Protein AF-A0A1V5FK90-F1 (afdb_monomer)

Radius of gyration: 37.45 Å; Cα contacts (8 Å, |Δi|>4): 888; chains: 1; bounding box: 113×71×142 Å

pLDDT: mean 83.3, std 16.34, range [23.47, 97.12]

Nearest PDB structures (foldseek):
  3rgc-assembly1_B  TM=2.812E-01  e=7.875E-03  Campylobacter jejuni
  5ez1-assembly1_A  TM=2.070E-01  e=4.160E-04  Helicobacter pylori 26695
  6bhf-assembly1_A-2  TM=2.474E-01  e=1.630E-03  Helicobacter pylori 26695
  5tvl-assembly1_D  TM=2.716E-01  e=4.420E-03  Streptococcus pneumoniae str. Canada MDR_19A
  5tvl-assembly1_C  TM=2.453E-01  e=1.643E-02  Streptococcus pneumoniae str. Canada MDR_19A

Secondary structure (DSSP, 8-state):
---TTSTT--TTTHHHHHHHHHHHHHHHHHHH-----TT--SS---EEEEEE---S-GGG-EEEEEHHHHHHTHHHHHHHHHHTS-HHHHHHHHH-GGGHHHHS-HHHHHHHHHHHHHHHHHHHHHT----HHHHHHHHHTSTT--HHHHHHHHHHTT--HHHHHHHHHHHHHHHHHHHHHHTT----HHHHHHHHHHHH-EEEEEEEEEETHHHHTT----HHHHHHHHHHSHHHHPBPPEEEEEEEEEEHHHHHHH----HHHHHHHHHH-TTTTPBPPEEEEEEEEEE--STTHHHHHHHHHHHHHHHHHH-S-HHHHHHHHHHH-TTS--EE-SS-EEEETT-SSS-HHHHHHHHTPPTTPBPPPEEETTEEEEEEEEEEEPPBPPPHHHHHHHHHHHHHHHHHHHHHHHHHHHHHHHHTT-SSHHHHHHHHT---EE---EETT-SEETTTEEB-HHHHHIIIIISPTTPBPPPEEETTEEEEEEEEEEE--B---HHHHHHHHHHHHHHHHHHHHHHHHHHHHHHHHHTT--HHHHTTT-SEEEEEPPPEETTS--GGGSSPBTTHHHHTTT--TT-EEEEEESS-SSS-SEEEEEEEEEEEPPPHHHHHHHHHHHHHHHHHHHHHHHHHHHHHHHHHHTT-EEB-TTSPBP------S-SSS-------------

Structure (mmCIF, N/CA/C/O backbone):
data_AF-A0A1V5FK90-F1
#
_entry.id   AF-A0A1V5FK90-F1
#
loop_
_atom_site.group_PDB
_atom_site.id
_atom_site.type_symbol
_atom_site.label_atom_id
_atom_site.label_alt_id
_atom_site.label_comp_id
_atom_site.label_asym_id
_atom_site.label_entity_id
_atom_site.label_seq_id
_atom_site.pdbx_PDB_ins_code
_atom_site.Cartn_x
_atom_site.Cartn_y
_atom_site.Cartn_z
_atom_site.occupancy
_atom_site.B_iso_or_equiv
_atom_site.auth_seq_id
_atom_site.auth_comp_id
_atom_site.auth_asym_id
_atom_site.auth_atom_id
_atom_site.pdbx_PDB_model_num
ATOM 1 N N . MET A 1 1 ? -5.148 16.096 85.887 1.00 40.34 1 MET A N 1
ATOM 2 C CA . MET A 1 1 ? -3.915 16.842 86.238 1.00 40.34 1 MET A CA 1
ATOM 3 C C . MET A 1 1 ? -2.866 16.416 85.221 1.00 40.34 1 MET A C 1
ATOM 5 O O . MET A 1 1 ? -2.610 15.232 85.179 1.00 40.34 1 MET A O 1
ATOM 9 N N . PHE A 1 2 ? -2.323 17.211 84.306 1.00 37.75 2 PHE A N 1
ATOM 10 C CA . PHE A 1 2 ? -2.100 18.653 84.242 1.00 37.75 2 PHE A CA 1
ATOM 11 C C . PHE A 1 2 ? -2.443 19.192 82.840 1.00 37.75 2 PHE A C 1
ATOM 13 O O . PHE A 1 2 ? -2.432 18.465 81.854 1.00 37.75 2 PHE A O 1
ATOM 20 N N . LYS A 1 3 ? -2.817 20.469 82.800 1.00 38.16 3 LYS A N 1
ATOM 21 C CA . LYS A 1 3 ? -3.430 21.188 81.681 1.00 38.16 3 LYS A CA 1
ATOM 22 C C . LYS A 1 3 ? -2.448 21.473 80.533 1.00 38.16 3 LYS A C 1
ATOM 24 O O . LYS A 1 3 ? -1.445 22.141 80.742 1.00 38.16 3 LYS A O 1
ATOM 29 N N . LEU A 1 4 ? -2.850 21.138 79.305 1.00 42.41 4 LEU A N 1
ATOM 30 C CA . LEU A 1 4 ? -2.308 21.639 78.025 1.00 42.41 4 LEU A CA 1
ATOM 31 C C . LEU A 1 4 ? -2.693 23.114 77.731 1.00 42.41 4 LEU A C 1
ATOM 33 O O . LEU A 1 4 ? -2.721 23.539 76.580 1.00 42.41 4 LEU A O 1
ATOM 37 N N . GLN A 1 5 ? -3.024 23.911 78.755 1.00 43.94 5 GLN A N 1
ATOM 38 C CA . GLN A 1 5 ? -3.490 25.299 78.588 1.00 43.94 5 GLN A CA 1
ATOM 39 C C . GLN A 1 5 ? -2.393 26.368 78.710 1.00 43.94 5 GLN A C 1
ATOM 41 O O . GLN A 1 5 ? -2.675 27.520 78.396 1.00 43.94 5 GLN A O 1
ATOM 46 N N . ASP A 1 6 ? -1.151 26.016 79.057 1.00 46.62 6 ASP A N 1
ATOM 47 C CA . ASP A 1 6 ? -0.092 27.015 79.306 1.00 46.62 6 ASP A CA 1
ATOM 48 C C . ASP A 1 6 ? 0.875 27.269 78.136 1.00 46.62 6 ASP A C 1
ATOM 50 O O . ASP A 1 6 ? 1.818 28.044 78.266 1.00 46.62 6 ASP A O 1
ATOM 54 N N . MET A 1 7 ? 0.625 26.724 76.941 1.00 47.06 7 MET A N 1
ATOM 55 C CA . MET A 1 7 ? 1.427 27.057 75.747 1.00 47.06 7 MET A CA 1
ATOM 56 C C . MET A 1 7 ? 0.829 28.174 74.881 1.00 47.06 7 MET A C 1
ATOM 58 O O . MET A 1 7 ? 1.172 28.303 73.707 1.00 47.06 7 MET A O 1
ATOM 62 N N . ARG A 1 8 ? -0.055 29.012 75.438 1.00 47.38 8 ARG A N 1
ATOM 63 C CA . ARG A 1 8 ? -0.682 30.111 74.685 1.00 47.38 8 ARG A CA 1
ATOM 64 C C . ARG A 1 8 ? -0.090 31.497 74.939 1.00 47.38 8 ARG A C 1
ATOM 66 O O . ARG A 1 8 ? -0.564 32.450 74.327 1.00 47.38 8 ARG A O 1
ATOM 73 N N . ASP A 1 9 ? 0.969 31.615 75.745 1.00 54.16 9 ASP A N 1
ATOM 74 C CA . ASP A 1 9 ? 1.528 32.927 76.087 1.00 54.16 9 ASP A CA 1
ATOM 75 C C . ASP A 1 9 ? 3.061 32.981 76.127 1.00 54.16 9 ASP A C 1
ATOM 77 O O . ASP A 1 9 ? 3.706 33.262 77.132 1.00 54.16 9 ASP A O 1
ATOM 81 N N . THR A 1 10 ? 3.683 32.773 74.968 1.00 51.44 10 THR A N 1
ATOM 82 C CA . THR A 1 10 ? 5.025 33.309 74.725 1.00 51.44 10 THR A CA 1
ATOM 83 C C . THR A 1 10 ? 5.062 34.021 73.379 1.00 51.44 10 THR A C 1
ATOM 85 O O . THR A 1 10 ? 5.331 33.450 72.324 1.00 51.44 10 THR A O 1
ATOM 88 N N . LYS A 1 11 ? 4.887 35.349 73.418 1.00 51.69 11 LYS A N 1
ATOM 89 C CA . LYS A 1 11 ? 5.257 36.260 72.314 1.00 51.69 11 LYS A CA 1
ATOM 90 C C . LYS A 1 11 ? 6.709 36.067 71.826 1.00 51.69 11 LYS A C 1
ATOM 92 O O . LYS A 1 11 ? 7.051 36.575 70.767 1.00 51.69 11 LYS A O 1
ATOM 97 N N . LYS A 1 12 ? 7.542 35.318 72.558 1.00 54.19 12 LYS A N 1
ATOM 98 C CA . LYS A 1 12 ? 8.945 35.026 72.235 1.00 54.19 12 LYS A CA 1
ATOM 99 C C . LYS A 1 12 ? 9.173 33.790 71.350 1.00 54.19 12 LYS A C 1
ATOM 101 O O . LYS A 1 12 ? 10.271 33.656 70.831 1.00 54.19 12 LYS A O 1
ATOM 106 N N . LEU A 1 13 ? 8.166 32.939 71.119 1.00 52.38 13 LEU A N 1
ATOM 107 C CA . LEU A 1 13 ? 8.278 31.795 70.192 1.00 52.38 13 LEU A CA 1
ATOM 108 C C . LEU A 1 13 ? 7.684 32.059 68.802 1.00 52.38 13 LEU A C 1
ATOM 110 O O . LEU A 1 13 ? 7.996 31.347 67.856 1.00 52.38 13 LEU A O 1
ATOM 114 N N . LYS A 1 14 ? 6.875 33.112 68.642 1.00 53.53 14 LYS A N 1
ATOM 115 C CA . LYS A 1 14 ? 6.236 33.429 67.356 1.00 53.53 14 LYS A CA 1
ATOM 116 C C . LYS A 1 14 ? 7.245 33.847 66.285 1.00 53.53 14 LYS A C 1
ATOM 118 O O . LYS A 1 14 ? 7.137 33.418 65.148 1.00 53.53 14 LYS A O 1
ATOM 123 N N . TRP A 1 15 ? 8.237 34.657 66.649 1.00 54.84 15 TRP A N 1
ATOM 124 C CA . TRP A 1 15 ? 9.208 35.199 65.696 1.00 54.84 15 TRP A CA 1
ATOM 125 C C . TRP A 1 15 ? 10.133 34.136 65.066 1.00 54.84 15 TRP A C 1
ATOM 127 O O . TRP A 1 15 ? 10.206 34.099 63.841 1.00 54.84 15 TRP A O 1
ATOM 137 N N . PRO A 1 16 ? 10.750 33.206 65.825 1.00 59.28 16 PRO A N 1
ATOM 138 C CA . PRO A 1 16 ? 11.520 32.115 65.220 1.00 59.28 16 PRO A CA 1
ATOM 139 C C . PRO A 1 16 ? 10.652 31.115 64.437 1.00 59.28 16 PRO A C 1
ATOM 141 O O . PRO A 1 16 ? 11.116 30.584 63.435 1.00 59.28 16 PRO A O 1
ATOM 144 N N . ILE A 1 17 ? 9.383 30.905 64.818 1.00 65.31 17 ILE A N 1
ATOM 145 C CA . ILE A 1 17 ? 8.449 30.069 64.040 1.00 65.31 17 ILE A CA 1
ATOM 146 C C . ILE A 1 17 ? 8.079 30.741 62.711 1.00 65.31 17 ILE A C 1
ATOM 148 O O . ILE A 1 17 ? 8.050 30.063 61.692 1.00 65.31 17 ILE A O 1
ATOM 152 N N . TYR A 1 18 ? 7.855 32.060 62.686 1.00 62.88 18 TYR A N 1
ATOM 153 C CA . TYR A 1 18 ? 7.607 32.791 61.438 1.00 62.88 18 TYR A CA 1
ATOM 154 C C . TYR A 1 18 ? 8.834 32.838 60.531 1.00 62.88 18 TYR A C 1
ATOM 156 O O . TYR A 1 18 ? 8.675 32.750 59.322 1.00 62.88 18 TYR A O 1
ATOM 164 N N . ILE A 1 19 ? 10.044 32.931 61.088 1.00 70.44 19 ILE A N 1
ATOM 165 C CA . ILE A 1 19 ? 11.283 32.849 60.304 1.00 70.44 19 ILE A CA 1
ATOM 166 C C . ILE A 1 19 ? 11.466 31.431 59.750 1.00 70.44 19 ILE A C 1
ATOM 168 O O . ILE A 1 19 ? 11.777 31.281 58.575 1.00 70.44 19 ILE A O 1
ATOM 172 N N . GLY A 1 20 ? 11.191 30.393 60.547 1.00 71.69 20 GLY A N 1
ATOM 173 C CA . GLY A 1 20 ? 11.187 29.006 60.078 1.00 71.69 20 GLY A CA 1
ATOM 174 C C . GLY A 1 20 ? 10.164 28.769 58.964 1.00 71.69 20 GLY A C 1
ATOM 175 O O . GLY A 1 20 ? 10.511 28.220 57.926 1.00 71.69 20 GLY A O 1
ATOM 176 N N . PHE A 1 21 ? 8.932 29.261 59.123 1.00 67.19 21 PHE A N 1
ATOM 177 C CA . PHE A 1 21 ? 7.902 29.185 58.084 1.00 67.19 21 PHE A CA 1
ATOM 178 C C . PHE A 1 21 ? 8.249 30.021 56.852 1.00 67.19 21 PHE A C 1
ATOM 180 O O . PHE A 1 21 ? 8.009 29.563 55.748 1.00 67.19 21 PHE A O 1
ATOM 187 N N . ALA A 1 22 ? 8.844 31.205 57.002 1.00 67.31 22 ALA A N 1
ATOM 188 C CA . ALA A 1 22 ? 9.277 32.024 55.872 1.00 67.31 22 ALA A CA 1
ATOM 189 C C . ALA A 1 22 ? 10.425 31.361 55.103 1.00 67.31 22 ALA A C 1
ATOM 191 O O . ALA A 1 22 ? 10.422 31.402 53.883 1.00 67.31 22 ALA A O 1
ATOM 192 N N . ILE A 1 23 ? 11.363 30.696 55.783 1.00 70.94 23 ILE A N 1
ATOM 193 C CA . ILE A 1 23 ? 12.436 29.929 55.136 1.00 70.94 23 ILE A CA 1
ATOM 194 C C . ILE A 1 23 ? 11.875 28.675 54.456 1.00 70.94 23 ILE A C 1
ATOM 196 O O . ILE A 1 23 ? 12.297 28.361 53.351 1.00 70.94 23 ILE A O 1
ATOM 200 N N . ILE A 1 24 ? 10.894 27.993 55.058 1.00 68.38 24 ILE A N 1
ATOM 201 C CA . ILE A 1 24 ? 10.209 26.852 54.430 1.00 68.38 24 ILE A CA 1
ATOM 202 C C . ILE A 1 24 ? 9.380 27.309 53.229 1.00 68.38 24 ILE A C 1
ATOM 204 O O . ILE A 1 24 ? 9.417 26.644 52.209 1.00 68.38 24 ILE A O 1
ATOM 208 N N . ILE A 1 25 ? 8.687 28.447 53.308 1.00 64.50 25 ILE A N 1
ATOM 209 C CA . ILE A 1 25 ? 7.905 29.021 52.205 1.00 64.50 25 ILE A CA 1
ATOM 210 C C . ILE A 1 25 ? 8.831 29.534 51.099 1.00 64.50 25 ILE A C 1
ATOM 212 O O . ILE A 1 25 ? 8.556 29.279 49.940 1.00 64.50 25 ILE A O 1
ATOM 216 N N . ILE A 1 26 ? 9.949 30.191 51.418 1.00 61.28 26 ILE A N 1
ATOM 217 C CA . ILE A 1 26 ? 10.949 30.616 50.423 1.00 61.28 26 ILE A CA 1
ATOM 218 C C . ILE A 1 26 ? 11.638 29.396 49.805 1.00 61.28 26 ILE A C 1
ATOM 220 O O . ILE A 1 26 ? 11.847 29.389 48.601 1.00 61.28 26 ILE A O 1
ATOM 224 N N . SER A 1 27 ? 11.916 28.345 50.582 1.00 51.28 27 SER A N 1
ATOM 225 C CA . SER A 1 27 ? 12.391 27.047 50.083 1.00 51.28 27 SER A CA 1
ATOM 226 C C . SER A 1 27 ? 11.349 26.385 49.178 1.00 51.28 27 SER A C 1
ATOM 228 O O . SER A 1 27 ? 11.683 25.968 48.081 1.00 51.28 27 SER A O 1
ATOM 230 N N . PHE A 1 28 ? 10.067 26.390 49.545 1.00 52.28 28 PHE A N 1
ATOM 231 C CA . PHE A 1 28 ? 8.983 25.909 48.687 1.00 52.28 28 PHE A CA 1
ATOM 232 C C . PHE A 1 28 ? 8.752 26.811 47.469 1.00 52.28 28 PHE A C 1
ATOM 234 O O . PHE A 1 28 ? 8.321 26.328 46.443 1.00 52.28 28 PHE A O 1
ATOM 241 N N . ILE A 1 29 ? 9.064 28.103 47.509 1.00 51.12 29 ILE A N 1
ATOM 242 C CA . ILE A 1 29 ? 8.960 28.984 46.335 1.00 51.12 29 ILE A CA 1
ATOM 243 C C . ILE A 1 29 ? 10.202 28.848 45.434 1.00 51.12 29 ILE A C 1
ATOM 245 O O . ILE A 1 29 ? 10.085 28.960 44.223 1.00 51.12 29 ILE A O 1
ATOM 249 N N . PHE A 1 30 ? 11.384 28.548 45.975 1.00 49.16 30 PHE A N 1
ATOM 250 C CA . PHE A 1 30 ? 12.593 28.309 45.172 1.00 49.16 30 PHE A CA 1
ATOM 251 C C . PHE A 1 30 ? 12.703 26.872 44.646 1.00 49.16 30 PHE A C 1
ATOM 253 O O . PHE A 1 30 ? 13.317 26.657 43.607 1.00 49.16 30 PHE A O 1
ATOM 260 N N . PHE A 1 31 ? 12.126 25.899 45.354 1.00 45.72 31 PHE A N 1
ATOM 261 C CA . PHE A 1 31 ? 12.165 24.476 45.003 1.00 45.72 31 PHE A CA 1
ATOM 262 C C . PHE A 1 31 ? 10.839 23.980 44.393 1.00 45.72 31 PHE A C 1
ATOM 264 O O . PHE A 1 31 ? 10.845 23.005 43.653 1.00 45.72 31 PHE A O 1
ATOM 271 N N . TYR A 1 32 ? 9.715 24.662 44.665 1.00 45.75 32 TYR A N 1
ATOM 272 C CA . TYR A 1 32 ? 8.362 24.337 44.173 1.00 45.75 32 TYR A CA 1
ATOM 273 C C . TYR A 1 32 ? 7.569 25.559 43.639 1.00 45.75 32 TYR A C 1
ATOM 275 O O . TYR A 1 32 ? 6.375 25.443 43.359 1.00 45.75 32 TYR A O 1
ATOM 283 N N . GLY A 1 33 ? 8.172 26.747 43.496 1.00 29.62 33 GLY A N 1
ATOM 284 C CA . GLY A 1 33 ? 7.449 27.945 43.061 1.00 29.62 33 GLY A CA 1
ATOM 285 C C . GLY A 1 33 ? 7.279 28.030 41.548 1.00 29.62 33 GLY A C 1
ATOM 286 O O . GLY A 1 33 ? 8.251 28.034 40.802 1.00 29.62 33 GLY A O 1
ATOM 287 N N . PHE A 1 34 ? 6.015 28.187 41.150 1.00 33.31 34 PHE A N 1
ATOM 288 C CA . PHE A 1 34 ? 5.532 28.573 39.821 1.00 33.31 34 PHE A CA 1
ATOM 289 C C . PHE A 1 34 ? 5.830 27.590 38.675 1.00 33.31 34 PHE A C 1
ATOM 291 O O . PHE A 1 34 ? 6.502 27.908 37.700 1.00 33.31 34 PHE A O 1
ATOM 298 N N . ARG A 1 35 ? 5.194 26.414 38.738 1.00 30.19 35 ARG A N 1
ATOM 299 C CA . ARG A 1 35 ? 4.673 25.751 37.532 1.00 30.19 35 ARG A CA 1
ATOM 300 C C . ARG A 1 35 ? 3.153 25.957 37.499 1.00 30.19 35 ARG A C 1
ATOM 302 O O . ARG A 1 35 ? 2.504 25.573 38.473 1.00 30.19 35 ARG A O 1
ATOM 309 N N . PRO A 1 36 ? 2.577 26.591 36.464 1.00 31.62 36 PRO A N 1
ATOM 310 C CA . PRO A 1 36 ? 1.133 26.614 36.305 1.00 31.62 36 PRO A CA 1
ATOM 311 C C . PRO A 1 36 ? 0.637 25.201 35.949 1.00 31.62 36 PRO A C 1
ATOM 313 O O . PRO A 1 36 ? 1.144 24.580 35.024 1.00 31.62 36 PRO A O 1
ATOM 316 N N . ASP A 1 37 ? -0.326 24.713 36.733 1.00 31.11 37 ASP A N 1
ATOM 317 C CA . ASP A 1 37 ? -1.318 23.674 36.418 1.00 31.11 37 ASP A CA 1
ATOM 318 C C . ASP A 1 37 ? -0.849 22.316 35.849 1.00 31.11 37 ASP A C 1
ATOM 320 O O . ASP A 1 37 ? -1.040 22.000 34.680 1.00 31.11 37 ASP A O 1
ATOM 324 N N . ALA A 1 38 ? -0.405 21.417 36.734 1.00 34.03 38 ALA A N 1
ATOM 325 C CA . ALA A 1 38 ? -0.202 19.984 36.457 1.00 34.03 38 ALA A CA 1
ATOM 326 C C . ALA A 1 38 ? -1.468 19.121 36.701 1.00 34.03 38 ALA A C 1
ATOM 328 O O . ALA A 1 38 ? -1.387 18.015 37.229 1.00 34.03 38 ALA A O 1
ATOM 329 N N . GLY A 1 39 ? -2.659 19.639 36.378 1.00 33.97 39 GLY A N 1
ATOM 330 C CA . GLY A 1 39 ? -3.939 18.953 36.642 1.00 33.97 39 GLY A CA 1
ATOM 331 C C . GLY A 1 39 ? -5.023 19.144 35.577 1.00 33.97 39 GLY A C 1
ATOM 332 O O . GLY A 1 39 ? -6.174 18.780 35.801 1.00 33.97 39 GLY A O 1
ATOM 333 N N . ARG A 1 40 ? -4.670 19.727 34.427 1.00 32.72 40 ARG A N 1
ATOM 334 C CA . ARG A 1 40 ? -5.520 19.865 33.234 1.00 32.72 40 ARG A CA 1
ATOM 335 C C . ARG A 1 40 ? -4.649 19.719 31.984 1.00 32.72 40 ARG A C 1
ATOM 337 O O . ARG A 1 40 ? -4.379 20.696 31.300 1.00 32.72 40 ARG A O 1
ATOM 344 N N . MET A 1 41 ? -4.155 18.518 31.703 1.00 34.88 41 MET A N 1
ATOM 345 C CA . MET A 1 41 ? -3.359 18.254 30.497 1.00 34.88 41 MET A CA 1
ATOM 346 C C . MET A 1 41 ? -3.836 16.967 29.820 1.00 34.88 41 MET A C 1
ATOM 348 O O . MET A 1 41 ? -3.152 15.959 29.826 1.00 34.88 41 MET A O 1
ATOM 352 N N . GLN A 1 42 ? -5.039 17.007 29.248 1.00 39.06 42 GLN A N 1
ATOM 353 C CA . GLN A 1 42 ? -5.480 16.048 28.219 1.00 39.06 42 GLN A CA 1
ATOM 354 C C . GLN A 1 42 ? -5.608 16.723 26.838 1.00 39.06 42 GLN A C 1
ATOM 356 O O . GLN A 1 42 ? -6.104 16.131 25.896 1.00 39.06 42 GLN A O 1
ATOM 361 N N . ASN A 1 43 ? -5.128 17.969 26.706 1.00 39.69 43 ASN A N 1
ATOM 362 C CA . ASN A 1 43 ? -5.112 18.746 25.456 1.00 39.69 43 ASN A CA 1
ATOM 363 C C . ASN A 1 43 ? -3.853 19.633 25.312 1.00 39.69 43 ASN A C 1
ATOM 365 O O . ASN A 1 43 ? -3.854 20.615 24.562 1.00 39.69 43 ASN A O 1
ATOM 369 N N . ALA A 1 44 ? -2.788 19.341 26.066 1.00 42.84 44 ALA A N 1
ATOM 370 C CA . ALA A 1 44 ? -1.586 20.168 26.056 1.00 42.84 44 ALA A CA 1
ATOM 371 C C . ALA A 1 44 ? -0.785 19.928 24.767 1.00 42.84 44 ALA A C 1
ATOM 373 O O . ALA A 1 44 ? -0.258 18.845 24.540 1.00 42.84 44 ALA A O 1
ATOM 374 N N . ASP A 1 45 ? -0.727 20.963 23.931 1.00 67.06 45 ASP A N 1
ATOM 375 C CA . ASP A 1 45 ? 0.284 21.139 22.888 1.00 67.06 45 ASP A CA 1
ATOM 376 C C . ASP A 1 45 ? 1.657 21.041 23.577 1.00 67.06 45 ASP A C 1
ATOM 378 O O . ASP A 1 45 ? 2.010 21.933 24.350 1.00 67.06 45 ASP A O 1
ATOM 382 N N . TYR A 1 46 ? 2.372 19.929 23.404 1.00 80.25 46 TYR A N 1
ATOM 383 C CA . TYR A 1 46 ? 3.745 19.778 23.889 1.00 80.25 46 TYR A CA 1
ATOM 384 C C . TYR A 1 46 ? 4.724 19.935 22.725 1.00 80.25 46 TYR A C 1
ATOM 386 O O . TYR A 1 46 ? 4.381 19.684 21.565 1.00 80.25 46 TYR A O 1
ATOM 394 N N . ASP A 1 47 ? 5.940 20.374 23.038 1.00 88.50 47 ASP A N 1
ATOM 395 C CA . ASP A 1 47 ? 6.996 20.565 22.051 1.00 88.50 47 ASP A CA 1
ATOM 396 C C . ASP A 1 47 ? 7.692 19.229 21.768 1.00 88.50 47 ASP A C 1
ATOM 398 O O . ASP A 1 47 ? 8.156 18.559 22.687 1.00 88.50 47 ASP A O 1
ATOM 402 N N . VAL A 1 48 ? 7.777 18.842 20.496 1.00 88.75 48 VAL A N 1
ATOM 403 C CA . VAL A 1 48 ? 8.440 17.603 20.043 1.00 88.75 48 VAL A CA 1
ATOM 404 C C . VAL A 1 48 ? 9.895 17.832 19.645 1.00 88.75 48 VAL A C 1
ATOM 406 O O . VAL A 1 48 ? 10.696 16.898 19.595 1.00 88.75 48 VAL A O 1
ATOM 409 N N . ALA A 1 49 ? 10.253 19.080 19.352 1.00 91.06 49 ALA A N 1
ATOM 410 C CA . ALA A 1 49 ? 11.610 19.470 19.015 1.00 91.06 49 ALA A CA 1
ATOM 411 C C . ALA A 1 49 ? 11.847 20.961 19.264 1.00 91.06 49 ALA A C 1
ATOM 413 O O . ALA A 1 49 ? 10.909 21.754 19.377 1.00 91.06 49 ALA A O 1
ATOM 414 N N . ARG A 1 50 ? 13.122 21.354 19.305 1.00 90.81 50 ARG A N 1
ATOM 415 C CA . ARG A 1 50 ? 13.539 22.758 19.320 1.00 90.81 50 ARG A CA 1
ATOM 416 C C . ARG A 1 50 ? 14.776 23.020 18.468 1.00 90.81 50 ARG A C 1
ATOM 418 O O . ARG A 1 50 ? 15.631 22.155 18.298 1.00 90.81 50 ARG A O 1
ATOM 425 N N . LEU A 1 51 ? 14.874 24.244 17.965 1.00 90.69 51 LEU A N 1
ATOM 426 C CA . LEU A 1 51 ? 15.943 24.756 17.109 1.00 90.69 51 LEU A CA 1
ATOM 427 C C . LEU A 1 51 ? 16.528 26.017 17.736 1.00 90.69 51 LEU A C 1
ATOM 429 O O . LEU A 1 51 ? 15.780 26.825 18.280 1.00 90.69 51 LEU A O 1
ATOM 433 N N . ARG A 1 52 ? 17.837 26.256 17.636 1.00 85.31 52 ARG A N 1
ATOM 434 C CA . ARG A 1 52 ? 18.388 27.538 18.081 1.00 85.31 52 ARG A CA 1
ATOM 435 C C . ARG A 1 52 ? 17.926 28.659 17.161 1.00 85.31 52 ARG A C 1
ATOM 437 O O . ARG A 1 52 ? 18.049 28.579 15.932 1.00 85.31 52 ARG A O 1
ATOM 444 N N . THR A 1 53 ? 17.428 29.733 17.761 1.00 69.69 53 THR A N 1
ATOM 445 C CA . THR A 1 53 ? 17.257 30.994 17.044 1.00 69.69 53 THR A CA 1
ATOM 446 C C . THR A 1 53 ? 18.627 31.664 17.010 1.00 69.69 53 THR A C 1
ATOM 448 O O . THR A 1 53 ? 19.329 31.724 18.020 1.00 69.69 53 THR A O 1
ATOM 451 N N . GLY A 1 54 ? 19.042 32.202 15.865 1.00 62.69 54 GLY A N 1
ATOM 452 C CA . GLY A 1 54 ? 20.243 33.045 15.780 1.00 62.69 54 GLY A CA 1
ATOM 453 C C . GLY A 1 54 ? 20.098 34.386 16.520 1.00 62.69 54 GLY A C 1
ATOM 454 O O . GLY A 1 54 ? 20.766 35.354 16.162 1.00 62.69 54 GLY A O 1
ATOM 455 N N . SER A 1 55 ? 19.183 34.488 17.494 1.00 57.88 55 SER A N 1
ATOM 456 C CA . SER A 1 55 ? 18.852 35.726 18.185 1.00 57.88 55 SER A CA 1
ATOM 457 C C . SER A 1 55 ? 19.934 36.103 19.197 1.00 57.88 55 SER A C 1
ATOM 459 O O . SER A 1 55 ? 20.570 35.269 19.840 1.00 57.88 55 SER A O 1
ATOM 461 N N . ILE A 1 56 ? 20.131 37.410 19.361 1.00 52.41 56 ILE A N 1
ATOM 462 C CA . ILE A 1 56 ? 21.073 37.984 20.333 1.00 52.41 56 ILE A CA 1
ATOM 463 C C . ILE A 1 56 ? 20.510 37.864 21.771 1.00 52.41 56 ILE A C 1
ATOM 465 O O . ILE A 1 56 ? 21.220 38.113 22.745 1.00 52.41 56 ILE A O 1
ATOM 469 N N . ASN A 1 57 ? 19.237 37.479 21.923 1.00 50.91 57 ASN A N 1
ATOM 470 C CA . ASN A 1 57 ? 18.533 37.400 23.197 1.00 50.91 57 ASN A CA 1
ATOM 471 C C . ASN A 1 57 ? 18.698 36.000 23.836 1.00 50.91 57 ASN A C 1
ATOM 473 O O . ASN A 1 57 ? 18.137 35.029 23.331 1.00 50.91 57 ASN A O 1
ATOM 477 N N . PRO A 1 58 ? 19.398 35.861 24.981 1.00 52.91 58 PRO A N 1
ATOM 478 C CA . PRO A 1 58 ? 19.656 34.554 25.595 1.00 52.91 58 PRO A CA 1
ATOM 479 C C . PRO A 1 58 ? 18.383 33.805 26.028 1.00 52.91 58 PRO A C 1
ATOM 481 O O . PRO A 1 58 ? 18.401 32.578 26.127 1.00 52.91 58 PRO A O 1
ATOM 484 N N . LEU A 1 59 ? 17.292 34.537 26.290 1.00 47.47 59 LEU A N 1
ATOM 485 C CA . LEU A 1 59 ? 16.003 33.999 26.745 1.00 47.47 59 LEU A CA 1
ATOM 486 C C . LEU A 1 59 ? 15.084 33.546 25.596 1.00 47.47 59 LEU A C 1
ATOM 488 O O . LEU A 1 59 ? 14.152 32.794 25.849 1.00 47.47 59 LEU A O 1
ATOM 492 N N . GLU A 1 60 ? 15.364 33.954 24.356 1.00 54.22 60 GLU A N 1
ATOM 493 C CA . GLU A 1 60 ? 14.652 33.529 23.135 1.00 54.22 60 GLU A CA 1
ATOM 494 C C . GLU A 1 60 ? 15.547 32.647 22.259 1.00 54.22 60 GLU A C 1
ATOM 496 O O . GLU A 1 60 ? 15.342 32.545 21.057 1.00 54.22 60 GLU A O 1
ATOM 501 N N . SER A 1 61 ? 16.566 32.012 22.846 1.00 68.31 61 SER A N 1
ATOM 502 C CA . SER A 1 61 ? 17.592 31.253 22.120 1.00 68.31 61 SER A CA 1
ATOM 503 C C . SER A 1 61 ? 17.077 29.991 21.423 1.00 68.31 61 SER A C 1
ATOM 505 O O . SER A 1 61 ? 17.828 29.388 20.660 1.00 68.31 61 SER A O 1
ATOM 507 N N . TRP A 1 62 ? 15.817 29.610 21.649 1.00 80.19 62 TRP A N 1
ATOM 508 C CA . TRP A 1 62 ? 15.202 28.400 21.119 1.00 80.19 62 TRP A CA 1
ATOM 509 C C . TRP A 1 62 ? 13.820 28.676 20.532 1.00 80.19 62 TRP A C 1
ATOM 511 O O . TRP A 1 62 ? 12.983 29.326 21.151 1.00 80.19 62 TRP A O 1
ATOM 521 N N . GLU A 1 63 ? 13.597 28.144 19.341 1.00 86.56 63 GLU A N 1
ATOM 522 C CA . GLU A 1 63 ? 12.322 28.052 18.649 1.00 86.56 63 GLU A CA 1
ATOM 523 C C . GLU A 1 63 ? 11.801 26.629 18.840 1.00 86.56 63 GLU A C 1
ATOM 525 O O . GLU A 1 63 ? 12.550 25.682 18.598 1.00 86.56 63 GLU A O 1
ATOM 530 N N . THR A 1 64 ? 10.558 26.453 19.279 1.00 89.06 64 THR A N 1
ATOM 531 C CA . THR A 1 64 ? 9.990 25.118 19.503 1.00 89.06 64 THR A CA 1
ATOM 532 C C . THR A 1 64 ? 9.045 24.711 18.378 1.00 89.06 64 THR A C 1
ATOM 534 O O . THR A 1 64 ? 8.465 25.555 17.685 1.00 89.06 64 THR A O 1
ATOM 537 N N . ILE A 1 65 ? 8.943 23.402 18.172 1.00 89.81 65 ILE A N 1
ATOM 538 C CA . ILE A 1 65 ? 8.056 22.749 17.213 1.00 89.81 65 ILE A CA 1
ATOM 539 C C . ILE A 1 65 ? 7.061 21.944 18.029 1.00 89.81 65 ILE A C 1
ATOM 541 O O . ILE A 1 65 ? 7.459 21.054 18.786 1.00 89.81 65 ILE A O 1
ATOM 545 N N . SER A 1 66 ? 5.779 22.247 17.865 1.00 89.00 66 SER A N 1
ATOM 546 C CA . SER A 1 66 ? 4.727 21.583 18.626 1.00 89.00 66 SER A CA 1
ATOM 547 C C . SER A 1 66 ? 4.298 20.273 17.968 1.00 89.00 66 SER A C 1
ATOM 549 O O . SER A 1 66 ? 4.417 20.087 16.753 1.00 89.00 66 SER A O 1
ATOM 551 N N . VAL A 1 67 ? 3.750 19.354 18.763 1.00 84.19 67 VAL A N 1
ATOM 552 C CA . VAL A 1 67 ? 3.203 18.086 18.260 1.00 84.19 67 VAL A CA 1
ATOM 553 C C . VAL A 1 67 ? 2.134 18.303 17.184 1.00 84.19 67 VAL A C 1
ATOM 555 O O . VAL A 1 67 ? 2.067 17.542 16.222 1.00 84.19 67 VAL A O 1
ATOM 558 N N . ARG A 1 68 ? 1.317 19.362 17.293 1.00 83.06 68 ARG A N 1
ATOM 559 C CA . ARG A 1 68 ? 0.280 19.664 16.293 1.00 83.06 68 ARG A CA 1
ATOM 560 C C . ARG A 1 68 ? 0.866 20.114 14.967 1.00 83.06 68 ARG A C 1
ATOM 562 O O . ARG A 1 68 ? 0.319 19.773 13.924 1.00 83.06 68 ARG A O 1
ATOM 569 N N . GLU A 1 69 ? 1.938 20.896 15.001 1.00 85.12 69 GLU A N 1
ATOM 570 C CA . GLU A 1 69 ? 2.641 21.312 13.790 1.00 85.12 69 GLU A CA 1
ATOM 571 C C . GLU A 1 69 ? 3.268 20.110 13.087 1.00 85.12 69 GLU A C 1
ATOM 573 O O . GLU A 1 69 ? 3.022 19.904 11.901 1.00 85.12 69 GLU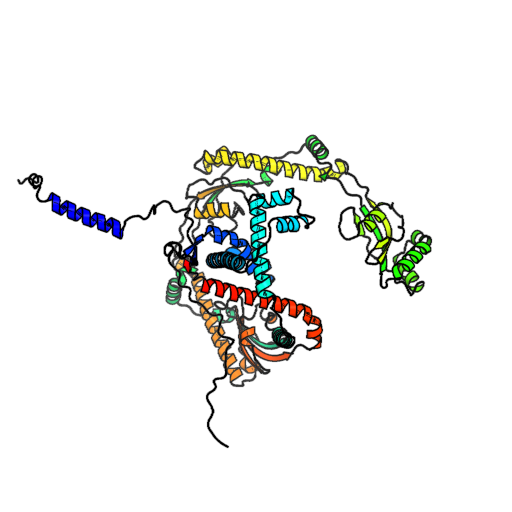 A O 1
ATOM 578 N N . ALA A 1 70 ? 3.980 19.265 13.835 1.00 86.69 70 ALA A N 1
ATOM 579 C CA . ALA A 1 70 ? 4.565 18.036 13.312 1.00 86.69 70 ALA A CA 1
ATOM 580 C C . ALA A 1 70 ? 3.496 17.086 12.738 1.00 86.69 70 ALA A C 1
ATOM 582 O O . ALA A 1 70 ? 3.667 16.533 11.653 1.00 86.69 70 ALA A O 1
ATOM 583 N N . ALA A 1 71 ? 2.349 16.948 13.412 1.00 83.25 71 ALA A N 1
ATOM 584 C CA . ALA A 1 71 ? 1.256 16.082 12.972 1.00 83.25 71 ALA A CA 1
ATOM 585 C C . ALA A 1 71 ? 0.651 16.478 11.614 1.00 83.25 71 ALA A C 1
ATOM 587 O O . ALA A 1 71 ? 0.155 15.600 10.907 1.00 83.25 71 ALA A O 1
ATOM 588 N N . ARG A 1 72 ? 0.713 17.759 11.217 1.00 83.75 72 ARG A N 1
ATOM 589 C CA . ARG A 1 72 ? 0.219 18.215 9.901 1.00 83.75 72 ARG A CA 1
ATOM 590 C C . ARG A 1 72 ? 1.023 17.639 8.739 1.00 83.75 72 ARG A C 1
ATOM 592 O O . ARG A 1 72 ? 0.462 17.438 7.673 1.00 83.75 72 ARG A O 1
ATOM 599 N N . LEU A 1 73 ? 2.299 17.324 8.960 1.00 86.38 73 LEU A N 1
ATOM 600 C CA . LEU A 1 73 ? 3.190 16.768 7.938 1.00 86.38 73 LEU A CA 1
ATOM 601 C C . LEU A 1 73 ? 3.074 15.247 7.801 1.00 86.38 73 LEU A C 1
ATOM 603 O O . LEU A 1 73 ? 3.816 14.637 7.036 1.00 86.38 73 LEU A O 1
ATOM 607 N N . ARG A 1 74 ? 2.157 14.598 8.533 1.00 85.75 74 ARG A N 1
ATOM 608 C CA . ARG A 1 74 ? 2.038 13.135 8.516 1.00 85.75 74 ARG A CA 1
ATOM 609 C C . ARG A 1 74 ? 1.762 12.582 7.129 1.00 85.75 74 ARG A C 1
ATOM 611 O O . ARG A 1 74 ? 2.363 11.576 6.767 1.00 85.75 74 ARG A O 1
ATOM 618 N N . GLN A 1 75 ? 0.899 13.238 6.362 1.00 81.06 75 GLN A N 1
ATOM 619 C CA . GLN A 1 75 ? 0.575 12.792 5.012 1.00 81.06 75 GLN A CA 1
ATOM 620 C C . GLN A 1 75 ? 1.770 12.941 4.060 1.00 81.06 75 GLN A C 1
ATOM 622 O O . GLN A 1 75 ? 2.054 12.014 3.306 1.00 81.06 75 GLN A O 1
ATOM 627 N N . ASP A 1 76 ? 2.517 14.040 4.162 1.00 81.69 76 ASP A N 1
ATOM 628 C CA . ASP A 1 76 ? 3.707 14.285 3.340 1.00 81.69 76 ASP A CA 1
ATOM 629 C C . ASP A 1 76 ? 4.814 13.268 3.645 1.00 81.69 76 ASP A C 1
ATOM 631 O O . ASP A 1 76 ? 5.340 12.624 2.738 1.00 81.69 76 ASP A O 1
ATOM 635 N N . VAL A 1 77 ? 5.108 13.044 4.932 1.00 85.38 77 VAL A N 1
ATOM 636 C CA . VAL A 1 77 ? 6.102 12.050 5.373 1.00 85.38 77 VAL A CA 1
ATOM 637 C C . VAL A 1 77 ? 5.674 10.636 4.982 1.00 85.38 77 VAL A C 1
ATOM 639 O O . VAL A 1 77 ? 6.513 9.822 4.591 1.00 85.38 77 VAL A O 1
ATOM 642 N N . LEU A 1 78 ? 4.375 10.330 5.055 1.00 82.69 78 LEU A N 1
ATOM 643 C CA . LEU A 1 78 ? 3.840 9.050 4.603 1.00 82.69 78 LEU A CA 1
ATOM 644 C C . LEU A 1 78 ? 4.067 8.857 3.103 1.00 82.69 78 LEU A C 1
ATOM 646 O O . LEU A 1 78 ? 4.571 7.808 2.709 1.00 82.69 78 LEU A O 1
ATOM 650 N N . MET A 1 79 ? 3.731 9.851 2.277 1.00 80.38 79 MET A N 1
ATOM 651 C CA . MET A 1 79 ? 3.934 9.788 0.827 1.00 80.38 79 MET A CA 1
ATOM 652 C C . MET A 1 79 ? 5.414 9.662 0.465 1.00 80.38 79 MET A C 1
ATOM 654 O O . MET A 1 79 ? 5.771 8.825 -0.367 1.00 80.38 79 MET A O 1
ATOM 658 N N . GLU A 1 80 ? 6.285 10.432 1.121 1.00 79.88 80 GLU A N 1
ATOM 659 C CA . GLU A 1 80 ? 7.730 10.354 0.914 1.00 79.88 80 GLU A CA 1
ATOM 660 C C . GLU A 1 80 ? 8.250 8.947 1.229 1.00 79.88 80 GLU A C 1
ATOM 662 O O . GLU A 1 80 ? 8.903 8.324 0.389 1.00 79.88 80 GLU A O 1
ATOM 667 N N . LYS A 1 81 ? 7.917 8.403 2.405 1.00 80.12 81 LYS A N 1
ATOM 668 C CA . LYS A 1 81 ? 8.345 7.055 2.793 1.00 80.12 81 LYS A CA 1
ATOM 669 C C . LYS A 1 81 ? 7.736 5.978 1.904 1.00 80.12 81 LYS A C 1
ATOM 671 O O . LYS A 1 81 ? 8.441 5.047 1.530 1.00 80.12 81 LYS A O 1
ATOM 676 N N . ALA A 1 82 ? 6.465 6.109 1.526 1.00 75.06 82 ALA A N 1
ATOM 677 C CA . ALA A 1 82 ? 5.787 5.173 0.635 1.00 75.06 82 ALA A CA 1
ATOM 678 C C . ALA A 1 82 ? 6.452 5.117 -0.748 1.00 75.06 82 ALA A C 1
ATOM 680 O O . ALA A 1 82 ? 6.628 4.028 -1.288 1.00 75.06 82 ALA A O 1
ATOM 681 N N . SER A 1 83 ? 6.889 6.260 -1.289 1.00 70.25 83 SER A N 1
ATOM 682 C CA . SER A 1 83 ? 7.578 6.321 -2.588 1.00 70.25 83 SER A CA 1
ATOM 683 C C . SER A 1 83 ? 8.906 5.553 -2.614 1.00 70.25 83 SER A C 1
ATOM 685 O O . SER A 1 83 ? 9.342 5.112 -3.674 1.00 70.25 83 SER A O 1
ATOM 687 N N . GLN A 1 84 ? 9.526 5.352 -1.448 1.00 68.00 84 GLN A N 1
ATOM 688 C CA . GLN A 1 84 ? 10.784 4.617 -1.292 1.00 68.00 84 GLN A CA 1
ATOM 689 C C . GLN A 1 84 ? 10.572 3.109 -1.096 1.00 68.00 84 GLN A C 1
ATOM 691 O O . GLN A 1 84 ? 11.537 2.346 -1.088 1.00 68.00 84 GLN A O 1
ATOM 696 N N . LEU A 1 85 ? 9.328 2.656 -0.917 1.00 69.81 85 LEU A N 1
ATOM 697 C CA . LEU A 1 85 ? 9.029 1.240 -0.744 1.00 69.81 85 LEU A CA 1
ATOM 698 C C . LEU A 1 85 ? 8.930 0.522 -2.098 1.00 69.81 85 LEU A C 1
ATOM 700 O O . LEU A 1 85 ? 8.493 1.123 -3.078 1.00 69.81 85 LEU A O 1
ATOM 704 N N . PRO A 1 86 ? 9.243 -0.784 -2.168 1.00 65.81 86 PRO A N 1
ATOM 705 C CA . PRO A 1 86 ? 8.990 -1.584 -3.363 1.00 65.81 86 PRO A CA 1
ATOM 706 C C . PRO A 1 86 ? 7.501 -1.568 -3.766 1.00 65.81 86 PRO A C 1
ATOM 708 O O . PRO A 1 86 ? 6.643 -1.525 -2.878 1.00 65.81 86 PRO A O 1
ATOM 711 N N . PRO A 1 87 ? 7.153 -1.713 -5.063 1.00 60.84 87 PRO A N 1
ATOM 712 C CA . PRO A 1 87 ? 5.764 -1.636 -5.544 1.00 60.84 87 PRO A CA 1
ATOM 713 C C . PRO A 1 87 ? 4.780 -2.565 -4.815 1.00 60.84 87 PRO A C 1
ATOM 715 O O . PRO A 1 87 ? 3.631 -2.214 -4.565 1.00 60.84 87 PRO A O 1
ATOM 718 N N . GLN A 1 88 ? 5.248 -3.747 -4.410 1.00 57.75 88 GLN A N 1
ATOM 719 C CA . GLN A 1 88 ? 4.459 -4.732 -3.661 1.00 57.75 88 GLN A CA 1
ATOM 720 C C . GLN A 1 88 ? 4.070 -4.215 -2.265 1.00 57.75 88 GLN A C 1
ATOM 722 O O . GLN A 1 88 ? 2.955 -4.434 -1.800 1.00 57.75 88 GLN A O 1
ATOM 727 N N . MET A 1 89 ? 4.973 -3.481 -1.613 1.00 59.69 89 MET A N 1
ATOM 728 C CA . MET A 1 89 ? 4.752 -2.894 -0.294 1.00 59.69 89 MET A CA 1
ATOM 729 C C . MET A 1 89 ? 3.940 -1.590 -0.382 1.00 59.69 89 MET A C 1
ATOM 731 O O . MET A 1 89 ? 3.134 -1.308 0.502 1.00 59.69 89 MET A O 1
ATOM 735 N N . GLN A 1 90 ? 4.066 -0.840 -1.483 1.00 66.62 90 GLN A N 1
ATOM 736 C CA . GLN A 1 90 ? 3.184 0.296 -1.782 1.00 66.62 90 GLN A CA 1
ATOM 737 C C . GLN A 1 90 ? 1.722 -0.143 -1.930 1.00 66.62 90 GLN A C 1
ATOM 739 O O . GLN A 1 90 ? 0.818 0.513 -1.417 1.00 66.62 90 GLN A O 1
ATOM 744 N N . MET A 1 91 ? 1.482 -1.282 -2.585 1.00 63.09 91 MET A N 1
ATOM 745 C CA . MET A 1 91 ? 0.139 -1.850 -2.703 1.00 63.09 91 MET A CA 1
ATOM 746 C C . MET A 1 91 ? -0.413 -2.280 -1.334 1.00 63.09 91 MET A C 1
ATOM 748 O O . MET A 1 91 ? -1.583 -2.040 -1.038 1.00 63.09 91 MET A O 1
ATOM 752 N N . LEU A 1 92 ? 0.437 -2.836 -0.461 1.00 60.53 92 LEU A N 1
ATOM 753 C CA . LEU A 1 92 ? 0.046 -3.185 0.907 1.00 60.53 92 LEU A CA 1
ATOM 754 C C . LEU A 1 92 ? -0.376 -1.962 1.732 1.00 60.53 92 LEU A C 1
ATOM 756 O O . LEU A 1 92 ? -1.368 -2.064 2.452 1.00 60.53 92 LEU A O 1
ATOM 760 N N . LEU A 1 93 ? 0.296 -0.813 1.581 1.00 63.75 93 LEU A N 1
ATOM 761 C CA . LEU A 1 93 ? -0.110 0.445 2.226 1.00 63.75 93 LEU A CA 1
ATOM 762 C C . LEU A 1 93 ? -1.530 0.873 1.833 1.00 63.75 93 LEU A C 1
ATOM 764 O O . LEU A 1 93 ? -2.288 1.305 2.693 1.00 63.75 93 LEU A O 1
ATOM 768 N N . GLN A 1 94 ? -1.924 0.685 0.568 1.00 60.47 94 GLN A N 1
ATOM 769 C CA . GLN A 1 94 ? -3.283 1.010 0.107 1.00 60.47 94 GLN A CA 1
ATOM 770 C C . GLN A 1 94 ? -4.346 0.073 0.698 1.00 60.47 94 GLN A C 1
ATOM 772 O O . GLN A 1 94 ? -5.493 0.467 0.887 1.00 60.47 94 GLN A O 1
ATOM 777 N N . THR A 1 95 ? -3.973 -1.176 0.984 1.00 55.06 95 THR A N 1
ATOM 778 C CA . THR A 1 95 ? -4.896 -2.204 1.496 1.00 55.06 95 THR A CA 1
ATOM 779 C C . THR A 1 95 ? -4.918 -2.321 3.020 1.00 55.06 95 THR A C 1
ATOM 781 O O . THR A 1 95 ? -5.817 -2.958 3.567 1.00 55.06 95 THR A O 1
ATOM 784 N N . ASN A 1 96 ? -3.944 -1.732 3.721 1.00 62.06 96 ASN A N 1
ATOM 785 C CA . ASN A 1 96 ? -3.807 -1.851 5.169 1.00 62.06 96 ASN A CA 1
ATOM 786 C C . ASN A 1 96 ? -3.346 -0.526 5.815 1.00 62.06 96 ASN A C 1
ATOM 788 O O . ASN A 1 96 ? -2.155 -0.346 6.089 1.00 62.06 96 ASN A O 1
ATOM 792 N N . PRO A 1 97 ? -4.295 0.372 6.146 1.00 57.28 97 PRO A N 1
ATOM 793 C CA . PRO A 1 97 ? -4.007 1.682 6.739 1.00 57.28 97 PRO A CA 1
ATOM 794 C C . PRO A 1 97 ? -3.285 1.613 8.098 1.00 57.28 97 PRO A C 1
ATOM 796 O O . PRO A 1 97 ? -2.689 2.585 8.550 1.00 57.28 97 PRO A O 1
ATOM 799 N N . GLY A 1 98 ? -3.299 0.459 8.782 1.00 58.66 98 GLY A N 1
ATOM 800 C CA . GLY A 1 98 ? -2.592 0.271 10.056 1.00 58.66 98 GLY A CA 1
ATOM 801 C C . GLY A 1 98 ? -1.062 0.265 9.930 1.00 58.66 98 GLY A C 1
ATOM 802 O O . GLY A 1 98 ? -0.364 0.461 10.926 1.00 58.66 98 GLY A O 1
ATOM 803 N N . ILE A 1 99 ? -0.533 0.062 8.718 1.00 63.75 99 ILE A N 1
ATOM 804 C CA . ILE A 1 99 ? 0.910 0.094 8.440 1.00 63.75 99 ILE A CA 1
ATOM 805 C C . ILE A 1 99 ? 1.443 1.534 8.489 1.00 63.75 99 ILE A C 1
ATOM 807 O O . ILE A 1 99 ? 2.589 1.744 8.885 1.00 63.75 99 ILE A O 1
ATOM 811 N N . GLU A 1 100 ? 0.610 2.531 8.182 1.00 65.69 100 GLU A N 1
ATOM 812 C CA . GLU A 1 100 ? 0.996 3.948 8.142 1.00 65.69 100 GLU A CA 1
ATOM 813 C C . GLU A 1 100 ? 1.586 4.423 9.477 1.00 65.69 100 GLU A C 1
ATOM 815 O O . GLU A 1 100 ? 2.640 5.055 9.503 1.00 65.69 100 GLU A O 1
ATOM 820 N N . ASN A 1 101 ? 0.971 4.024 10.597 1.00 64.31 101 ASN A N 1
ATOM 821 C CA . ASN A 1 101 ? 1.431 4.370 11.948 1.00 64.31 101 ASN A CA 1
ATOM 822 C C . ASN A 1 101 ? 2.755 3.695 12.338 1.00 64.31 101 ASN A C 1
ATOM 824 O O . ASN A 1 101 ? 3.443 4.173 13.235 1.00 64.31 101 ASN A O 1
ATOM 828 N N . ARG A 1 102 ? 3.116 2.580 11.689 1.00 67.56 102 ARG A N 1
ATOM 829 C CA . ARG A 1 102 ? 4.426 1.930 11.872 1.00 67.56 102 ARG A CA 1
ATOM 830 C C . ARG A 1 102 ? 5.482 2.525 10.942 1.00 67.56 102 ARG A C 1
ATOM 832 O O . ARG A 1 102 ? 6.662 2.491 11.274 1.00 67.56 102 ARG A O 1
ATOM 839 N N . LEU A 1 103 ? 5.066 3.068 9.797 1.00 76.19 103 LEU A N 1
ATOM 840 C CA . LEU A 1 103 ? 5.956 3.682 8.815 1.00 76.19 103 LEU A CA 1
ATOM 841 C C . LEU A 1 103 ? 6.342 5.120 9.202 1.00 76.19 103 LEU A C 1
ATOM 843 O O . LEU A 1 103 ? 7.492 5.527 9.012 1.00 76.19 103 LEU A O 1
ATOM 847 N N . VAL A 1 104 ? 5.392 5.874 9.763 1.00 83.56 104 VAL A N 1
ATOM 848 C CA . VAL A 1 104 ? 5.558 7.274 10.170 1.00 83.56 104 VAL A CA 1
ATOM 849 C C . VAL A 1 104 ? 5.547 7.387 11.690 1.00 83.56 104 VAL A C 1
ATOM 851 O O . VAL A 1 104 ? 4.502 7.305 12.334 1.00 83.56 104 VAL A O 1
ATOM 854 N N . THR A 1 105 ? 6.726 7.609 12.261 1.00 84.56 105 THR A N 1
ATOM 855 C CA . THR A 1 105 ? 6.917 7.796 13.701 1.00 84.56 105 THR A CA 1
ATOM 856 C C . THR A 1 105 ? 6.812 9.272 14.086 1.00 84.56 105 THR A C 1
ATOM 858 O O . THR A 1 105 ? 7.098 10.153 13.277 1.00 84.56 105 THR A O 1
ATOM 861 N N . ASP A 1 106 ? 6.481 9.565 15.347 1.00 82.62 106 ASP A N 1
ATOM 862 C CA . ASP A 1 106 ? 6.458 10.950 15.856 1.00 82.62 106 ASP A CA 1
ATOM 863 C C . ASP A 1 106 ? 7.823 11.638 15.718 1.00 82.62 106 ASP A C 1
ATOM 865 O O . ASP A 1 106 ? 7.911 12.844 15.483 1.00 82.62 106 ASP A O 1
ATOM 869 N N . ARG A 1 107 ? 8.900 10.846 15.781 1.00 86.38 107 ARG A N 1
ATOM 870 C CA . ARG A 1 107 ? 10.252 11.306 15.478 1.00 86.38 107 ARG A CA 1
ATOM 871 C C . ARG A 1 107 ? 10.335 11.816 14.040 1.00 86.38 107 ARG A C 1
ATOM 873 O O . ARG A 1 107 ? 10.780 12.938 13.841 1.00 86.38 107 ARG A O 1
ATOM 880 N N . ASP A 1 108 ? 9.892 11.036 13.055 1.00 88.81 108 ASP A N 1
ATOM 881 C CA . ASP A 1 108 ? 9.939 11.443 11.641 1.00 88.81 108 ASP A CA 1
ATOM 882 C C . ASP A 1 108 ? 9.200 12.768 11.406 1.00 88.81 108 ASP A C 1
ATOM 884 O O . ASP A 1 108 ? 9.695 13.635 10.691 1.00 88.81 108 ASP A O 1
ATOM 888 N N . LEU A 1 109 ? 8.059 12.958 12.073 1.00 89.75 109 LEU A N 1
ATOM 889 C CA . LEU A 1 109 ? 7.269 14.188 11.998 1.00 89.75 109 LEU A CA 1
ATOM 890 C C . LEU A 1 109 ? 8.004 15.395 12.594 1.00 89.75 109 LEU A C 1
ATOM 892 O O . LEU A 1 109 ? 7.981 16.481 12.015 1.00 89.75 109 LEU A O 1
ATOM 896 N N . ALA A 1 110 ? 8.689 15.211 13.725 1.00 89.94 110 ALA A N 1
ATOM 897 C CA . ALA A 1 110 ? 9.504 16.257 14.338 1.00 89.94 110 ALA A CA 1
ATOM 898 C C . ALA A 1 110 ? 10.694 16.659 13.446 1.00 89.94 110 ALA A C 1
ATOM 900 O O . ALA A 1 110 ? 10.982 17.849 13.306 1.00 89.94 110 ALA A O 1
ATOM 901 N N . TYR A 1 111 ? 11.356 15.685 12.808 1.00 91.69 111 TYR A N 1
ATOM 902 C CA . TYR A 1 111 ? 12.418 15.949 11.831 1.00 91.69 111 TYR A CA 1
ATOM 903 C C . TYR A 1 111 ? 11.882 16.686 10.598 1.00 91.69 111 TYR A C 1
ATOM 905 O O . TYR A 1 111 ? 12.467 17.691 10.202 1.00 91.69 111 TYR A O 1
ATOM 913 N N . ALA A 1 112 ? 10.754 16.248 10.033 1.00 91.19 112 ALA A N 1
ATOM 914 C CA . ALA A 1 112 ? 10.146 16.886 8.866 1.00 91.19 112 ALA A CA 1
ATOM 915 C C . ALA A 1 112 ? 9.736 18.342 9.145 1.00 91.19 112 ALA A C 1
ATOM 917 O O . ALA A 1 112 ? 10.012 19.232 8.341 1.00 91.19 112 ALA A O 1
ATOM 918 N N . ALA A 1 113 ? 9.141 18.610 10.311 1.00 91.75 113 ALA A N 1
ATOM 919 C CA . ALA A 1 113 ? 8.776 19.967 10.717 1.00 91.75 113 ALA A CA 1
ATOM 920 C C . ALA A 1 113 ? 10.005 20.865 10.905 1.00 91.75 113 ALA A C 1
ATOM 922 O O . ALA A 1 113 ? 10.011 22.016 10.463 1.00 91.75 113 ALA A O 1
ATOM 923 N N . ALA A 1 114 ? 11.073 20.330 11.506 1.00 92.12 114 ALA A N 1
ATOM 924 C CA . ALA A 1 114 ? 12.331 21.052 11.637 1.00 92.12 114 ALA A CA 1
ATOM 925 C C . ALA A 1 114 ? 12.943 21.371 10.272 1.00 92.12 114 ALA A C 1
ATOM 927 O O . ALA A 1 114 ? 13.363 22.504 10.041 1.00 92.12 114 ALA A O 1
ATOM 928 N N . ASP A 1 115 ? 12.943 20.406 9.356 1.00 92.25 115 ASP A N 1
ATOM 929 C CA . ASP A 1 115 ? 13.468 20.592 8.008 1.00 92.25 115 ASP A CA 1
ATOM 930 C C . ASP A 1 115 ? 12.698 21.657 7.242 1.00 92.25 115 ASP A C 1
ATOM 932 O O . ASP A 1 115 ? 13.328 22.533 6.653 1.00 92.25 115 ASP A O 1
ATOM 936 N N . LYS A 1 116 ? 11.362 21.641 7.301 1.00 90.56 116 LYS A N 1
ATOM 937 C CA . LYS A 1 116 ? 10.529 22.654 6.641 1.00 90.56 116 LYS A CA 1
ATOM 938 C C . LYS A 1 116 ? 10.893 24.065 7.115 1.00 90.56 116 LYS A C 1
ATOM 940 O O . LYS A 1 116 ? 11.161 24.943 6.296 1.00 90.56 116 LYS A O 1
ATOM 945 N N . ARG A 1 117 ? 11.027 24.272 8.433 1.00 89.94 117 ARG A N 1
ATOM 946 C CA . ARG A 1 117 ? 11.450 25.568 8.998 1.00 89.94 117 ARG A CA 1
ATOM 947 C C . ARG A 1 117 ? 12.866 25.968 8.595 1.00 89.94 117 ARG A C 1
ATOM 949 O O . ARG A 1 117 ? 13.119 27.133 8.296 1.00 89.94 117 ARG A O 1
ATOM 956 N N . LEU A 1 118 ? 13.805 25.026 8.605 1.00 91.88 118 LEU A N 1
ATOM 957 C CA . LEU A 1 118 ? 15.201 25.307 8.269 1.00 91.88 118 LEU A CA 1
ATOM 958 C C . LEU A 1 118 ? 15.387 25.608 6.782 1.00 91.88 118 LEU A C 1
ATOM 960 O O . LEU A 1 118 ? 16.167 26.495 6.441 1.00 91.88 118 LEU A O 1
ATOM 964 N N . ILE A 1 119 ? 14.645 24.925 5.910 1.00 92.12 119 ILE A N 1
ATOM 965 C CA . ILE A 1 119 ? 14.625 25.224 4.478 1.00 92.12 119 ILE A CA 1
ATOM 966 C C . ILE A 1 119 ? 14.031 26.611 4.244 1.00 92.12 119 ILE A C 1
ATOM 968 O O . ILE A 1 119 ? 14.614 27.378 3.482 1.00 92.12 119 ILE A O 1
ATOM 972 N N . GLN A 1 120 ? 12.944 26.967 4.933 1.00 90.31 120 GLN A N 1
ATOM 973 C CA . GLN A 1 120 ? 12.358 28.304 4.831 1.00 90.31 120 GLN A CA 1
ATOM 974 C C . GLN A 1 120 ? 13.333 29.392 5.303 1.00 90.31 120 GLN A C 1
ATOM 976 O O . GLN A 1 120 ? 13.563 30.363 4.590 1.00 90.31 120 GLN A O 1
ATOM 981 N N . ARG A 1 121 ? 13.995 29.195 6.451 1.00 90.12 121 ARG A N 1
ATOM 982 C CA . ARG A 1 121 ? 15.037 30.110 6.945 1.00 90.12 121 ARG A CA 1
ATOM 983 C C . ARG A 1 121 ? 16.166 30.275 5.927 1.00 90.12 121 ARG A C 1
ATOM 985 O O . ARG A 1 121 ? 16.625 31.386 5.684 1.00 90.12 121 ARG A O 1
ATOM 992 N N . HIS A 1 122 ? 16.595 29.176 5.312 1.00 91.12 122 HIS A N 1
ATOM 993 C CA . HIS A 1 122 ? 17.614 29.218 4.273 1.00 91.12 122 HIS A CA 1
ATOM 994 C C . HIS A 1 122 ? 17.126 29.929 3.001 1.00 91.12 122 HIS A C 1
ATOM 996 O O . HIS A 1 122 ? 17.892 30.656 2.370 1.00 91.12 122 HIS A O 1
ATOM 1002 N N . ALA A 1 123 ? 15.853 29.758 2.632 1.00 93.25 123 ALA A N 1
ATOM 1003 C CA . ALA A 1 123 ? 15.227 30.495 1.539 1.00 93.25 123 ALA A CA 1
ATOM 1004 C C . ALA A 1 123 ? 15.298 32.007 1.792 1.00 93.25 123 ALA A C 1
ATOM 1006 O O . ALA A 1 123 ? 15.760 32.747 0.922 1.00 93.25 123 ALA A O 1
ATOM 1007 N N . ASP A 1 124 ? 14.938 32.439 3.005 1.00 91.06 124 ASP A N 1
ATOM 1008 C CA . ASP A 1 124 ? 14.976 33.840 3.426 1.00 91.06 124 ASP A CA 1
ATOM 1009 C C . ASP A 1 124 ? 16.410 34.402 3.396 1.00 91.06 124 ASP A C 1
ATOM 1011 O O . ASP A 1 124 ? 16.641 35.504 2.893 1.00 91.06 124 ASP A O 1
ATOM 1015 N N . GLU A 1 125 ? 17.397 33.634 3.872 1.00 89.75 125 GLU A N 1
ATOM 1016 C CA . GLU A 1 125 ? 18.823 34.001 3.834 1.00 89.75 125 GLU A CA 1
ATOM 1017 C C . GLU A 1 125 ? 19.352 34.179 2.403 1.00 89.75 125 GLU A C 1
ATOM 1019 O O . GLU A 1 125 ? 20.155 35.078 2.139 1.00 89.75 125 GLU A O 1
ATOM 1024 N N . MET A 1 126 ? 18.899 33.338 1.469 1.00 90.75 126 MET A N 1
ATOM 1025 C CA . MET A 1 126 ? 19.262 33.417 0.052 1.00 90.75 126 MET A CA 1
ATOM 1026 C C . MET A 1 126 ? 18.422 34.430 -0.741 1.00 90.75 126 MET A C 1
ATOM 1028 O O . MET A 1 126 ? 18.740 34.709 -1.899 1.00 90.75 126 MET A O 1
ATOM 1032 N N . GLY A 1 127 ? 17.352 34.971 -0.152 1.00 91.69 127 GLY A N 1
ATOM 1033 C CA . GLY A 1 127 ? 16.387 35.825 -0.844 1.00 91.69 127 GLY A CA 1
ATOM 1034 C C . GLY A 1 127 ? 15.568 35.088 -1.911 1.00 91.69 127 GLY A C 1
ATOM 1035 O O . GLY A 1 127 ? 15.202 35.689 -2.923 1.00 91.69 127 GLY A O 1
ATOM 1036 N N . VAL A 1 128 ? 15.318 33.788 -1.726 1.00 93.06 128 VAL A N 1
ATOM 1037 C CA . VAL A 1 128 ? 14.441 32.990 -2.594 1.00 93.06 128 VAL A CA 1
ATOM 1038 C C . VAL A 1 128 ? 13.001 33.161 -2.132 1.00 93.06 128 VAL A C 1
ATOM 1040 O O . VAL A 1 128 ? 12.654 32.769 -1.027 1.00 93.06 128 VAL A O 1
ATOM 1043 N N . ASP A 1 129 ? 12.159 33.709 -3.005 1.00 89.62 129 ASP A N 1
ATOM 1044 C CA . ASP A 1 129 ? 10.744 33.949 -2.720 1.00 89.62 129 ASP A CA 1
ATOM 1045 C C . ASP A 1 129 ? 9.874 33.649 -3.956 1.00 89.62 129 ASP A C 1
ATOM 1047 O O . ASP A 1 129 ? 10.360 33.527 -5.093 1.00 89.62 129 ASP A O 1
ATOM 1051 N N . VAL A 1 130 ? 8.570 33.508 -3.739 1.00 91.25 130 VAL A N 1
ATOM 1052 C CA . VAL A 1 130 ? 7.541 33.296 -4.760 1.00 91.25 130 VAL A CA 1
ATOM 1053 C C . VAL A 1 130 ? 6.439 34.314 -4.505 1.00 91.25 130 VAL A C 1
ATOM 1055 O O . VAL A 1 130 ? 5.851 34.321 -3.436 1.00 91.25 130 VAL A O 1
ATOM 1058 N N . ALA A 1 131 ? 6.089 35.164 -5.472 1.00 90.25 131 ALA A N 1
ATOM 1059 C CA . ALA A 1 131 ? 4.998 36.106 -5.238 1.00 90.25 131 ALA A CA 1
ATOM 1060 C C . ALA A 1 131 ? 3.646 35.370 -5.191 1.00 90.25 131 ALA A C 1
ATOM 1062 O O . ALA A 1 131 ? 3.350 34.552 -6.061 1.00 90.25 131 ALA A O 1
ATOM 1063 N N . THR A 1 132 ? 2.766 35.732 -4.252 1.00 87.75 132 THR A N 1
ATOM 1064 C CA . THR A 1 132 ? 1.404 35.166 -4.134 1.00 87.75 132 THR A CA 1
ATOM 1065 C C . THR A 1 132 ? 0.619 35.251 -5.455 1.00 87.75 132 THR A C 1
ATOM 1067 O O . THR A 1 132 ? -0.139 34.343 -5.791 1.00 87.75 132 THR A O 1
ATOM 1070 N N . ARG A 1 133 ? 0.830 36.303 -6.267 1.00 87.44 133 ARG A N 1
ATOM 1071 C CA . ARG A 1 133 ? 0.192 36.411 -7.595 1.00 87.44 133 ARG A CA 1
ATOM 1072 C C . ARG A 1 133 ? 0.624 35.294 -8.550 1.00 87.44 133 ARG A C 1
ATOM 1074 O O . ARG A 1 133 ? -0.207 34.822 -9.314 1.00 87.44 133 ARG A O 1
ATOM 1081 N N . ASP A 1 134 ? 1.889 34.877 -8.491 1.00 89.25 134 ASP A N 1
ATOM 1082 C CA . ASP A 1 134 ? 2.457 33.885 -9.405 1.00 89.25 134 ASP A CA 1
ATOM 1083 C C . ASP A 1 134 ? 1.866 32.505 -9.082 1.00 89.25 134 ASP A C 1
ATOM 1085 O O . ASP A 1 134 ? 1.554 31.734 -9.983 1.00 89.25 134 ASP A O 1
ATOM 1089 N N . VAL A 1 135 ? 1.614 32.231 -7.795 1.00 90.31 135 VAL A N 1
ATOM 1090 C CA . VAL A 1 135 ? 0.895 31.032 -7.336 1.00 90.31 135 VAL A CA 1
ATOM 1091 C C . VAL A 1 135 ? -0.545 31.026 -7.845 1.00 90.31 135 VAL A C 1
ATOM 1093 O O . VAL A 1 135 ? -1.013 30.024 -8.379 1.00 90.31 135 VAL A O 1
ATOM 1096 N N . VAL A 1 136 ? -1.254 32.152 -7.731 1.00 85.69 136 VAL A N 1
ATOM 1097 C CA . VAL A 1 136 ? -2.633 32.268 -8.235 1.00 85.69 136 VAL A CA 1
ATOM 1098 C C . VAL A 1 136 ? -2.685 32.102 -9.757 1.00 85.69 136 VAL A C 1
ATOM 1100 O O . VAL A 1 136 ? -3.591 31.449 -10.273 1.00 85.69 136 VAL A O 1
ATOM 1103 N N . GLU A 1 137 ? -1.725 32.666 -10.491 1.00 86.00 137 GLU A N 1
ATOM 1104 C CA . GLU A 1 137 ? -1.616 32.477 -11.940 1.00 86.00 137 GLU A CA 1
ATOM 1105 C C . GLU A 1 137 ? -1.299 31.024 -12.308 1.00 86.00 137 GLU A C 1
ATOM 1107 O O . GLU A 1 137 ? -1.952 30.477 -13.194 1.00 86.00 137 GLU A O 1
ATOM 1112 N N . MET A 1 138 ? -0.373 30.375 -11.595 1.00 88.00 138 MET A N 1
ATOM 1113 C CA . MET A 1 138 ? -0.049 28.956 -11.766 1.00 88.00 138 MET A CA 1
ATOM 1114 C C . MET A 1 138 ? -1.283 28.068 -11.564 1.00 88.00 138 MET A C 1
ATOM 1116 O O . MET A 1 138 ? -1.548 27.186 -12.380 1.00 88.00 138 MET A O 1
ATOM 1120 N N . LEU A 1 139 ? -2.069 28.322 -10.515 1.00 84.31 139 LEU A N 1
ATOM 1121 C CA . LEU A 1 139 ? -3.300 27.578 -10.246 1.00 84.31 139 LEU A CA 1
ATOM 1122 C C . LEU A 1 139 ? -4.332 27.773 -11.361 1.00 84.31 139 LEU A C 1
ATOM 1124 O O . LEU A 1 139 ? -4.932 26.803 -11.805 1.00 84.31 139 LEU A O 1
ATOM 1128 N N . ARG A 1 140 ? -4.487 28.994 -11.884 1.00 80.50 140 ARG A N 1
ATOM 1129 C CA . ARG A 1 140 ? -5.424 29.294 -12.985 1.00 80.50 140 ARG A CA 1
ATOM 1130 C C . ARG A 1 140 ? -5.046 28.671 -14.325 1.00 80.50 140 ARG A C 1
ATOM 1132 O O . ARG A 1 140 ? -5.916 28.510 -15.176 1.00 80.50 140 ARG A O 1
ATOM 1139 N N . GLN A 1 141 ? -3.770 28.358 -14.544 1.00 83.38 141 GLN A N 1
ATOM 1140 C CA . GLN A 1 141 ? -3.325 27.681 -15.766 1.00 83.38 141 GLN A CA 1
ATOM 1141 C C . GLN A 1 141 ? -3.750 26.208 -15.810 1.00 83.38 141 GLN A C 1
ATOM 1143 O O . GLN A 1 141 ? -3.746 25.614 -16.886 1.00 83.38 141 GLN A O 1
ATOM 1148 N N . GLN A 1 142 ? -4.151 25.625 -14.675 1.00 81.50 142 GLN A N 1
ATOM 1149 C CA . GLN A 1 142 ? -4.691 24.271 -14.621 1.00 81.50 142 GLN A CA 1
ATOM 1150 C C . GLN A 1 142 ? -6.156 24.278 -15.097 1.00 81.50 142 GLN A C 1
ATOM 1152 O O . GLN A 1 142 ? -7.003 24.861 -14.416 1.00 81.50 142 GLN A O 1
ATOM 1157 N N . PRO A 1 143 ? -6.510 23.614 -16.219 1.00 76.00 143 PRO A N 1
ATOM 1158 C CA . PRO A 1 143 ? -7.851 23.699 -16.821 1.00 76.00 143 PRO A CA 1
ATOM 1159 C C . PRO A 1 143 ? -9.002 23.285 -15.893 1.00 76.00 143 PRO A C 1
ATOM 1161 O O . PRO A 1 143 ? -10.152 23.654 -16.111 1.00 76.00 143 PRO A O 1
ATOM 1164 N N . TYR A 1 144 ? -8.694 22.492 -14.868 1.00 77.94 144 TYR A N 1
ATOM 1165 C CA . TYR A 1 144 ? -9.640 21.944 -13.904 1.00 77.94 144 TYR A CA 1
ATOM 1166 C C . TYR A 1 144 ? -9.747 22.759 -12.607 1.00 77.94 144 TYR A C 1
ATOM 1168 O O . TYR A 1 144 ? -10.597 22.430 -11.779 1.00 77.94 144 TYR A O 1
ATOM 1176 N N . MET A 1 145 ? -8.918 23.785 -12.406 1.00 79.62 145 MET A N 1
ATOM 1177 C CA . MET A 1 145 ? -8.872 24.577 -11.176 1.00 79.62 145 MET A CA 1
ATOM 1178 C C . MET A 1 145 ? -9.672 25.876 -11.347 1.00 79.62 145 MET A C 1
ATOM 1180 O O . MET A 1 145 ? -9.122 26.954 -11.575 1.00 79.62 145 MET A O 1
ATOM 1184 N N . THR A 1 146 ? -11.002 25.766 -11.281 1.00 84.25 146 THR A N 1
ATOM 1185 C CA . THR A 1 146 ? -11.894 26.936 -11.252 1.00 84.25 146 THR A CA 1
ATOM 1186 C C . THR A 1 146 ? -11.826 27.639 -9.895 1.00 84.25 146 THR A C 1
ATOM 1188 O O . THR A 1 146 ? -11.396 27.058 -8.901 1.00 84.25 146 THR A O 1
ATOM 1191 N N . GLU A 1 147 ? -12.286 28.889 -9.837 1.00 81.44 147 GLU A N 1
ATOM 1192 C CA . GLU A 1 147 ? -12.355 29.659 -8.587 1.00 81.44 147 GLU A CA 1
ATOM 1193 C C . GLU A 1 147 ? -13.176 28.925 -7.506 1.00 81.44 147 GLU A C 1
ATOM 1195 O O . GLU A 1 147 ? -12.737 28.809 -6.367 1.00 81.44 147 GLU A O 1
ATOM 1200 N N . GLU A 1 148 ? -14.309 28.332 -7.890 1.00 84.12 148 GLU A N 1
ATOM 1201 C CA . GLU A 1 148 ? -15.176 27.541 -7.002 1.00 84.12 148 GLU A CA 1
ATOM 1202 C C . GLU A 1 148 ? -14.481 26.276 -6.482 1.00 84.12 148 GLU A C 1
ATOM 1204 O O . GLU A 1 148 ? -14.654 25.897 -5.327 1.00 84.12 148 GLU A O 1
ATOM 1209 N N . ARG A 1 149 ? -13.653 25.625 -7.309 1.00 83.88 149 ARG A N 1
ATOM 1210 C CA . ARG A 1 149 ? -12.877 24.449 -6.892 1.00 83.88 149 ARG A CA 1
ATOM 1211 C C . ARG A 1 149 ? -11.712 24.813 -5.986 1.00 83.88 149 ARG A C 1
ATOM 1213 O O . ARG A 1 149 ? -11.403 24.045 -5.083 1.00 83.88 149 ARG A O 1
ATOM 1220 N N . LEU A 1 150 ? -11.092 25.972 -6.200 1.00 81.69 150 LEU A N 1
ATOM 1221 C CA . LEU A 1 150 ? -10.059 26.494 -5.312 1.00 81.69 150 LEU A CA 1
ATOM 1222 C C . LEU A 1 150 ? -10.634 26.784 -3.918 1.00 81.69 150 LEU A C 1
ATOM 1224 O O . LEU A 1 150 ? -10.034 26.404 -2.916 1.00 81.69 150 LEU A O 1
ATOM 1228 N N . GLU A 1 151 ? -11.810 27.414 -3.853 1.00 85.94 151 GLU A N 1
ATOM 1229 C CA . GLU A 1 151 ? -12.516 27.649 -2.589 1.00 85.94 151 GLU A CA 1
ATOM 1230 C C . GLU A 1 151 ? -12.957 26.337 -1.933 1.00 85.94 151 GLU A C 1
ATOM 1232 O O . GLU A 1 151 ? -12.741 26.157 -0.736 1.00 85.94 151 GLU A O 1
ATOM 1237 N N . ALA A 1 152 ? -13.491 25.388 -2.707 1.00 85.12 152 ALA A N 1
ATOM 1238 C CA . ALA A 1 152 ? -13.864 24.071 -2.197 1.00 85.12 152 ALA A CA 1
ATOM 1239 C C . ALA A 1 152 ? -12.658 23.291 -1.643 1.00 85.12 152 ALA A C 1
ATOM 1241 O O . ALA A 1 152 ? -12.765 22.692 -0.576 1.00 85.12 152 ALA A O 1
ATOM 1242 N N . ALA A 1 153 ? -11.504 23.328 -2.319 1.00 81.19 153 ALA A N 1
ATOM 1243 C CA . ALA A 1 153 ? -10.275 22.680 -1.858 1.00 81.19 153 ALA A CA 1
ATOM 1244 C C . ALA A 1 153 ? -9.747 23.305 -0.555 1.00 81.19 153 ALA A C 1
ATOM 1246 O O . ALA A 1 153 ? -9.387 22.583 0.375 1.00 81.19 153 ALA A O 1
ATOM 1247 N N . ALA A 1 154 ? -9.768 24.638 -0.451 1.00 84.88 154 ALA A N 1
ATOM 1248 C CA . ALA A 1 154 ? -9.414 25.335 0.785 1.00 84.88 154 ALA A CA 1
ATOM 1249 C C . ALA A 1 154 ? -10.360 24.943 1.937 1.00 84.88 154 ALA A C 1
ATOM 1251 O O . ALA A 1 154 ? -9.900 24.569 3.017 1.00 84.88 154 ALA A O 1
ATOM 1252 N N . MET A 1 155 ? -11.676 24.930 1.681 1.00 87.00 155 MET A N 1
ATOM 1253 C CA . MET A 1 155 ? -12.688 24.532 2.666 1.00 87.00 155 MET A CA 1
ATOM 1254 C C . MET A 1 155 ? -12.539 23.076 3.114 1.00 87.00 155 MET A C 1
ATOM 1256 O O . MET A 1 155 ? -12.688 22.798 4.303 1.00 87.00 155 MET A O 1
ATOM 1260 N N . GLN A 1 156 ? -12.209 22.154 2.204 1.00 80.62 156 GLN A N 1
ATOM 1261 C CA . GLN A 1 156 ? -11.938 20.751 2.541 1.00 80.62 156 GLN A CA 1
ATOM 1262 C C . GLN A 1 156 ? -10.771 20.605 3.523 1.00 80.62 156 GLN A C 1
ATOM 1264 O O . GLN A 1 156 ? -10.805 19.733 4.387 1.00 80.62 156 GLN A O 1
ATOM 1269 N N . MET A 1 157 ? -9.767 21.480 3.433 1.00 76.12 157 MET A N 1
ATOM 1270 C CA . MET A 1 157 ? -8.632 21.516 4.359 1.00 76.12 157 MET A CA 1
ATOM 1271 C C . MET A 1 157 ? -8.886 22.383 5.605 1.00 76.12 157 MET A C 1
ATOM 1273 O O . MET A 1 157 ? -7.981 22.577 6.416 1.00 76.12 157 MET A O 1
ATOM 1277 N N . GLY A 1 158 ? -10.103 22.916 5.778 1.00 83.44 158 GLY A N 1
ATOM 1278 C CA . GLY A 1 158 ? -10.454 23.804 6.890 1.00 83.44 158 GLY A CA 1
ATOM 1279 C C . GLY A 1 158 ? -9.734 25.157 6.854 1.00 83.44 158 GLY A C 1
ATOM 1280 O O . GLY A 1 158 ? -9.613 25.810 7.890 1.00 83.44 158 GLY A O 1
ATOM 1281 N N . MET A 1 159 ? -9.237 25.561 5.684 1.00 87.12 159 MET A N 1
ATOM 1282 C CA . MET A 1 159 ? -8.506 26.805 5.454 1.00 87.12 159 MET A CA 1
ATOM 1283 C C . MET A 1 159 ? -9.371 27.806 4.688 1.00 87.12 159 MET A C 1
ATOM 1285 O O . MET A 1 159 ? -10.251 27.434 3.910 1.00 87.12 159 MET A O 1
ATOM 1289 N N . ASP A 1 160 ? -9.094 29.096 4.860 1.00 90.75 160 ASP A N 1
ATOM 1290 C CA . ASP A 1 160 ? -9.565 30.087 3.898 1.00 90.75 160 ASP A CA 1
ATOM 1291 C C . ASP A 1 160 ? -8.678 30.107 2.640 1.00 90.75 160 ASP A C 1
ATOM 1293 O O . ASP A 1 160 ? -7.566 29.571 2.602 1.00 90.75 160 ASP A O 1
ATOM 1297 N N . LYS A 1 161 ? -9.170 30.748 1.578 1.00 85.38 161 LYS A N 1
ATOM 1298 C CA . LYS A 1 161 ? -8.456 30.834 0.301 1.00 85.38 161 LYS A CA 1
ATOM 1299 C C . LYS A 1 161 ? -7.067 31.469 0.435 1.00 85.38 161 LYS A C 1
ATOM 1301 O O . LYS A 1 161 ? -6.142 31.046 -0.252 1.00 85.38 161 LYS A O 1
ATOM 1306 N N . HIS A 1 162 ? -6.914 32.504 1.259 1.00 88.94 162 HIS A N 1
ATOM 1307 C CA . HIS A 1 162 ? -5.622 33.160 1.440 1.00 88.94 162 HIS A CA 1
ATOM 1308 C C . HIS A 1 162 ? -4.642 32.199 2.112 1.00 88.94 162 HIS A C 1
ATOM 1310 O O . HIS A 1 162 ? -3.546 32.008 1.604 1.00 88.94 162 HIS A O 1
ATOM 1316 N N . GLN A 1 163 ? -5.054 31.542 3.196 1.00 87.12 163 GLN A N 1
ATOM 1317 C CA . GLN A 1 163 ? -4.252 30.525 3.877 1.00 87.12 163 GLN A CA 1
ATOM 1318 C C . GLN A 1 163 ? -3.832 29.394 2.932 1.00 87.12 163 GLN A C 1
ATOM 1320 O O . GLN A 1 163 ? -2.666 29.012 2.919 1.00 87.12 163 GLN A O 1
ATOM 1325 N N . PHE A 1 164 ? -4.750 28.917 2.091 1.00 88.38 164 PHE A N 1
ATOM 1326 C CA . PHE A 1 164 ? -4.458 27.874 1.110 1.00 88.38 164 PHE A CA 1
ATOM 1327 C C . PHE A 1 164 ? -3.432 28.323 0.055 1.00 88.38 164 PHE A C 1
ATOM 1329 O O . PHE A 1 164 ? -2.492 27.596 -0.256 1.00 88.38 164 PHE A O 1
ATOM 1336 N N . VAL A 1 165 ? -3.568 29.541 -0.479 1.00 90.12 165 VAL A N 1
ATOM 1337 C CA . VAL A 1 165 ? -2.602 30.090 -1.448 1.00 90.12 165 VAL A CA 1
ATOM 1338 C C . VAL A 1 165 ? -1.234 30.326 -0.799 1.00 90.12 165 VAL A C 1
ATOM 1340 O O . VAL A 1 165 ? -0.214 30.072 -1.435 1.00 90.12 165 VAL A O 1
ATOM 1343 N N . GLU A 1 166 ? -1.196 30.793 0.448 1.00 89.25 166 GLU A N 1
ATOM 1344 C CA . GLU A 1 166 ? 0.051 31.001 1.190 1.00 89.25 166 GLU A CA 1
ATOM 1345 C C . GLU A 1 166 ? 0.767 29.681 1.488 1.00 89.25 166 GLU A C 1
ATOM 1347 O O . GLU A 1 166 ? 1.976 29.602 1.294 1.00 89.25 166 GLU A O 1
ATOM 1352 N N . MET A 1 167 ? 0.029 28.628 1.848 1.00 87.75 167 MET A N 1
ATOM 1353 C CA . MET A 1 167 ? 0.575 27.276 1.998 1.00 87.75 167 MET A CA 1
ATOM 1354 C C . MET A 1 167 ? 1.234 26.797 0.697 1.00 87.75 167 MET A C 1
ATOM 1356 O O . MET A 1 167 ? 2.390 26.387 0.700 1.00 87.75 167 MET A O 1
ATOM 1360 N N . ILE A 1 168 ? 0.545 26.937 -0.444 1.00 90.56 168 ILE A N 1
ATOM 1361 C CA . ILE A 1 168 ? 1.121 26.568 -1.747 1.00 90.56 168 ILE A CA 1
ATOM 1362 C C . ILE A 1 168 ? 2.355 27.419 -2.056 1.00 90.56 168 ILE A C 1
ATOM 1364 O O . ILE A 1 168 ? 3.323 26.920 -2.625 1.00 90.56 168 ILE A O 1
ATOM 1368 N N . ARG A 1 169 ? 2.347 28.709 -1.701 1.00 92.69 169 ARG A N 1
ATOM 1369 C CA . ARG A 1 169 ? 3.509 29.584 -1.883 1.00 92.69 169 ARG A CA 1
ATOM 1370 C C . ARG A 1 169 ? 4.717 29.075 -1.101 1.00 92.69 169 ARG A C 1
ATOM 1372 O O . ARG A 1 169 ? 5.796 29.009 -1.681 1.00 92.69 169 ARG A O 1
ATOM 1379 N N . GLU A 1 170 ? 4.540 28.717 0.169 1.00 89.19 170 GLU A N 1
ATOM 1380 C CA . GLU A 1 170 ? 5.598 28.138 1.009 1.00 89.19 170 GLU A CA 1
ATOM 1381 C C . GLU A 1 170 ? 6.153 26.850 0.390 1.00 89.19 170 GLU A C 1
ATOM 1383 O O . GLU A 1 170 ? 7.366 26.724 0.221 1.00 89.19 170 GLU A O 1
ATOM 1388 N N . ASP A 1 171 ? 5.285 25.955 -0.083 1.00 89.25 171 ASP A N 1
ATOM 1389 C CA . ASP A 1 171 ? 5.713 24.721 -0.753 1.00 89.25 171 ASP A CA 1
ATOM 1390 C C . ASP A 1 171 ? 6.477 25.004 -2.064 1.00 89.25 171 ASP A C 1
ATOM 1392 O O . ASP A 1 171 ? 7.439 24.311 -2.406 1.00 89.25 171 ASP A O 1
ATOM 1396 N N . GLN A 1 172 ? 6.104 26.052 -2.809 1.00 92.75 172 GLN A N 1
ATOM 1397 C CA . GLN A 1 172 ? 6.839 26.481 -4.006 1.00 92.75 172 GLN A CA 1
ATOM 1398 C C . GLN A 1 172 ? 8.213 27.074 -3.671 1.00 92.75 172 GLN A C 1
ATOM 1400 O O . GLN A 1 172 ? 9.172 26.845 -4.414 1.00 92.75 172 GLN A O 1
ATOM 1405 N N . VAL A 1 173 ? 8.333 27.829 -2.576 1.00 93.38 173 VAL A N 1
ATOM 1406 C CA . VAL A 1 173 ? 9.628 28.330 -2.088 1.00 93.38 173 VAL A CA 1
ATOM 1407 C C . VAL A 1 173 ? 10.521 27.151 -1.716 1.00 93.38 173 VAL A C 1
ATOM 1409 O O . VAL A 1 173 ? 11.649 27.060 -2.205 1.00 93.38 173 VAL A O 1
ATOM 1412 N N . GLU A 1 174 ? 9.993 26.204 -0.941 1.00 91.06 174 GLU A N 1
ATOM 1413 C CA . GLU A 1 174 ? 10.702 24.987 -0.551 1.00 91.06 174 GLU A CA 1
ATOM 1414 C C . GLU A 1 174 ? 11.177 24.199 -1.782 1.00 91.06 174 GLU A C 1
ATOM 1416 O O . GLU A 1 174 ? 12.358 23.859 -1.901 1.00 91.06 174 GLU A O 1
ATOM 1421 N N . SER A 1 175 ? 10.280 23.983 -2.750 1.00 90.94 175 SER A N 1
ATOM 1422 C CA . SER A 1 175 ? 10.580 23.305 -4.012 1.00 90.94 175 SER A CA 1
ATOM 1423 C C . SER A 1 175 ? 11.701 24.002 -4.789 1.00 90.94 175 SER A C 1
ATOM 1425 O O . SER A 1 175 ? 12.637 23.345 -5.252 1.00 90.94 175 SER A O 1
ATOM 1427 N N . ARG A 1 176 ? 11.679 25.341 -4.877 1.00 92.69 176 ARG A N 1
ATOM 1428 C CA . ARG A 1 176 ? 12.744 26.121 -5.530 1.00 92.69 176 ARG A CA 1
ATOM 1429 C C . ARG A 1 176 ? 14.080 25.975 -4.818 1.00 92.69 176 ARG A C 1
ATOM 1431 O O . ARG A 1 176 ? 15.090 25.794 -5.491 1.00 92.69 176 ARG A O 1
ATOM 1438 N N . VAL A 1 177 ? 14.110 26.022 -3.487 1.00 93.38 177 VAL A N 1
ATOM 1439 C CA . VAL A 1 177 ? 15.355 25.841 -2.726 1.00 93.38 177 VAL A CA 1
ATOM 1440 C C . VAL A 1 177 ? 15.917 24.435 -2.930 1.00 93.38 177 VAL A C 1
ATOM 1442 O O . VAL A 1 177 ? 17.104 24.289 -3.231 1.00 93.38 177 VAL A O 1
ATOM 1445 N N . ARG A 1 178 ? 15.071 23.400 -2.853 1.00 90.62 178 ARG A N 1
ATOM 1446 C CA . ARG A 1 178 ? 15.476 22.013 -3.130 1.00 90.62 178 ARG A CA 1
ATOM 1447 C C . ARG A 1 178 ? 15.999 21.855 -4.560 1.00 90.62 178 ARG A C 1
ATOM 1449 O O . ARG A 1 178 ? 17.033 21.216 -4.767 1.00 90.62 178 ARG A O 1
ATOM 1456 N N . ALA A 1 179 ? 15.340 22.476 -5.539 1.00 89.38 179 ALA A N 1
ATOM 1457 C CA . ALA A 1 179 ? 15.776 22.476 -6.932 1.00 89.38 179 ALA A CA 1
ATOM 1458 C C . ALA A 1 179 ? 17.128 23.181 -7.108 1.00 89.38 179 ALA A C 1
ATOM 1460 O O . ALA A 1 179 ? 18.014 22.628 -7.749 1.00 89.38 179 ALA A O 1
ATOM 1461 N N . LEU A 1 180 ? 17.334 24.351 -6.495 1.00 90.50 180 LEU A N 1
ATOM 1462 C CA . LEU A 1 180 ? 18.618 25.063 -6.529 1.00 90.50 180 LEU A CA 1
ATOM 1463 C C . LEU A 1 180 ? 19.743 24.231 -5.908 1.00 90.50 180 LEU A C 1
ATOM 1465 O O . LEU A 1 180 ? 20.838 24.164 -6.466 1.00 90.50 180 LEU A O 1
ATOM 1469 N N . ARG A 1 181 ? 19.467 23.553 -4.78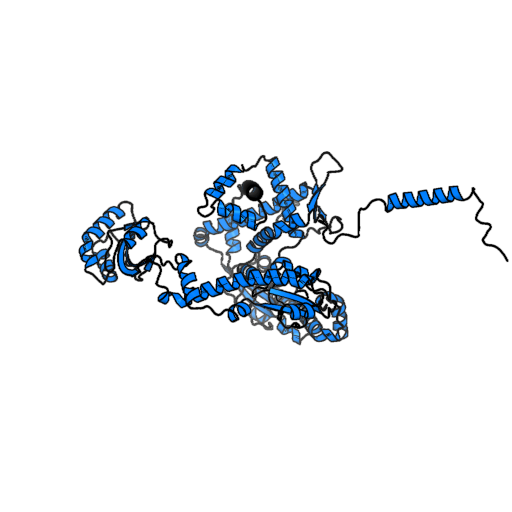7 1.00 89.50 181 ARG A N 1
ATOM 1470 C CA . ARG A 1 181 ? 20.444 22.693 -4.109 1.00 89.50 181 ARG A CA 1
ATOM 1471 C C . ARG A 1 181 ? 20.868 21.502 -4.966 1.00 89.50 181 ARG A C 1
ATOM 1473 O O . ARG A 1 181 ? 22.022 21.089 -4.915 1.00 89.50 181 ARG A O 1
ATOM 1480 N N . THR A 1 182 ? 19.940 20.963 -5.747 1.00 90.69 182 THR A N 1
ATOM 1481 C CA . THR A 1 182 ? 20.137 19.759 -6.564 1.00 90.69 182 THR A CA 1
ATOM 1482 C C . THR A 1 182 ? 20.434 20.053 -8.035 1.00 90.69 182 THR A C 1
ATOM 1484 O O . THR A 1 182 ? 20.725 19.132 -8.793 1.00 90.69 182 THR A O 1
ATOM 1487 N N . MET A 1 183 ? 20.420 21.326 -8.447 1.00 84.69 183 MET A N 1
ATOM 1488 C CA . MET A 1 183 ? 20.576 21.756 -9.843 1.00 84.69 183 MET A CA 1
ATOM 1489 C C . MET A 1 183 ? 21.901 21.306 -10.465 1.00 84.69 183 MET A C 1
ATOM 1491 O O . MET A 1 183 ? 21.968 21.052 -11.663 1.00 84.69 183 MET A O 1
ATOM 1495 N N . LEU A 1 184 ? 22.952 21.219 -9.648 1.00 79.62 184 LEU A N 1
ATOM 1496 C CA . LEU A 1 184 ? 24.288 20.805 -10.075 1.00 79.62 184 LEU A CA 1
ATOM 1497 C C . LEU A 1 184 ? 24.514 19.293 -9.961 1.00 79.62 184 LEU A C 1
ATOM 1499 O O . LEU A 1 184 ? 25.624 18.844 -10.239 1.00 79.62 184 LEU A O 1
ATOM 1503 N N . ALA A 1 185 ? 23.504 18.512 -9.564 1.00 85.94 185 ALA A N 1
ATOM 1504 C CA . ALA A 1 185 ? 23.593 17.059 -9.583 1.00 85.94 185 ALA A CA 1
ATOM 1505 C C . ALA A 1 185 ? 23.712 16.591 -11.037 1.00 85.94 185 ALA A C 1
ATOM 1507 O O . ALA A 1 185 ? 22.774 16.718 -11.828 1.00 85.94 185 ALA A O 1
ATOM 1508 N N . HIS A 1 186 ? 24.887 16.078 -11.372 1.00 86.56 186 HIS A N 1
ATOM 1509 C CA . HIS A 1 186 ? 25.221 15.494 -12.658 1.00 86.56 186 HIS A CA 1
ATOM 1510 C C . HIS A 1 186 ? 25.990 14.208 -12.393 1.00 86.56 186 HIS A C 1
ATOM 1512 O O . HIS A 1 186 ? 26.717 14.128 -11.406 1.00 86.56 186 HIS A O 1
ATOM 1518 N N . ALA A 1 187 ? 25.832 13.235 -13.281 1.00 88.56 187 ALA A N 1
ATOM 1519 C CA . ALA A 1 187 ? 26.602 12.008 -13.256 1.00 88.56 187 ALA A CA 1
ATOM 1520 C C . ALA A 1 187 ? 27.502 11.993 -14.488 1.00 88.56 187 ALA A C 1
ATOM 1522 O O . ALA A 1 187 ? 27.084 12.365 -15.590 1.00 88.56 187 ALA A O 1
ATOM 1523 N N . SER A 1 188 ? 28.762 11.613 -14.311 1.00 92.44 188 SER A N 1
ATOM 1524 C CA . SER A 1 188 ? 29.635 11.420 -15.470 1.00 92.44 188 SER A CA 1
ATOM 1525 C C . SER A 1 188 ? 29.235 10.151 -16.229 1.00 92.44 188 SER A C 1
ATOM 1527 O O . SER A 1 188 ? 28.708 9.212 -15.641 1.00 92.44 188 SER A O 1
ATOM 1529 N N . LEU A 1 189 ? 29.535 10.065 -17.530 1.00 91.56 189 LEU A N 1
ATOM 1530 C CA . LEU A 1 189 ? 29.282 8.828 -18.285 1.00 91.56 189 LEU A CA 1
ATOM 1531 C C . LEU A 1 189 ? 30.021 7.623 -17.675 1.00 91.56 189 LEU A C 1
ATOM 1533 O O . LEU A 1 189 ? 29.519 6.507 -17.716 1.00 91.56 189 LEU A O 1
ATOM 1537 N N . PHE A 1 190 ? 31.203 7.859 -17.097 1.00 92.69 190 PHE A N 1
ATOM 1538 C CA . PHE A 1 190 ? 31.971 6.832 -16.399 1.00 92.69 190 PHE A CA 1
ATOM 1539 C C . PHE A 1 190 ? 31.249 6.339 -15.142 1.00 92.69 190 PHE A C 1
ATOM 1541 O O . PHE A 1 190 ? 31.118 5.139 -14.951 1.00 92.69 190 PHE A O 1
ATOM 1548 N N . GLU A 1 191 ? 30.749 7.257 -14.320 1.00 92.00 191 GLU A N 1
ATOM 1549 C CA . GLU A 1 191 ? 29.963 6.948 -13.122 1.00 92.00 191 GLU A CA 1
ATOM 1550 C C . GLU A 1 191 ? 28.680 6.193 -13.473 1.00 92.00 191 GLU A C 1
ATOM 1552 O O . GLU A 1 191 ? 28.451 5.117 -12.935 1.00 92.00 191 GLU A O 1
ATOM 1557 N N . LEU A 1 192 ? 27.913 6.681 -14.456 1.00 93.69 192 LEU A N 1
ATOM 1558 C CA . LEU A 1 192 ? 26.718 5.988 -14.943 1.00 93.69 192 LEU A CA 1
ATOM 1559 C C . LEU A 1 192 ? 27.041 4.574 -15.422 1.00 93.69 192 LEU A C 1
ATOM 1561 O O . LEU A 1 192 ? 26.294 3.654 -15.124 1.00 93.69 192 LEU A O 1
ATOM 1565 N N . TRP A 1 193 ? 28.155 4.388 -16.130 1.00 93.12 193 TRP A N 1
ATOM 1566 C CA . TRP A 1 193 ? 28.587 3.066 -16.567 1.00 93.12 193 TRP A CA 1
ATOM 1567 C C . TRP A 1 193 ? 28.965 2.152 -15.391 1.00 93.12 193 TRP A C 1
ATOM 1569 O O . TRP A 1 193 ? 28.554 0.997 -15.372 1.00 93.12 193 TRP A O 1
ATOM 1579 N N . GLN A 1 194 ? 29.711 2.644 -14.394 1.00 91.25 194 GLN A N 1
ATOM 1580 C CA . GLN A 1 194 ? 30.072 1.851 -13.208 1.00 91.25 194 GLN A CA 1
ATOM 1581 C C . GLN A 1 194 ? 28.845 1.435 -12.392 1.00 91.25 194 GLN A C 1
ATOM 1583 O O . GLN A 1 194 ? 28.741 0.287 -11.968 1.00 91.25 194 GLN A O 1
ATOM 1588 N N . GLU A 1 195 ? 27.900 2.350 -12.212 1.00 90.56 195 GLU A N 1
ATOM 1589 C CA . GLU A 1 195 ? 26.654 2.076 -11.502 1.00 90.56 195 GLU A CA 1
ATOM 1590 C C . GLU A 1 195 ? 25.778 1.118 -12.311 1.00 90.56 195 GLU A C 1
ATOM 1592 O O . GLU A 1 195 ? 25.245 0.152 -11.771 1.00 90.56 195 GLU A O 1
ATOM 1597 N N . TYR A 1 196 ? 25.687 1.314 -13.628 1.00 91.81 196 TYR A N 1
ATOM 1598 C CA . TYR A 1 196 ? 24.930 0.424 -14.502 1.00 91.81 196 TYR A CA 1
ATOM 1599 C C . TYR A 1 196 ? 25.476 -1.005 -14.470 1.00 91.81 196 TYR A C 1
ATOM 1601 O O . TYR A 1 196 ? 24.689 -1.943 -14.350 1.00 91.81 196 TYR A O 1
ATOM 1609 N N . LEU A 1 197 ? 26.805 -1.171 -14.501 1.00 90.62 197 LEU A N 1
ATOM 1610 C CA . LEU A 1 197 ? 27.458 -2.464 -14.287 1.00 90.62 197 LEU A CA 1
ATOM 1611 C C . LEU A 1 197 ? 27.037 -3.078 -12.948 1.00 90.62 197 LEU A C 1
ATOM 1613 O O . LEU A 1 197 ? 26.637 -4.234 -12.912 1.00 90.62 197 LEU A O 1
ATOM 1617 N N . LEU A 1 198 ? 27.071 -2.313 -11.855 1.00 86.44 198 LEU A N 1
ATOM 1618 C CA . LEU A 1 198 ? 26.745 -2.829 -10.524 1.00 86.44 198 LEU A CA 1
ATOM 1619 C C . LEU A 1 198 ? 25.281 -3.290 -10.402 1.00 86.44 198 LEU A C 1
ATOM 1621 O O . LEU A 1 198 ? 25.010 -4.345 -9.817 1.00 86.44 198 LEU A O 1
ATOM 1625 N N . PHE A 1 199 ? 24.343 -2.502 -10.936 1.00 87.75 199 PHE A N 1
ATOM 1626 C CA . PHE A 1 199 ? 22.905 -2.770 -10.838 1.00 87.75 199 PHE A CA 1
ATOM 1627 C C . PHE A 1 199 ? 22.412 -3.834 -11.824 1.00 87.75 199 PHE A C 1
ATOM 1629 O O . PHE A 1 199 ? 21.455 -4.543 -11.501 1.00 87.75 199 PHE A O 1
ATOM 1636 N N . ASN A 1 200 ? 23.052 -3.957 -12.993 1.00 90.88 200 ASN A N 1
ATOM 1637 C CA . ASN A 1 200 ? 22.623 -4.861 -14.064 1.00 90.88 200 ASN A CA 1
ATOM 1638 C C . ASN A 1 200 ? 23.543 -6.066 -14.283 1.00 90.88 200 ASN A C 1
ATOM 1640 O O . ASN A 1 200 ? 23.215 -6.917 -15.109 1.00 90.88 200 ASN A O 1
ATOM 1644 N N . GLU A 1 201 ? 24.644 -6.196 -13.536 1.00 91.88 201 GLU A N 1
ATOM 1645 C CA . GLU A 1 201 ? 25.380 -7.459 -13.461 1.00 91.88 201 GLU A CA 1
ATOM 1646 C C . GLU A 1 201 ? 24.448 -8.555 -12.941 1.00 91.88 201 GLU A C 1
ATOM 1648 O O . GLU A 1 201 ? 23.839 -8.444 -11.867 1.00 91.88 201 GLU A O 1
ATOM 1653 N N . LYS A 1 202 ? 24.328 -9.617 -13.736 1.00 93.56 202 LYS A N 1
ATOM 1654 C CA . LYS A 1 202 ? 23.527 -10.781 -13.391 1.00 93.56 202 LYS A CA 1
ATOM 1655 C C . LYS A 1 202 ? 24.435 -11.833 -12.792 1.00 93.56 202 LYS A C 1
ATOM 1657 O O . LYS A 1 202 ? 25.443 -12.224 -13.376 1.00 93.56 202 LYS A O 1
ATOM 1662 N N . ILE A 1 203 ? 24.035 -12.318 -11.630 1.00 94.31 203 ILE A N 1
ATOM 1663 C CA . ILE A 1 203 ? 24.729 -13.373 -10.914 1.00 94.31 203 ILE A CA 1
ATOM 1664 C C . ILE A 1 203 ? 23.905 -14.641 -11.062 1.00 94.31 203 ILE A C 1
ATOM 1666 O O . ILE A 1 203 ? 22.699 -14.645 -10.805 1.00 94.31 203 ILE A O 1
ATOM 1670 N N . THR A 1 204 ? 24.556 -15.728 -11.458 1.00 95.56 204 THR A N 1
ATOM 1671 C CA . THR A 1 204 ? 23.967 -17.058 -11.341 1.00 95.56 204 THR A CA 1
ATOM 1672 C C . THR A 1 204 ? 24.578 -17.760 -10.147 1.00 95.56 204 THR A C 1
ATOM 1674 O O . THR A 1 204 ? 25.795 -17.911 -10.067 1.00 95.56 204 THR A O 1
ATOM 1677 N N . PHE A 1 205 ? 23.743 -18.244 -9.238 1.00 95.25 205 PHE A N 1
ATOM 1678 C CA . PHE A 1 205 ? 24.193 -19.012 -8.088 1.00 95.25 205 PHE A CA 1
ATOM 1679 C C . PHE A 1 205 ? 23.925 -20.497 -8.296 1.00 95.25 205 PHE A C 1
ATOM 1681 O O . PHE A 1 205 ? 22.891 -20.893 -8.835 1.00 95.25 205 PHE A O 1
ATOM 1688 N N . GLN A 1 206 ? 24.827 -21.327 -7.791 1.00 95.19 206 GLN A N 1
ATOM 1689 C CA . GLN A 1 206 ? 24.456 -22.636 -7.276 1.00 95.19 206 GLN A CA 1
ATOM 1690 C C . GLN A 1 206 ? 24.202 -22.471 -5.782 1.00 95.19 206 GLN A C 1
ATOM 1692 O O . GLN A 1 206 ? 25.013 -21.864 -5.089 1.00 95.19 206 GLN A O 1
ATOM 1697 N N . MET A 1 207 ? 23.077 -22.956 -5.268 1.00 95.06 207 MET A N 1
ATOM 1698 C CA . MET A 1 207 ? 22.736 -22.777 -3.859 1.00 95.06 207 MET A CA 1
ATOM 1699 C C . MET A 1 207 ? 21.954 -23.947 -3.284 1.00 95.06 207 MET A C 1
ATOM 1701 O O . MET A 1 207 ? 21.251 -24.648 -4.003 1.00 95.06 207 MET A O 1
ATOM 1705 N N . ALA A 1 208 ? 22.044 -24.108 -1.971 1.00 96.12 208 ALA A N 1
ATOM 1706 C CA . ALA A 1 208 ? 21.158 -24.947 -1.179 1.00 96.12 208 ALA A CA 1
ATOM 1707 C C . ALA A 1 208 ? 20.573 -24.120 -0.030 1.00 96.12 208 ALA A C 1
ATOM 1709 O O . ALA A 1 208 ? 21.130 -23.087 0.357 1.00 96.12 208 ALA A O 1
ATOM 1710 N N . ALA A 1 209 ? 19.441 -24.560 0.516 1.00 96.00 209 ALA A N 1
ATOM 1711 C CA . ALA A 1 209 ? 18.760 -23.829 1.577 1.00 96.00 209 ALA A CA 1
ATOM 1712 C C . ALA A 1 209 ? 18.513 -24.687 2.818 1.00 96.00 209 ALA A C 1
ATOM 1714 O O . ALA A 1 209 ? 18.294 -25.898 2.752 1.00 96.00 209 ALA A O 1
ATOM 1715 N N . TYR A 1 210 ? 18.508 -23.994 3.952 1.00 96.62 210 TYR A N 1
ATOM 1716 C CA . TYR A 1 210 ? 18.299 -24.502 5.298 1.00 96.62 210 TYR A CA 1
ATOM 1717 C C . TYR A 1 210 ? 17.080 -23.777 5.882 1.00 96.62 210 TYR A C 1
ATOM 1719 O O . TYR A 1 210 ? 17.239 -22.780 6.596 1.00 96.62 210 TYR A O 1
ATOM 1727 N N . PRO A 1 211 ? 15.850 -24.207 5.534 1.00 95.88 211 PRO A N 1
ATOM 1728 C CA . PRO A 1 211 ? 14.636 -23.604 6.061 1.00 95.88 211 PRO A CA 1
ATOM 1729 C C . PRO A 1 211 ? 14.555 -23.846 7.563 1.00 95.88 211 PRO A C 1
ATOM 1731 O O . PRO A 1 211 ? 14.699 -24.979 8.016 1.00 95.88 211 PRO A O 1
ATOM 1734 N N . THR A 1 212 ? 14.245 -22.809 8.338 1.00 95.31 212 THR A N 1
ATOM 1735 C CA . THR A 1 212 ? 14.092 -22.908 9.796 1.00 95.31 212 THR A CA 1
ATOM 1736 C C . THR A 1 212 ? 13.074 -23.978 10.196 1.00 95.31 212 THR A C 1
ATOM 1738 O O . THR A 1 212 ? 13.264 -24.658 11.200 1.00 95.31 212 THR A O 1
ATOM 1741 N N . ALA A 1 213 ? 12.022 -24.168 9.392 1.00 94.81 213 ALA A N 1
ATOM 1742 C CA . ALA A 1 213 ? 10.972 -25.155 9.639 1.00 94.81 213 ALA A CA 1
ATOM 1743 C C . ALA A 1 213 ? 11.508 -26.594 9.789 1.00 94.81 213 ALA A C 1
ATOM 1745 O O . ALA A 1 213 ? 11.013 -27.332 10.634 1.00 94.81 213 ALA A O 1
ATOM 1746 N N . GLU A 1 214 ? 12.562 -26.959 9.052 1.00 95.81 214 GLU A N 1
ATOM 1747 C CA . GLU A 1 214 ? 13.161 -28.308 9.052 1.00 95.81 214 GLU A CA 1
ATOM 1748 C C . GLU A 1 214 ? 13.957 -28.615 10.338 1.00 95.81 214 GLU A C 1
ATOM 1750 O O . GLU A 1 214 ? 14.332 -29.758 10.612 1.00 95.81 214 GLU A O 1
ATOM 1755 N N . PHE A 1 215 ? 14.205 -27.595 11.164 1.00 95.50 215 PHE A N 1
ATOM 1756 C CA . PHE A 1 215 ? 14.941 -27.714 12.424 1.00 95.50 215 PHE A CA 1
ATOM 1757 C C . PHE A 1 215 ? 14.039 -27.638 13.659 1.00 95.50 215 PHE A C 1
ATOM 1759 O O . PHE A 1 215 ? 14.491 -27.964 14.754 1.00 95.50 215 PHE A O 1
ATOM 1766 N N . VAL A 1 216 ? 12.763 -27.258 13.510 1.00 94.25 216 VAL A N 1
ATOM 1767 C CA . VAL A 1 216 ? 11.830 -27.075 14.639 1.00 94.25 216 VAL A CA 1
ATOM 1768 C C . VAL A 1 216 ? 11.631 -28.368 15.428 1.00 94.25 216 VAL A C 1
ATOM 1770 O O . VAL A 1 216 ? 11.668 -28.347 16.658 1.00 94.25 216 VAL A O 1
ATOM 1773 N N . ASP A 1 217 ? 11.491 -29.502 14.741 1.00 92.75 217 ASP A N 1
ATOM 1774 C CA . ASP A 1 217 ? 11.256 -30.806 15.377 1.00 92.75 217 ASP A CA 1
ATOM 1775 C C . ASP A 1 217 ? 12.489 -31.359 16.112 1.00 92.75 217 ASP A C 1
ATOM 1777 O O . ASP A 1 217 ? 12.372 -32.270 16.933 1.00 92.75 217 ASP A O 1
ATOM 1781 N N . GLN A 1 218 ? 13.674 -30.798 15.853 1.00 92.56 218 GLN A N 1
ATOM 1782 C CA . GLN A 1 218 ? 14.919 -31.157 16.540 1.00 92.56 218 GLN A CA 1
ATOM 1783 C C . GLN A 1 218 ? 15.056 -30.431 17.886 1.00 92.56 218 GLN A C 1
ATOM 1785 O O . GLN A 1 218 ? 15.871 -30.821 18.727 1.00 92.56 218 GLN A O 1
ATOM 1790 N N . VAL A 1 219 ? 14.261 -29.380 18.108 1.00 94.19 219 VAL A N 1
ATOM 1791 C CA . VAL A 1 219 ? 14.315 -28.581 19.328 1.00 94.19 219 VAL A CA 1
ATOM 1792 C C . VAL A 1 219 ? 13.455 -29.217 20.413 1.00 94.19 219 VAL A C 1
ATOM 1794 O O . VAL A 1 219 ? 12.226 -29.245 20.344 1.00 94.19 219 VAL A O 1
ATOM 1797 N N . VAL A 1 220 ? 14.117 -29.653 21.481 1.00 92.44 220 VAL A N 1
ATOM 1798 C CA . VAL A 1 220 ? 13.461 -30.031 22.734 1.00 92.44 220 VAL A CA 1
ATOM 1799 C C . VAL A 1 220 ? 13.523 -28.842 23.687 1.00 92.44 220 VAL A C 1
ATOM 1801 O O . VAL A 1 220 ? 14.599 -28.297 23.937 1.00 92.44 220 VAL A O 1
ATOM 1804 N N . VAL A 1 221 ? 12.366 -28.445 24.211 1.00 94.12 221 VAL A N 1
ATOM 1805 C CA . VAL A 1 221 ? 12.238 -27.391 25.223 1.00 94.12 221 VAL A CA 1
ATOM 1806 C C . VAL A 1 221 ? 11.755 -27.993 26.536 1.00 94.12 221 VAL A C 1
ATOM 1808 O O . VAL A 1 221 ? 10.923 -28.903 26.561 1.00 94.12 221 VAL A O 1
ATOM 1811 N N . THR A 1 222 ? 12.303 -27.507 27.638 1.00 95.25 222 THR A N 1
ATOM 1812 C CA . THR A 1 222 ? 11.926 -27.896 28.995 1.00 95.25 222 THR A CA 1
ATOM 1813 C C . THR A 1 222 ? 10.986 -26.869 29.614 1.00 95.25 222 THR A C 1
ATOM 1815 O O . THR A 1 222 ? 10.919 -25.721 29.184 1.00 95.25 222 THR A O 1
ATOM 1818 N N . GLU A 1 223 ? 10.278 -27.268 30.672 1.00 93.12 223 GLU A N 1
ATOM 1819 C CA . GLU A 1 223 ? 9.367 -26.372 31.392 1.00 93.12 223 GLU A CA 1
ATOM 1820 C C . GLU A 1 223 ? 10.063 -25.113 31.920 1.00 93.12 223 GLU A C 1
ATOM 1822 O O . GLU A 1 223 ? 9.505 -24.025 31.843 1.00 93.12 223 GLU A O 1
ATOM 1827 N N . GLN A 1 224 ? 11.286 -25.265 32.437 1.00 94.50 224 GLN A N 1
ATOM 1828 C CA . GLN A 1 224 ? 12.052 -24.148 32.982 1.00 94.50 224 GLN A CA 1
ATOM 1829 C C . GLN A 1 224 ? 12.411 -23.143 31.885 1.00 94.50 224 GLN A C 1
ATOM 1831 O O . GLN A 1 224 ? 12.247 -21.947 32.079 1.00 94.50 224 GLN A O 1
ATOM 1836 N N . GLU A 1 225 ? 12.821 -23.627 30.713 1.00 95.12 225 GLU A N 1
ATOM 1837 C CA . GLU A 1 225 ? 13.168 -22.760 29.584 1.00 95.12 225 GLU A CA 1
ATOM 1838 C C . GLU A 1 225 ? 11.953 -21.993 29.056 1.00 95.12 225 GLU A C 1
ATOM 1840 O O . GLU A 1 225 ? 12.094 -20.845 28.659 1.00 95.12 225 GLU A O 1
ATOM 1845 N N . LEU A 1 226 ? 10.755 -22.587 29.088 1.00 95.75 226 LEU A N 1
ATOM 1846 C CA . LEU A 1 226 ? 9.523 -21.877 28.736 1.00 95.75 226 LEU A CA 1
ATOM 1847 C C . LEU A 1 226 ? 9.189 -20.766 29.741 1.00 95.75 226 LEU A C 1
ATOM 1849 O O . LEU A 1 226 ? 8.706 -19.709 29.341 1.00 95.75 226 LEU A O 1
ATOM 1853 N N . GLN A 1 227 ? 9.438 -20.993 31.034 1.00 94.25 227 GLN A N 1
ATOM 1854 C CA . GLN A 1 227 ? 9.243 -19.971 32.069 1.00 94.25 227 GLN A CA 1
ATOM 1855 C C . GLN A 1 227 ? 10.243 -18.826 31.921 1.00 94.25 227 GLN A C 1
ATOM 1857 O O . GLN A 1 227 ? 9.843 -17.666 31.977 1.00 94.25 227 GLN A O 1
ATOM 1862 N N . ASP A 1 228 ? 11.517 -19.156 31.703 1.00 95.88 228 ASP A N 1
ATOM 1863 C CA . ASP A 1 228 ? 12.579 -18.171 31.514 1.00 95.88 228 ASP A CA 1
ATOM 1864 C C . ASP A 1 228 ? 12.318 -17.341 30.244 1.00 95.88 228 ASP A C 1
ATOM 1866 O O . ASP A 1 228 ? 12.375 -16.114 30.289 1.00 95.88 228 ASP A O 1
ATOM 1870 N N . TYR A 1 229 ? 11.913 -17.996 29.148 1.00 95.50 229 TYR A N 1
ATOM 1871 C CA . TYR A 1 229 ? 11.569 -17.327 27.892 1.00 95.50 229 TYR A CA 1
ATOM 1872 C C . TYR A 1 229 ? 10.373 -16.384 28.034 1.00 95.50 229 TYR A C 1
ATOM 1874 O O . TYR A 1 229 ? 10.432 -15.235 27.606 1.00 95.50 229 TYR A O 1
ATOM 1882 N N . LEU A 1 230 ? 9.289 -16.830 28.679 1.00 95.38 230 LEU A N 1
ATOM 1883 C CA . LEU A 1 230 ? 8.138 -15.964 28.934 1.00 95.38 230 LEU A CA 1
ATOM 1884 C C . LEU A 1 230 ? 8.515 -14.758 29.808 1.00 95.38 230 LEU A C 1
ATOM 1886 O O . LEU A 1 230 ? 7.989 -13.673 29.590 1.00 95.38 230 LEU A O 1
ATOM 1890 N N . ALA A 1 231 ? 9.408 -14.931 30.786 1.00 94.19 231 ALA A N 1
ATOM 1891 C CA . ALA A 1 231 ? 9.845 -13.841 31.655 1.00 94.19 231 ALA A CA 1
ATOM 1892 C C . ALA A 1 231 ? 10.704 -12.800 30.917 1.00 94.19 231 ALA A C 1
ATOM 1894 O O . ALA A 1 231 ? 10.586 -11.610 31.205 1.00 94.19 231 ALA A O 1
ATOM 1895 N N . GLU A 1 232 ? 11.550 -13.231 29.978 1.00 95.44 232 GLU A N 1
ATOM 1896 C CA . GLU A 1 232 ? 12.396 -12.346 29.164 1.00 95.44 232 GLU A CA 1
ATOM 1897 C C . GLU A 1 232 ? 11.609 -11.645 28.041 1.00 95.44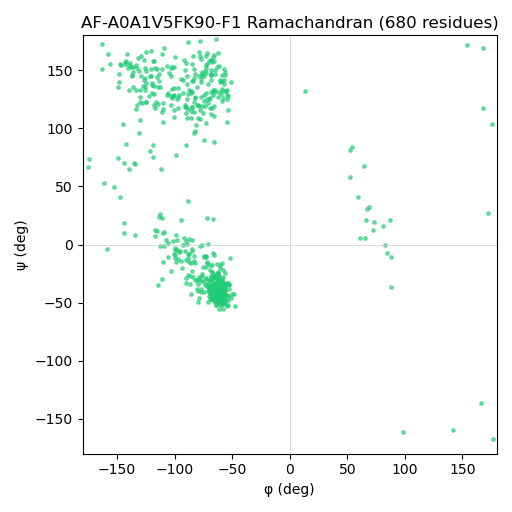 232 GLU A C 1
ATOM 1899 O O . GLU A 1 232 ? 11.883 -10.487 27.736 1.00 95.44 232 GLU A O 1
ATOM 1904 N N . HIS A 1 233 ? 10.574 -12.300 27.501 1.00 93.62 233 HIS A N 1
ATOM 1905 C CA . HIS A 1 233 ? 9.765 -11.821 26.370 1.00 93.62 233 HIS A CA 1
ATOM 1906 C C . HIS A 1 233 ? 8.317 -11.472 26.755 1.00 93.62 233 HIS A C 1
ATOM 1908 O O . HIS A 1 233 ? 7.411 -11.547 25.923 1.00 93.62 233 HIS A O 1
ATOM 1914 N N . ILE A 1 234 ? 8.058 -11.103 28.015 1.00 91.44 234 ILE A N 1
ATOM 1915 C CA . ILE A 1 234 ? 6.684 -10.940 28.526 1.00 91.44 234 ILE A CA 1
ATOM 1916 C C . ILE A 1 234 ? 5.860 -9.920 27.727 1.00 91.44 234 ILE A C 1
ATOM 1918 O O . ILE A 1 234 ? 4.663 -10.118 27.517 1.00 91.44 234 ILE A O 1
ATOM 1922 N N . ASP A 1 235 ? 6.514 -8.877 27.210 1.00 89.69 235 ASP A N 1
ATOM 1923 C CA . ASP A 1 235 ? 5.882 -7.841 26.393 1.00 89.69 235 ASP A CA 1
ATOM 1924 C C . ASP A 1 235 ? 5.297 -8.396 25.080 1.00 89.69 235 ASP A C 1
ATOM 1926 O O . ASP A 1 235 ? 4.265 -7.909 24.617 1.00 89.69 235 ASP A O 1
ATOM 1930 N N . GLU A 1 236 ? 5.898 -9.442 24.499 1.00 87.62 236 GLU A N 1
ATOM 1931 C CA . GLU A 1 236 ? 5.430 -10.084 23.259 1.00 87.62 236 GLU A CA 1
ATOM 1932 C C . GLU A 1 236 ? 4.211 -10.988 23.484 1.00 87.62 236 GLU A C 1
ATOM 1934 O O . GLU A 1 236 ? 3.397 -11.192 22.579 1.00 87.62 236 GLU A O 1
ATOM 1939 N N . PHE A 1 237 ? 4.068 -11.527 24.697 1.00 91.81 237 PHE A N 1
ATOM 1940 C CA . PHE A 1 237 ? 2.976 -12.431 25.066 1.00 91.81 237 PHE A CA 1
ATOM 1941 C C . PHE A 1 237 ? 1.849 -11.744 25.829 1.00 91.81 237 PHE A C 1
ATOM 1943 O O . PHE A 1 237 ? 0.829 -12.382 26.095 1.00 91.81 237 PHE A O 1
ATOM 1950 N N . ARG A 1 238 ? 2.006 -10.462 26.168 1.00 89.12 238 ARG A N 1
ATOM 1951 C CA . ARG A 1 238 ? 1.032 -9.700 26.943 1.00 89.12 238 ARG A CA 1
ATOM 1952 C C . ARG A 1 238 ? -0.351 -9.758 26.301 1.00 89.12 238 ARG A C 1
ATOM 1954 O O . ARG A 1 238 ? -0.520 -9.472 25.115 1.00 89.12 238 ARG A O 1
ATOM 1961 N N . VAL A 1 239 ? -1.361 -10.107 27.096 1.00 87.06 239 VAL A N 1
ATOM 1962 C CA . VAL A 1 239 ? -2.744 -10.118 26.617 1.00 87.06 239 VAL A CA 1
ATOM 1963 C C . VAL A 1 239 ? -3.211 -8.665 26.548 1.00 87.06 239 VAL A C 1
ATOM 1965 O O . VAL A 1 239 ? -3.190 -7.982 27.580 1.00 87.06 239 VAL A O 1
ATOM 1968 N N . PRO A 1 240 ? -3.592 -8.157 25.360 1.00 85.19 240 PRO A N 1
ATOM 1969 C CA . PRO A 1 240 ? -4.008 -6.773 25.220 1.00 85.19 240 PRO A CA 1
ATOM 1970 C C . PRO A 1 240 ? -5.314 -6.524 25.971 1.00 85.19 240 PRO A C 1
ATOM 1972 O O . PRO A 1 240 ? -6.076 -7.440 26.289 1.00 85.19 240 PRO A O 1
ATOM 1975 N N . GLU A 1 241 ? -5.586 -5.250 26.238 1.00 86.19 241 GLU A N 1
ATOM 1976 C CA . GLU A 1 241 ? -6.875 -4.853 26.785 1.00 86.19 241 GLU A CA 1
ATOM 1977 C C . GLU A 1 241 ? -7.995 -5.284 25.827 1.00 86.19 241 GLU A C 1
ATOM 1979 O O . GLU A 1 241 ? -7.924 -5.044 24.617 1.00 86.19 241 GLU A O 1
ATOM 1984 N N . THR A 1 242 ? -9.036 -5.916 26.372 1.00 88.06 242 THR A N 1
ATOM 1985 C CA . THR A 1 242 ? -10.229 -6.282 25.603 1.00 88.06 242 THR A CA 1
ATOM 1986 C C . THR A 1 242 ? -11.467 -5.629 26.185 1.00 88.06 242 THR A C 1
ATOM 1988 O O . THR A 1 242 ? -11.597 -5.458 27.396 1.00 88.06 242 THR A O 1
ATOM 1991 N N . ARG A 1 243 ? -12.400 -5.262 25.311 1.00 89.38 243 ARG A N 1
ATOM 1992 C CA . ARG A 1 243 ? -13.667 -4.623 25.669 1.00 89.38 243 ARG A CA 1
ATOM 1993 C C . ARG A 1 243 ? -14.809 -5.314 24.941 1.00 89.38 243 ARG A C 1
ATOM 1995 O O . ARG A 1 243 ? -14.623 -5.863 23.855 1.00 89.38 243 ARG A O 1
ATOM 2002 N N . ARG A 1 244 ? -16.004 -5.300 25.524 1.00 91.44 244 ARG A N 1
ATOM 2003 C CA . ARG A 1 244 ? -17.241 -5.566 24.783 1.00 91.44 244 ARG A CA 1
ATOM 2004 C C . ARG A 1 244 ? -17.961 -4.249 24.574 1.00 91.44 244 ARG A C 1
ATOM 2006 O O . ARG A 1 244 ? -17.901 -3.367 25.421 1.00 91.44 244 ARG A O 1
ATOM 2013 N N . TYR A 1 245 ? -18.661 -4.124 23.462 1.00 91.75 245 TYR A N 1
ATOM 2014 C CA . TYR A 1 245 ? -19.451 -2.944 23.159 1.00 91.75 245 TYR A CA 1
ATOM 2015 C C . TYR A 1 245 ? -20.907 -3.360 23.083 1.00 91.75 245 TYR A C 1
ATOM 2017 O O . TYR A 1 245 ? -21.262 -4.254 22.313 1.00 91.75 245 TYR A O 1
ATOM 2025 N N . ALA A 1 246 ? -21.743 -2.737 23.903 1.00 94.62 246 ALA A N 1
ATOM 2026 C CA . ALA A 1 246 ? -23.173 -2.756 23.671 1.00 94.62 246 ALA A CA 1
ATOM 2027 C C . ALA A 1 246 ? -23.500 -1.618 22.702 1.00 94.62 246 ALA A C 1
ATOM 2029 O O . ALA A 1 246 ? -22.991 -0.513 22.875 1.00 94.62 246 ALA A O 1
ATOM 2030 N N . TYR A 1 247 ? -24.278 -1.876 21.657 1.00 95.12 247 TYR A N 1
ATOM 2031 C CA . TYR A 1 247 ? -24.456 -0.919 20.572 1.00 95.12 247 TYR A CA 1
ATOM 2032 C C . TYR A 1 247 ? -25.842 -0.965 19.946 1.00 95.12 247 TYR A C 1
ATOM 2034 O O . TYR A 1 247 ? -26.514 -1.994 19.940 1.00 95.12 247 TYR A O 1
ATOM 2042 N N . VAL A 1 248 ? -26.236 0.166 19.371 1.00 96.56 248 VAL A N 1
ATOM 2043 C CA . VAL A 1 248 ? -27.422 0.318 18.528 1.00 96.56 248 VAL A CA 1
ATOM 2044 C C . VAL A 1 248 ? -26.952 0.905 17.208 1.00 96.56 248 VAL A C 1
ATOM 2046 O O . VAL A 1 248 ? -26.331 1.968 17.181 1.00 96.56 248 VAL A O 1
ATOM 2049 N N . LYS A 1 249 ? -27.226 0.202 16.111 1.00 94.81 249 LYS A N 1
ATOM 2050 C CA . LYS A 1 249 ? -26.775 0.563 14.762 1.00 94.81 249 LYS A CA 1
ATOM 2051 C C . LYS A 1 249 ? -27.962 0.897 13.870 1.00 94.81 249 LYS A C 1
ATOM 2053 O O . LYS A 1 249 ? -29.040 0.357 14.096 1.00 94.81 249 LYS A O 1
ATOM 2058 N N . LEU A 1 250 ? -27.767 1.768 12.880 1.00 94.75 250 LEU A N 1
ATOM 2059 C CA . LEU A 1 250 ? -28.672 2.022 11.757 1.00 94.75 250 LEU A CA 1
ATOM 2060 C C . LEU A 1 250 ? -27.908 2.056 10.448 1.00 94.75 250 LEU A C 1
ATOM 2062 O O . LEU A 1 250 ? -27.045 2.908 10.268 1.00 94.75 250 LEU A O 1
ATOM 2066 N N . THR A 1 251 ? -28.217 1.113 9.559 1.00 94.44 251 THR A N 1
ATOM 2067 C CA . THR A 1 251 ? -27.577 1.014 8.248 1.00 94.44 251 THR A CA 1
ATOM 2068 C C . THR A 1 251 ? -28.358 1.797 7.198 1.00 94.44 251 THR A C 1
ATOM 2070 O O . THR A 1 251 ? -29.549 2.068 7.342 1.00 94.44 251 THR A O 1
ATOM 2073 N N . ARG A 1 252 ? -27.685 2.149 6.103 1.00 93.50 252 ARG A N 1
ATOM 2074 C CA . ARG A 1 252 ? -28.346 2.685 4.905 1.00 93.50 252 ARG A CA 1
ATOM 2075 C C . ARG A 1 252 ? -29.267 1.653 4.247 1.00 93.50 252 ARG A C 1
ATOM 2077 O O . ARG A 1 252 ? -30.253 2.030 3.628 1.00 93.50 252 ARG A O 1
ATOM 2084 N N . GLU A 1 253 ? -28.973 0.365 4.419 1.00 93.94 253 GLU A N 1
ATOM 2085 C CA . GLU A 1 253 ? -29.833 -0.735 3.968 1.00 93.94 253 GLU A CA 1
ATOM 2086 C C . GLU A 1 253 ? -31.148 -0.784 4.758 1.00 93.94 253 GLU A C 1
ATOM 2088 O O . GLU A 1 253 ? -32.206 -0.845 4.146 1.00 93.94 253 GLU A O 1
ATOM 2093 N N . ASP A 1 254 ? -31.110 -0.604 6.087 1.00 93.69 254 ASP A N 1
ATOM 2094 C CA . ASP A 1 254 ? -32.323 -0.491 6.912 1.00 93.69 254 ASP A CA 1
ATOM 2095 C C . ASP A 1 254 ? -33.238 0.650 6.423 1.00 93.69 254 ASP A C 1
ATOM 2097 O O . ASP A 1 254 ? -34.463 0.532 6.444 1.00 93.69 254 ASP A O 1
ATOM 2101 N N . LEU A 1 255 ? -32.641 1.780 6.016 1.00 93.50 255 LEU A N 1
ATOM 2102 C CA . LEU A 1 255 ? -33.372 2.929 5.477 1.00 93.50 255 LEU A CA 1
ATOM 2103 C C . LEU A 1 255 ? -33.942 2.622 4.092 1.00 93.50 255 LEU A C 1
ATOM 2105 O O . LEU A 1 255 ? -35.107 2.912 3.842 1.00 93.50 255 LEU A O 1
ATOM 2109 N N . ARG A 1 256 ? -33.148 1.995 3.218 1.00 93.50 256 ARG A N 1
ATOM 2110 C CA . ARG A 1 256 ? -33.580 1.555 1.887 1.00 93.50 256 ARG A CA 1
ATOM 2111 C C . ARG A 1 256 ? -34.777 0.606 1.973 1.00 93.50 256 ARG A C 1
ATOM 2113 O O . ARG A 1 256 ? -35.744 0.813 1.250 1.00 93.50 256 ARG A O 1
ATOM 2120 N N . ASP A 1 257 ? -34.738 -0.375 2.871 1.00 92.69 257 ASP A N 1
ATOM 2121 C CA . ASP A 1 257 ? -35.812 -1.360 3.061 1.00 92.69 257 ASP A CA 1
ATOM 2122 C C . ASP A 1 257 ? -37.107 -0.740 3.608 1.00 92.69 257 ASP A C 1
ATOM 2124 O O . ASP A 1 257 ? -38.195 -1.283 3.411 1.00 92.69 257 ASP A O 1
ATOM 2128 N N . ALA A 1 258 ? -37.004 0.401 4.295 1.00 89.81 258 ALA A N 1
ATOM 2129 C CA . ALA A 1 258 ? -38.150 1.149 4.799 1.00 89.81 258 ALA A CA 1
ATOM 2130 C C . ALA A 1 258 ? -38.791 2.072 3.745 1.00 89.81 258 ALA A C 1
ATOM 2132 O O . ALA A 1 258 ? -39.899 2.568 3.970 1.00 89.81 258 ALA A O 1
ATOM 2133 N N . LEU A 1 259 ? -38.117 2.325 2.618 1.00 91.94 259 LEU A N 1
ATOM 2134 C CA . LEU A 1 259 ? -38.624 3.181 1.550 1.00 91.94 259 LEU A CA 1
ATOM 2135 C C . LEU A 1 259 ? -39.524 2.392 0.595 1.00 91.94 259 LEU A C 1
ATOM 2137 O O . LEU A 1 259 ? -39.145 1.362 0.044 1.00 91.94 259 LEU A O 1
ATOM 2141 N N . GLU A 1 260 ? -40.700 2.948 0.310 1.00 89.94 260 GLU A N 1
ATOM 2142 C CA . GLU A 1 260 ? -41.617 2.440 -0.713 1.00 89.94 260 GLU A CA 1
ATOM 2143 C C . GLU A 1 260 ? -41.839 3.516 -1.793 1.00 89.94 260 GLU A C 1
ATOM 2145 O O . GLU A 1 260 ? -42.799 4.293 -1.713 1.00 89.94 260 GLU A O 1
ATOM 2150 N N . PRO A 1 261 ? -40.961 3.611 -2.815 1.00 91.62 261 PRO A N 1
ATOM 2151 C CA . PRO A 1 261 ? -41.124 4.576 -3.896 1.00 91.62 261 PRO A CA 1
ATOM 2152 C C . PRO A 1 261 ? -42.439 4.357 -4.646 1.00 91.62 261 PRO A C 1
ATOM 2154 O O . PRO A 1 261 ? -42.743 3.259 -5.115 1.00 91.62 261 PRO A O 1
ATOM 2157 N N . THR A 1 262 ? -43.214 5.425 -4.819 1.00 94.19 262 THR A N 1
ATOM 2158 C CA . THR A 1 262 ? -44.437 5.379 -5.628 1.00 94.19 262 THR A CA 1
ATOM 2159 C C . THR A 1 262 ? -44.129 5.750 -7.076 1.00 94.19 262 THR A C 1
ATOM 2161 O O . THR A 1 262 ? -43.264 6.578 -7.344 1.00 94.19 262 THR A O 1
ATOM 2164 N N . SER A 1 263 ? -44.887 5.220 -8.039 1.00 91.00 263 SER A N 1
ATOM 2165 C CA . SER A 1 263 ? -44.719 5.611 -9.451 1.00 91.00 263 SER A CA 1
ATOM 2166 C C . SER A 1 263 ? -44.836 7.133 -9.659 1.00 91.00 263 SER A C 1
ATOM 2168 O O . SER A 1 263 ? -44.125 7.702 -10.484 1.00 91.00 263 SER A O 1
ATOM 2170 N N . ALA A 1 264 ? -45.674 7.812 -8.865 1.00 93.81 264 ALA A N 1
ATOM 2171 C CA . ALA A 1 264 ? -45.825 9.263 -8.913 1.00 93.81 264 ALA A CA 1
ATOM 2172 C C . ALA A 1 264 ? -44.569 10.014 -8.432 1.00 93.81 264 ALA A C 1
ATOM 2174 O O . ALA A 1 264 ? -44.176 10.986 -9.072 1.00 93.81 264 ALA A O 1
ATOM 2175 N N . SER A 1 265 ? -43.925 9.569 -7.344 1.00 94.06 265 SER A N 1
ATOM 2176 C CA . SER A 1 265 ? -42.693 10.203 -6.850 1.00 94.06 265 SER A CA 1
ATOM 2177 C C . SER A 1 265 ? -41.524 9.996 -7.813 1.00 94.06 265 SER A C 1
ATOM 2179 O O . SER A 1 265 ? -40.776 10.938 -8.055 1.00 94.06 265 SER A O 1
ATOM 2181 N N . LEU A 1 266 ? -41.429 8.820 -8.442 1.00 95.75 266 LEU A N 1
ATOM 2182 C CA . LEU A 1 266 ? -40.405 8.537 -9.453 1.00 95.75 266 LEU A CA 1
ATOM 2183 C C . LEU A 1 266 ? -40.558 9.406 -10.712 1.00 95.75 266 LEU A C 1
ATOM 2185 O O . LEU A 1 266 ? -39.562 9.899 -11.233 1.00 95.75 266 LEU A O 1
ATOM 2189 N N . HIS A 1 267 ? -41.791 9.654 -11.173 1.00 95.69 267 HIS A N 1
ATOM 2190 C CA . HIS A 1 267 ? -42.030 10.572 -12.294 1.00 95.69 267 HIS A CA 1
ATOM 2191 C C . HIS A 1 267 ? -41.610 12.006 -11.958 1.00 95.69 267 HIS A C 1
ATOM 2193 O O . HIS A 1 267 ? -40.929 12.643 -12.757 1.00 95.69 267 HIS A O 1
ATOM 2199 N N . VAL A 1 268 ? -41.980 12.503 -10.772 1.00 96.44 268 VAL A N 1
ATOM 2200 C CA . VAL A 1 268 ? -41.586 13.847 -10.317 1.00 96.44 268 VAL A CA 1
ATOM 2201 C C . VAL A 1 268 ? -40.066 13.958 -10.205 1.00 96.44 268 VAL A C 1
ATOM 2203 O O . VAL A 1 268 ? -39.492 14.950 -10.649 1.00 96.44 268 VAL A O 1
ATOM 2206 N N . TYR A 1 269 ? -39.409 12.936 -9.655 1.00 94.75 269 TYR A N 1
ATOM 2207 C CA . TYR A 1 269 ? -37.956 12.905 -9.537 1.00 94.75 269 TYR A CA 1
ATOM 2208 C C . TYR A 1 269 ? -37.280 12.918 -10.915 1.00 94.75 269 TYR A C 1
ATOM 2210 O O . TYR A 1 269 ? -36.399 13.743 -11.146 1.00 94.75 269 TYR A O 1
ATOM 2218 N N . TYR A 1 270 ? -37.750 12.101 -11.865 1.00 94.81 270 TYR A N 1
ATOM 2219 C CA . TYR A 1 270 ? -37.261 12.118 -13.246 1.00 94.81 270 TYR A CA 1
ATOM 2220 C C . TYR A 1 270 ? -37.445 13.486 -13.919 1.00 94.81 270 TYR A C 1
ATOM 2222 O O . TYR A 1 270 ? -36.526 13.965 -14.576 1.00 94.81 270 TYR A O 1
ATOM 2230 N N . GLU A 1 271 ? -38.595 14.147 -13.740 1.00 94.25 271 GLU A N 1
ATOM 2231 C CA . GLU A 1 271 ? -38.840 15.496 -14.276 1.00 94.25 271 GLU A CA 1
ATOM 2232 C C . GLU A 1 271 ? -37.866 16.544 -13.716 1.00 94.25 271 GLU A C 1
ATOM 2234 O O . GLU A 1 271 ? -37.476 17.463 -14.438 1.00 94.25 271 GLU A O 1
ATOM 2239 N N . GLN A 1 272 ? -37.456 16.402 -12.455 1.00 93.94 272 GLN A N 1
ATOM 2240 C CA . GLN A 1 272 ? -36.506 17.304 -11.799 1.00 93.94 272 GLN A CA 1
ATOM 2241 C C . GLN A 1 272 ? -35.043 17.022 -12.183 1.00 93.94 272 GLN A C 1
ATOM 2243 O O . GLN A 1 272 ? -34.249 17.959 -12.224 1.00 93.94 272 GLN A O 1
ATOM 2248 N N . HIS A 1 273 ? -34.711 15.775 -12.538 1.00 93.06 273 HIS A N 1
ATOM 2249 C CA . HIS A 1 273 ? -33.343 15.299 -12.798 1.00 93.06 273 HIS A CA 1
ATOM 2250 C C . HIS A 1 273 ? -33.101 14.899 -14.267 1.00 93.06 273 HIS A C 1
ATOM 2252 O O . HIS A 1 273 ? -32.196 14.132 -14.581 1.00 93.06 273 HIS A O 1
ATOM 2258 N N . GLN A 1 274 ? -33.880 15.426 -15.224 1.00 88.88 274 GLN A N 1
ATOM 2259 C CA . GLN A 1 274 ? -33.757 15.066 -16.654 1.00 88.88 274 GLN A CA 1
ATOM 2260 C C . GLN A 1 274 ? -32.356 15.285 -17.246 1.00 88.88 274 GLN A C 1
ATOM 2262 O O . GLN A 1 274 ? -32.004 14.657 -18.248 1.00 88.88 274 GLN A O 1
ATOM 2267 N N . VAL A 1 275 ? -31.574 16.191 -16.654 1.00 88.75 275 VAL A N 1
ATOM 2268 C CA . VAL A 1 275 ? -30.191 16.471 -17.060 1.00 88.75 275 VAL A CA 1
ATOM 2269 C C . VAL A 1 275 ? -29.270 15.289 -16.742 1.00 88.75 275 VAL A C 1
ATOM 2271 O O . VAL A 1 275 ? -28.408 14.974 -17.557 1.00 88.75 275 VAL A O 1
ATOM 2274 N N . ASP A 1 276 ? -29.494 14.582 -15.634 1.00 85.88 276 ASP A N 1
ATOM 2275 C CA . ASP A 1 276 ? -28.652 13.464 -15.175 1.00 85.88 276 ASP A CA 1
ATOM 2276 C C . ASP A 1 276 ? -28.881 12.179 -15.996 1.00 85.88 276 ASP A C 1
ATOM 2278 O O . ASP A 1 276 ? -28.031 11.282 -16.067 1.00 85.88 276 ASP A O 1
ATOM 2282 N N . TYR A 1 277 ? -30.021 12.126 -16.689 1.00 87.81 277 TYR A N 1
ATOM 2283 C CA . TYR A 1 277 ? -30.397 11.069 -17.630 1.00 87.81 277 TYR A CA 1
ATOM 2284 C C . TYR A 1 277 ? -30.117 11.427 -19.090 1.00 87.81 277 TYR A C 1
ATOM 2286 O O . TYR A 1 277 ? -30.476 10.662 -19.986 1.00 87.81 277 TYR A O 1
ATOM 2294 N N . PHE A 1 278 ? -29.505 12.581 -19.361 1.00 87.06 278 PHE A N 1
ATOM 2295 C CA . PHE A 1 278 ? -29.175 12.968 -20.723 1.00 87.06 278 PHE A CA 1
ATOM 2296 C C . PHE A 1 278 ? -28.120 12.025 -21.305 1.00 87.06 278 PHE A C 1
ATOM 2298 O O . PHE A 1 278 ? -26.986 11.951 -20.828 1.00 87.06 278 PHE A O 1
ATOM 2305 N N . GLU A 1 279 ? -28.474 11.330 -22.383 1.00 84.38 279 GLU A N 1
ATOM 2306 C CA . GLU A 1 279 ? -27.512 10.552 -23.144 1.00 84.38 279 GLU A CA 1
ATOM 2307 C C . GLU A 1 279 ? -26.922 11.417 -24.264 1.00 84.38 279 GLU A C 1
ATOM 2309 O O . GLU A 1 279 ? -27.663 11.883 -25.144 1.00 84.38 279 GLU A O 1
ATOM 2314 N N . PRO A 1 280 ? -25.590 11.627 -24.285 1.00 80.44 280 PRO A N 1
ATOM 2315 C CA . PRO A 1 280 ? -24.962 12.326 -25.389 1.00 80.44 280 PRO A CA 1
ATOM 2316 C C . PRO A 1 280 ? -25.107 11.505 -26.671 1.00 80.44 280 PRO A C 1
ATOM 2318 O O . PRO A 1 280 ? -25.086 10.262 -26.664 1.00 80.44 280 PRO A O 1
ATOM 2321 N N . GLY A 1 281 ? -25.233 12.226 -27.785 1.00 83.94 281 GLY A N 1
ATOM 2322 C CA . GLY A 1 281 ? -25.250 11.631 -29.113 1.00 83.94 281 GLY A CA 1
ATOM 2323 C C . GLY A 1 281 ? -23.962 10.858 -29.372 1.00 83.94 281 GLY A C 1
ATOM 2324 O O . GLY A 1 281 ? -22.873 11.279 -28.973 1.00 83.94 281 GLY A O 1
ATOM 2325 N N . ALA A 1 282 ? -24.095 9.711 -30.032 1.00 88.44 282 ALA A N 1
ATOM 2326 C CA . ALA A 1 282 ? -22.966 8.853 -30.350 1.00 88.44 282 ALA A CA 1
ATOM 2327 C C . ALA A 1 282 ? -23.050 8.336 -31.788 1.00 88.44 282 ALA A C 1
ATOM 2329 O O . ALA A 1 282 ? -24.136 8.205 -32.364 1.00 88.44 282 ALA A O 1
ATOM 2330 N N . ARG A 1 283 ? -21.889 8.048 -32.372 1.00 90.88 283 ARG A N 1
ATOM 2331 C CA . ARG A 1 283 ? -21.752 7.418 -33.688 1.00 90.88 283 ARG A CA 1
ATOM 2332 C C . ARG A 1 283 ? -20.825 6.222 -33.568 1.00 90.88 283 ARG A C 1
ATOM 2334 O O . ARG A 1 283 ? -19.682 6.395 -33.149 1.00 90.88 283 ARG A O 1
ATOM 2341 N N . LEU A 1 284 ? -21.292 5.033 -33.927 1.00 91.94 284 LEU A N 1
ATOM 2342 C CA . LEU A 1 284 ? -20.412 3.886 -34.111 1.00 91.94 284 LEU A CA 1
ATOM 2343 C C . LEU A 1 284 ? -19.753 4.043 -35.475 1.00 91.94 284 LEU A C 1
ATOM 2345 O O . LEU A 1 284 ? -20.458 4.103 -36.479 1.00 91.94 284 LEU A O 1
ATOM 2349 N N . VAL A 1 285 ? -18.428 4.144 -35.522 1.00 92.12 285 VAL A N 1
ATOM 2350 C CA . VAL A 1 285 ? -17.707 4.343 -36.782 1.00 92.12 285 VAL A CA 1
ATOM 2351 C C . VAL A 1 285 ? -16.704 3.242 -37.041 1.00 92.12 285 VAL A C 1
ATOM 2353 O O . VAL A 1 285 ? -16.030 2.774 -36.125 1.00 92.12 285 VAL A O 1
ATOM 2356 N N . GLU A 1 286 ? -16.544 2.891 -38.306 1.00 92.69 286 GLU A N 1
ATOM 2357 C CA . GLU A 1 286 ? -15.308 2.295 -38.799 1.00 92.69 286 GLU A CA 1
ATOM 2358 C C . GLU A 1 286 ? -14.469 3.358 -39.513 1.00 92.69 286 GLU A C 1
ATOM 2360 O O . GLU A 1 286 ? -14.994 4.354 -40.019 1.00 92.69 286 GLU A O 1
ATOM 2365 N N . GLU A 1 287 ? -13.151 3.169 -39.530 1.00 92.44 287 GLU A N 1
ATOM 2366 C CA . GLU A 1 287 ? -12.233 4.182 -40.037 1.00 92.44 287 GLU A CA 1
ATOM 2367 C C . GLU A 1 287 ? -11.127 3.607 -40.917 1.00 92.44 287 GLU A C 1
ATOM 2369 O O . GLU A 1 287 ? -10.591 2.520 -40.677 1.00 92.44 287 GLU A O 1
ATOM 2374 N N . MET A 1 288 ? -10.762 4.400 -41.920 1.00 93.69 288 MET A N 1
ATOM 2375 C CA . MET A 1 288 ? -9.576 4.223 -42.739 1.00 93.69 288 MET A CA 1
ATOM 2376 C C . MET A 1 288 ? -8.696 5.458 -42.587 1.00 93.69 288 MET A C 1
ATOM 2378 O O . MET A 1 288 ? -9.202 6.581 -42.563 1.00 93.69 288 MET A O 1
ATOM 2382 N N . TYR A 1 289 ? -7.385 5.275 -42.483 1.00 93.81 289 TYR A N 1
ATOM 2383 C CA . TYR A 1 289 ? -6.466 6.393 -42.321 1.00 93.81 289 TYR A CA 1
ATOM 2384 C C . TYR A 1 289 ? -5.154 6.199 -43.069 1.00 93.81 289 TYR A C 1
ATOM 2386 O O . TYR A 1 289 ? -4.723 5.077 -43.328 1.00 93.81 289 TYR A O 1
ATOM 2394 N N . VAL A 1 290 ? -4.522 7.323 -43.391 1.00 93.81 290 VAL A N 1
ATOM 2395 C CA . VAL A 1 290 ? -3.163 7.398 -43.932 1.00 93.81 290 VAL A CA 1
ATOM 2396 C C . VAL A 1 290 ? -2.314 8.187 -42.933 1.00 93.81 290 VAL A C 1
ATOM 2398 O O . VAL A 1 290 ? -2.666 9.335 -42.645 1.00 93.81 290 VAL A O 1
ATOM 2401 N N . PRO A 1 291 ? -1.237 7.614 -42.365 1.00 89.00 291 PRO A N 1
ATOM 2402 C CA . PRO A 1 291 ? -0.369 8.327 -41.436 1.00 89.00 291 PRO A CA 1
ATOM 2403 C C . PRO A 1 291 ? 0.406 9.431 -42.159 1.00 89.00 291 PRO A C 1
ATOM 2405 O O . PRO A 1 291 ? 0.795 9.282 -43.318 1.00 89.00 291 PRO A O 1
ATOM 2408 N N . LEU A 1 292 ? 0.655 10.542 -41.467 1.00 84.06 292 LEU A N 1
ATOM 2409 C CA . LEU A 1 292 ? 1.510 11.610 -41.984 1.00 84.06 292 LEU A CA 1
ATOM 2410 C C . LEU A 1 292 ? 2.975 11.247 -41.725 1.00 84.06 292 LEU A C 1
ATOM 2412 O O . LEU A 1 292 ? 3.468 11.415 -40.614 1.00 84.06 292 LEU A O 1
ATOM 2416 N N . LEU A 1 293 ? 3.644 10.698 -42.741 1.00 68.44 293 LEU A N 1
ATOM 2417 C CA . LEU A 1 293 ? 5.056 10.299 -42.663 1.00 68.44 293 LEU A CA 1
ATOM 2418 C C . LEU A 1 293 ? 6.010 11.436 -43.076 1.00 68.44 293 LEU A C 1
ATOM 2420 O O . LEU A 1 293 ? 7.127 11.504 -42.571 1.00 68.44 293 LEU A O 1
ATOM 2424 N N . GLU A 1 294 ? 5.562 12.343 -43.955 1.00 70.75 294 GLU A N 1
ATOM 2425 C CA . GLU A 1 294 ? 6.319 13.499 -44.463 1.00 70.75 294 GLU A CA 1
ATOM 2426 C C . GLU A 1 294 ? 5.401 14.730 -44.641 1.00 70.75 294 GLU A C 1
ATOM 2428 O O . GLU A 1 294 ? 4.190 14.584 -44.839 1.00 70.75 294 GLU A O 1
ATOM 2433 N N . ASP A 1 295 ? 5.964 15.946 -44.642 1.00 64.62 295 ASP A N 1
ATOM 2434 C CA . ASP A 1 295 ? 5.209 17.216 -44.692 1.00 64.62 295 ASP A CA 1
ATOM 2435 C C . ASP A 1 295 ? 4.291 17.367 -45.927 1.00 64.62 295 ASP A C 1
ATOM 2437 O O . ASP A 1 295 ? 3.253 18.032 -45.864 1.00 64.62 295 ASP A O 1
ATOM 2441 N N . ASP A 1 296 ? 4.625 16.739 -47.060 1.00 76.06 296 ASP A N 1
ATOM 2442 C CA . ASP A 1 296 ? 3.826 16.810 -48.292 1.00 76.06 296 ASP A CA 1
ATOM 2443 C C . ASP A 1 296 ? 2.713 15.737 -48.375 1.00 76.06 296 ASP A C 1
ATOM 2445 O O . ASP A 1 296 ? 1.852 15.786 -49.267 1.00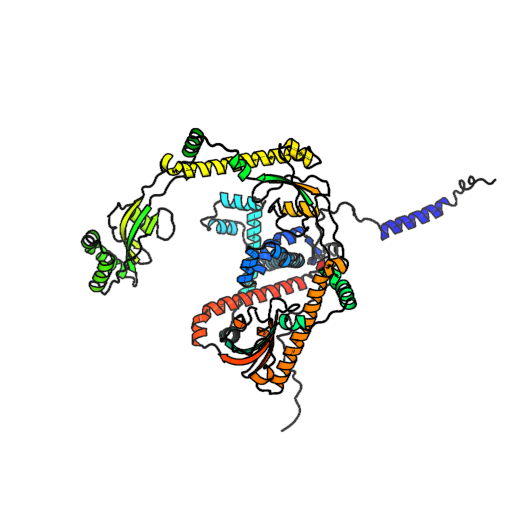 76.06 296 ASP A O 1
ATOM 2449 N N . THR A 1 297 ? 2.699 14.784 -47.433 1.00 80.44 297 THR A N 1
ATOM 2450 C CA . THR A 1 297 ? 1.826 13.599 -47.459 1.00 80.44 297 THR A CA 1
ATOM 2451 C C . THR A 1 297 ? 0.367 13.995 -47.258 1.00 80.44 297 THR A C 1
ATOM 2453 O O . THR A 1 297 ? -0.521 13.446 -47.908 1.00 80.44 297 THR A O 1
ATOM 2456 N N . THR A 1 298 ? 0.103 15.020 -46.441 1.00 85.56 298 THR A N 1
ATOM 2457 C CA . THR A 1 298 ? -1.250 15.511 -46.136 1.00 85.56 298 THR A CA 1
ATOM 2458 C C . THR A 1 298 ? -2.028 15.889 -47.395 1.00 85.56 298 THR A C 1
ATOM 2460 O O . THR A 1 298 ? -3.163 15.457 -47.584 1.00 85.56 298 THR A O 1
ATOM 2463 N N . THR A 1 299 ? -1.416 16.668 -48.293 1.00 87.69 299 THR A N 1
ATOM 2464 C CA . THR A 1 299 ? -2.093 17.156 -49.509 1.00 87.69 299 THR A CA 1
ATOM 2465 C C . THR A 1 299 ? -2.402 16.005 -50.465 1.00 87.69 299 THR A C 1
ATOM 2467 O O . THR A 1 299 ? -3.486 15.955 -51.050 1.00 87.69 299 THR A O 1
ATOM 2470 N N . ARG A 1 300 ? -1.470 15.052 -50.592 1.00 87.50 300 ARG A N 1
ATOM 2471 C CA . ARG A 1 300 ? -1.626 13.862 -51.438 1.00 87.50 300 ARG A CA 1
ATOM 2472 C C . ARG A 1 300 ? -2.692 12.913 -50.886 1.00 87.50 300 ARG A C 1
ATOM 2474 O O . ARG A 1 300 ? -3.561 12.489 -51.643 1.00 87.50 300 ARG A O 1
ATOM 2481 N N . ALA A 1 301 ? -2.683 12.652 -49.579 1.00 90.38 301 ALA A N 1
ATOM 2482 C CA . ALA A 1 301 ? -3.662 11.797 -48.910 1.00 90.38 301 ALA A CA 1
ATOM 2483 C C . ALA A 1 301 ? -5.085 12.374 -48.978 1.00 90.38 301 ALA A C 1
ATOM 2485 O O . ALA A 1 301 ? -6.025 11.648 -49.296 1.00 90.38 301 ALA A O 1
ATOM 2486 N N . VAL A 1 302 ? -5.255 13.686 -48.766 1.00 92.19 302 VAL A N 1
ATOM 2487 C CA . VAL A 1 302 ? -6.560 14.353 -48.928 1.00 92.19 302 VAL A CA 1
ATOM 2488 C C . VAL A 1 302 ? -7.066 14.221 -50.366 1.00 92.19 302 VAL A C 1
ATOM 2490 O O . VAL A 1 302 ? -8.213 13.829 -50.574 1.00 92.19 302 VAL A O 1
ATOM 2493 N N . ALA A 1 303 ? -6.221 14.495 -51.366 1.00 91.31 303 ALA A N 1
ATOM 2494 C CA . ALA A 1 303 ? -6.605 14.370 -52.773 1.00 91.31 303 ALA A CA 1
ATOM 2495 C C . ALA A 1 303 ? -6.965 12.924 -53.158 1.00 91.31 303 ALA A C 1
ATOM 2497 O O . ALA A 1 303 ? -7.925 12.710 -53.901 1.00 91.31 303 ALA A O 1
ATOM 2498 N N . ALA A 1 304 ? -6.230 11.940 -52.631 1.00 90.88 304 ALA A N 1
ATOM 2499 C CA . ALA A 1 304 ? -6.515 10.526 -52.840 1.00 90.88 304 ALA A CA 1
ATOM 2500 C C . ALA A 1 304 ? -7.869 10.136 -52.230 1.00 90.88 304 ALA A C 1
ATOM 2502 O O . ALA A 1 304 ? -8.726 9.620 -52.944 1.00 90.88 304 ALA A O 1
ATOM 2503 N N . PHE A 1 305 ? -8.126 10.453 -50.957 1.00 93.94 305 PHE A N 1
ATOM 2504 C CA . PHE A 1 305 ? -9.415 10.148 -50.331 1.00 93.94 305 PHE A CA 1
ATOM 2505 C C . PHE A 1 305 ? -10.603 10.848 -51.020 1.00 93.94 305 PHE A C 1
ATOM 2507 O O . PHE A 1 305 ? -11.657 10.230 -51.177 1.00 93.94 305 PHE A O 1
ATOM 2514 N N . GLU A 1 306 ? -10.447 12.087 -51.503 1.00 92.00 306 GLU A N 1
ATOM 2515 C CA . GLU A 1 306 ? -11.491 12.765 -52.294 1.00 92.00 306 GLU A CA 1
ATOM 2516 C C . GLU A 1 306 ? -11.780 12.043 -53.621 1.00 92.00 306 GLU A C 1
ATOM 2518 O O . GLU A 1 306 ? -12.942 11.843 -53.985 1.00 92.00 306 GLU A O 1
ATOM 2523 N N . ALA A 1 307 ? -10.740 11.604 -54.338 1.00 88.75 307 ALA A N 1
ATOM 2524 C CA . ALA A 1 307 ? -10.896 10.847 -55.581 1.00 88.75 307 ALA A CA 1
ATOM 2525 C C . ALA A 1 307 ? -11.551 9.471 -55.350 1.00 88.75 307 ALA A C 1
ATOM 2527 O O . ALA A 1 307 ? -12.301 8.981 -56.197 1.00 88.75 307 ALA A O 1
ATOM 2528 N N . LEU A 1 308 ? -11.302 8.869 -54.186 1.00 90.25 308 LEU A N 1
ATOM 2529 C CA . LEU A 1 308 ? -11.790 7.546 -53.799 1.00 90.25 308 LEU A CA 1
ATOM 2530 C C . LEU A 1 308 ? -13.195 7.551 -53.197 1.00 90.25 308 LEU A C 1
ATOM 2532 O O . LEU A 1 308 ? -13.770 6.482 -52.991 1.00 90.25 308 LEU A O 1
ATOM 2536 N N . ARG A 1 309 ? -13.796 8.723 -52.970 1.00 88.75 309 ARG A N 1
ATOM 2537 C CA . ARG A 1 309 ? -15.112 8.862 -52.332 1.00 88.75 309 ARG A CA 1
ATOM 2538 C C . ARG A 1 309 ? -16.216 7.972 -52.937 1.00 88.75 309 ARG A C 1
ATOM 2540 O O . ARG A 1 309 ? -16.947 7.363 -52.159 1.00 88.75 309 ARG A O 1
ATOM 2547 N N . PRO A 1 310 ? -16.346 7.810 -54.274 1.00 87.81 310 PRO A N 1
ATOM 2548 C CA . PRO A 1 310 ? -17.339 6.895 -54.846 1.00 87.81 310 PRO A CA 1
ATOM 2549 C C . PRO A 1 310 ? -17.070 5.420 -54.514 1.00 87.81 310 PRO A C 1
ATOM 2551 O O . PRO A 1 310 ? -18.016 4.660 -54.340 1.00 87.81 310 PRO A O 1
ATOM 2554 N N . ARG A 1 311 ? -15.795 5.015 -54.415 1.00 89.00 311 ARG A N 1
ATOM 2555 C CA . ARG A 1 311 ? -15.388 3.643 -54.060 1.00 89.00 311 ARG A CA 1
ATOM 2556 C C . ARG A 1 311 ? -15.593 3.373 -52.570 1.00 89.00 311 ARG A C 1
ATOM 2558 O O . ARG A 1 311 ? -16.084 2.307 -52.222 1.00 89.00 311 ARG A O 1
ATOM 2565 N N . LEU A 1 312 ? -15.277 4.349 -51.717 1.00 87.06 312 LEU A N 1
ATOM 2566 C CA . LEU A 1 312 ? -15.476 4.270 -50.265 1.00 87.06 312 LEU A CA 1
ATOM 2567 C C . LEU A 1 312 ? -16.961 4.186 -49.891 1.00 87.06 312 LEU A C 1
ATOM 2569 O O . LEU A 1 312 ? -17.315 3.446 -48.983 1.00 87.06 312 LEU A O 1
ATOM 2573 N N . ALA A 1 313 ? -17.830 4.891 -50.620 1.00 85.19 313 ALA A N 1
ATOM 2574 C CA . ALA A 1 313 ? -19.277 4.833 -50.413 1.00 85.19 313 ALA A CA 1
ATOM 2575 C C . ALA A 1 313 ? -19.939 3.555 -50.967 1.00 85.19 313 ALA A C 1
ATOM 2577 O O . ALA A 1 313 ? -21.011 3.186 -50.505 1.00 85.19 313 ALA A O 1
ATOM 2578 N N . ALA A 1 314 ? -19.343 2.904 -51.974 1.00 83.94 314 ALA A N 1
ATOM 2579 C CA . ALA A 1 314 ? -19.915 1.721 -52.628 1.00 83.94 314 ALA A CA 1
ATOM 2580 C C . ALA A 1 314 ? -19.379 0.382 -52.090 1.00 83.94 314 ALA A C 1
ATOM 2582 O O . ALA A 1 314 ? -19.914 -0.667 -52.445 1.00 83.94 314 ALA A O 1
ATOM 2583 N N . SER A 1 315 ? -18.299 0.402 -51.304 1.00 79.88 315 SER A N 1
ATOM 2584 C CA . SER A 1 315 ? -17.659 -0.799 -50.766 1.00 79.88 315 SER A CA 1
ATOM 2585 C C . SER A 1 315 ? -18.053 -1.031 -49.314 1.00 79.88 315 SER A C 1
ATOM 2587 O O . SER A 1 315 ? -17.830 -0.168 -48.469 1.00 79.88 315 SER A O 1
ATOM 2589 N N . ASP A 1 316 ? -18.527 -2.239 -49.016 1.00 76.81 316 ASP A N 1
ATOM 2590 C CA . ASP A 1 316 ? -18.760 -2.699 -47.644 1.00 76.81 316 ASP A CA 1
ATOM 2591 C C . ASP A 1 316 ? -17.542 -3.405 -47.028 1.00 76.81 316 ASP A C 1
ATOM 2593 O O . ASP A 1 316 ? -17.550 -3.731 -45.845 1.00 76.81 316 ASP A O 1
ATOM 2597 N N . ALA A 1 317 ? -16.476 -3.618 -47.810 1.00 85.25 317 ALA A N 1
ATOM 2598 C CA . ALA A 1 317 ? -15.267 -4.337 -47.406 1.00 85.25 317 ALA A CA 1
ATOM 2599 C C . ALA A 1 317 ? -14.057 -3.392 -47.306 1.00 85.25 317 ALA A C 1
ATOM 2601 O O . ALA A 1 317 ? -13.093 -3.500 -48.070 1.00 85.25 317 ALA A O 1
ATOM 2602 N N . TRP A 1 318 ? -14.099 -2.444 -46.364 1.00 90.00 318 TRP A N 1
ATOM 2603 C CA . TRP A 1 318 ? -13.040 -1.438 -46.187 1.00 90.00 318 TRP A CA 1
ATOM 2604 C C . TRP A 1 318 ? -11.669 -2.037 -45.839 1.00 90.00 318 TRP A C 1
ATOM 2606 O O . TRP A 1 318 ? -10.651 -1.473 -46.233 1.00 90.00 318 TRP A O 1
ATOM 2616 N N . SER A 1 319 ? -11.629 -3.212 -45.203 1.00 88.00 319 SER A N 1
ATOM 2617 C CA . SER A 1 319 ? -10.389 -3.953 -44.931 1.00 88.00 319 SER A CA 1
ATOM 2618 C C . SER A 1 319 ? -9.672 -4.429 -46.196 1.00 88.00 319 SER A C 1
ATOM 2620 O O . SER A 1 319 ? -8.446 -4.397 -46.271 1.00 88.00 319 SER A O 1
ATOM 2622 N N . THR A 1 320 ? -10.427 -4.900 -47.191 1.00 89.31 320 THR A N 1
ATOM 2623 C CA . THR A 1 320 ? -9.873 -5.336 -48.481 1.00 89.31 320 THR A CA 1
ATOM 2624 C C . THR A 1 320 ? -9.531 -4.119 -49.327 1.00 89.31 320 THR A C 1
ATOM 2626 O O . THR A 1 320 ? -8.451 -4.050 -49.907 1.00 89.31 320 THR A O 1
ATOM 2629 N N . LEU A 1 321 ? -10.401 -3.105 -49.305 1.00 89.38 321 LEU A N 1
ATOM 2630 C CA . LEU A 1 321 ? -10.178 -1.858 -50.021 1.00 89.38 321 LEU A CA 1
ATOM 2631 C C . LEU A 1 321 ? -8.901 -1.144 -49.549 1.00 89.38 321 LEU A C 1
ATOM 2633 O O . LEU A 1 321 ? -8.152 -0.666 -50.388 1.00 89.38 321 LEU A O 1
ATOM 2637 N N . SER A 1 322 ? -8.586 -1.108 -48.248 1.00 91.75 322 SER A N 1
ATOM 2638 C CA . SER A 1 322 ? -7.338 -0.477 -47.778 1.00 91.75 322 SER A CA 1
ATOM 2639 C C . SER A 1 322 ? -6.080 -1.153 -48.334 1.00 91.75 322 SER A C 1
ATOM 2641 O O . SER A 1 322 ? -5.082 -0.480 -48.586 1.00 91.75 322 SER A O 1
ATOM 2643 N N . GLN A 1 323 ? -6.122 -2.474 -48.546 1.00 90.75 323 GLN A N 1
ATOM 2644 C CA . GLN A 1 323 ? -5.005 -3.226 -49.128 1.00 90.75 323 GLN A CA 1
ATOM 2645 C C . GLN A 1 323 ? -4.844 -2.890 -50.613 1.00 90.75 323 GLN A C 1
ATOM 2647 O O . GLN A 1 323 ? -3.760 -2.491 -51.028 1.00 90.75 323 GLN A O 1
ATOM 2652 N N . GLU A 1 324 ? -5.936 -2.942 -51.381 1.00 90.19 324 GLU A N 1
ATOM 2653 C CA . GLU A 1 324 ? -5.942 -2.567 -52.802 1.00 90.19 324 GLU A CA 1
ATOM 2654 C C . GLU A 1 324 ? -5.463 -1.125 -53.016 1.00 90.19 324 GLU A C 1
ATOM 2656 O O . GLU A 1 324 ? -4.674 -0.850 -53.917 1.00 90.19 324 GLU A O 1
ATOM 2661 N N . LEU A 1 325 ? -5.906 -0.196 -52.164 1.00 90.81 325 LEU A N 1
ATOM 2662 C CA . LEU A 1 325 ? -5.500 1.206 -52.239 1.00 90.81 325 LEU A CA 1
ATOM 2663 C C . LEU A 1 325 ? -4.022 1.406 -51.898 1.00 90.81 325 LEU A C 1
ATOM 2665 O O . LEU A 1 325 ? -3.376 2.240 -52.522 1.00 90.81 325 LEU A O 1
ATOM 2669 N N . SER A 1 326 ? -3.470 0.634 -50.960 1.00 90.12 326 SER A N 1
ATOM 2670 C CA . SER A 1 326 ? -2.033 0.688 -50.653 1.00 90.12 326 SER A CA 1
ATOM 2671 C C . SER A 1 326 ? -1.168 0.143 -51.798 1.00 90.12 326 SER A C 1
ATOM 2673 O O . SER A 1 326 ? -0.034 0.578 -51.968 1.00 90.12 326 SER A O 1
ATOM 2675 N N . GLU A 1 327 ? -1.693 -0.782 -52.609 1.00 89.81 327 GLU A N 1
ATOM 2676 C CA . GLU A 1 327 ? -1.027 -1.254 -53.832 1.00 89.81 327 GLU A CA 1
ATOM 2677 C C . GLU A 1 327 ? -1.150 -0.247 -54.989 1.00 89.81 327 GLU A C 1
ATOM 2679 O O . GLU A 1 327 ? -0.202 -0.052 -55.752 1.00 89.81 327 GLU A O 1
ATOM 2684 N N . GLU A 1 328 ? -2.310 0.404 -55.125 1.00 88.62 328 GLU A N 1
ATOM 2685 C CA . GLU A 1 328 ? -2.592 1.398 -56.171 1.00 88.62 328 GLU A CA 1
ATOM 2686 C C . GLU A 1 328 ? -1.839 2.719 -55.946 1.00 88.62 328 GLU A C 1
ATOM 2688 O O . GLU A 1 328 ? -1.406 3.366 -56.903 1.00 88.62 328 GLU A O 1
ATOM 2693 N N . TYR A 1 329 ? -1.645 3.095 -54.682 1.00 86.81 329 TYR A N 1
ATOM 2694 C CA . TYR A 1 329 ? -0.921 4.287 -54.256 1.00 86.81 329 TYR A CA 1
ATOM 2695 C C . TYR A 1 329 ? 0.292 3.880 -53.406 1.00 86.81 329 TYR A C 1
ATOM 2697 O O . TYR A 1 329 ? 0.267 4.065 -52.194 1.00 86.81 329 TYR A O 1
ATOM 2705 N N . PRO A 1 330 ? 1.386 3.372 -54.003 1.00 81.75 330 PRO A N 1
ATOM 2706 C CA . PRO A 1 330 ? 2.543 2.878 -53.246 1.00 81.75 330 PRO A CA 1
ATOM 2707 C C . PRO A 1 330 ? 3.220 3.952 -52.377 1.00 81.75 330 PRO A C 1
ATOM 2709 O O . PRO A 1 330 ? 3.911 3.622 -51.416 1.00 81.75 330 PRO A O 1
ATOM 2712 N N . ASP A 1 331 ? 2.994 5.232 -52.686 1.00 83.50 331 ASP A N 1
ATOM 2713 C CA . ASP A 1 331 ? 3.494 6.372 -51.913 1.00 83.50 331 ASP A CA 1
ATOM 2714 C C . ASP A 1 331 ? 2.588 6.747 -50.716 1.00 83.50 331 ASP A C 1
ATOM 2716 O O . ASP A 1 331 ? 2.914 7.674 -49.975 1.00 83.50 331 ASP A O 1
ATOM 2720 N N . LEU A 1 332 ? 1.436 6.085 -50.538 1.00 87.19 332 LEU A N 1
ATOM 2721 C CA . LEU A 1 332 ? 0.477 6.308 -49.451 1.00 87.19 332 LEU A CA 1
ATOM 2722 C C . LEU A 1 332 ? 0.067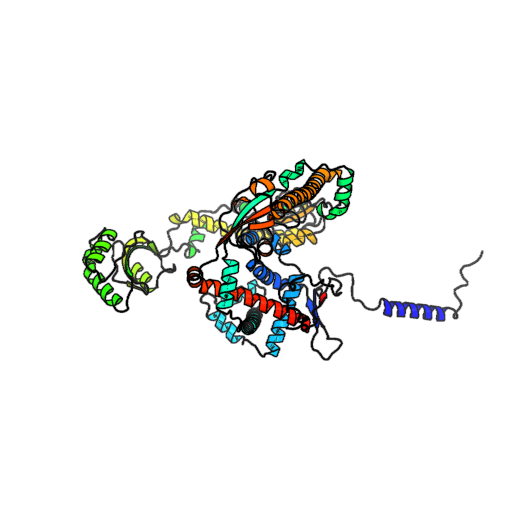 4.970 -48.821 1.00 87.19 332 LEU A C 1
ATOM 2724 O O . LEU A 1 332 ? -0.534 4.114 -49.461 1.00 87.19 332 LEU A O 1
ATOM 2728 N N . SER A 1 333 ? 0.326 4.796 -47.528 1.00 88.81 333 SER A N 1
ATOM 2729 C CA . SER A 1 333 ? -0.087 3.587 -46.808 1.00 88.81 333 SER A CA 1
ATOM 2730 C C . SER A 1 333 ? -1.487 3.756 -46.215 1.00 88.81 333 SER A C 1
ATOM 2732 O O . SER A 1 333 ? -1.663 4.509 -45.258 1.00 88.81 333 SER A O 1
ATOM 2734 N N . PHE A 1 334 ? -2.481 3.057 -46.766 1.00 92.38 334 PHE A N 1
ATOM 2735 C CA . PHE A 1 334 ? -3.852 3.061 -46.253 1.00 92.38 334 PHE A CA 1
ATOM 2736 C C . PHE A 1 334 ? -4.039 1.955 -45.213 1.00 92.38 334 PHE A C 1
ATOM 2738 O O . PHE A 1 334 ? -3.844 0.773 -45.491 1.00 92.38 334 PHE A O 1
ATOM 2745 N N . PHE A 1 335 ? -4.498 2.330 -44.023 1.00 92.00 335 PHE A N 1
ATOM 2746 C CA . PHE A 1 335 ? -4.792 1.408 -42.931 1.00 92.00 335 PHE A CA 1
ATOM 2747 C C . PHE A 1 335 ? -6.283 1.406 -42.619 1.00 92.00 335 PHE A C 1
ATOM 2749 O O . PHE A 1 335 ? -6.897 2.463 -42.506 1.00 92.00 335 PHE A O 1
ATOM 2756 N N . TYR A 1 336 ? -6.853 0.218 -42.432 1.00 91.12 336 TYR A N 1
ATOM 2757 C CA . TYR A 1 336 ? -8.207 0.033 -41.918 1.00 91.12 336 TYR A CA 1
ATOM 2758 C C . TYR A 1 336 ? -8.157 -0.373 -40.447 1.00 91.12 336 TYR A C 1
ATOM 2760 O O . TYR A 1 336 ? -7.393 -1.269 -40.075 1.00 91.12 336 TYR A O 1
ATOM 2768 N N . ARG A 1 337 ? -8.988 0.253 -39.608 1.00 87.31 337 ARG A N 1
ATOM 2769 C CA . ARG A 1 337 ? -9.168 -0.192 -38.225 1.00 87.31 337 ARG A CA 1
ATOM 2770 C C . ARG A 1 337 ? -10.220 -1.310 -38.182 1.00 87.31 337 ARG A C 1
ATOM 2772 O O . ARG A 1 337 ? -11.383 -1.039 -38.458 1.00 87.31 337 ARG A O 1
ATOM 2779 N N . PRO A 1 338 ? -9.862 -2.533 -37.749 1.00 76.19 338 PRO A N 1
ATOM 2780 C CA . PRO A 1 338 ? -10.763 -3.687 -37.798 1.00 76.19 338 PRO A CA 1
ATOM 2781 C C . PRO A 1 338 ? -11.888 -3.683 -36.753 1.00 76.19 338 PRO A C 1
ATOM 2783 O O . PRO A 1 338 ? -12.777 -4.525 -36.830 1.00 76.19 338 PRO A O 1
ATOM 2786 N N . GLN A 1 339 ? -11.856 -2.783 -35.764 1.00 83.88 339 GLN A N 1
ATOM 2787 C CA . GLN A 1 339 ? -12.875 -2.694 -34.716 1.00 83.88 339 GLN A CA 1
ATOM 2788 C C . GLN A 1 339 ? -13.612 -1.349 -34.782 1.00 83.88 339 GLN A C 1
ATOM 2790 O O . GLN A 1 339 ? -12.978 -0.306 -34.571 1.00 83.88 339 GLN A O 1
ATOM 2795 N N . PRO A 1 340 ? -14.936 -1.357 -35.033 1.00 88.56 340 PRO A N 1
ATOM 2796 C CA . PRO A 1 340 ? -15.759 -0.163 -34.928 1.00 88.56 340 PRO A CA 1
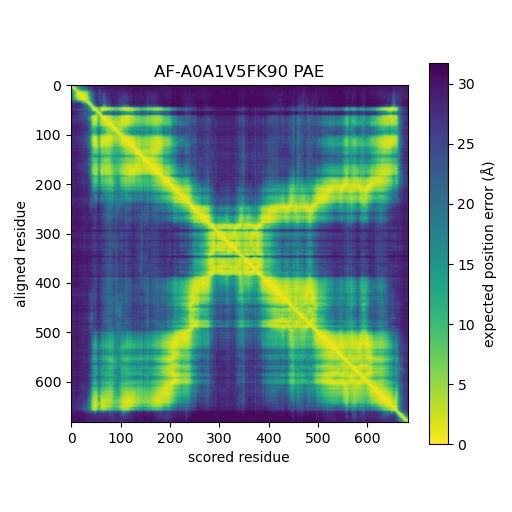ATOM 2797 C C . PRO A 1 340 ? -15.680 0.466 -33.537 1.00 88.56 340 PRO A C 1
ATOM 2799 O O . PRO A 1 340 ? -15.612 -0.232 -32.526 1.00 88.56 340 PRO A O 1
ATOM 2802 N N . THR A 1 341 ? -15.666 1.793 -33.478 1.00 87.75 341 THR A N 1
ATOM 2803 C CA . THR A 1 341 ? -15.490 2.556 -32.237 1.00 87.75 341 THR A CA 1
ATOM 2804 C C . THR A 1 341 ? -16.633 3.551 -32.063 1.00 87.75 341 THR A C 1
ATOM 2806 O O . THR A 1 341 ? -16.993 4.250 -33.008 1.00 87.75 341 THR A O 1
ATOM 2809 N N . TRP A 1 342 ? -17.193 3.647 -30.855 1.00 88.62 342 TRP A N 1
ATOM 2810 C CA . TRP A 1 342 ? -18.157 4.694 -30.520 1.00 88.62 342 TRP A CA 1
ATOM 2811 C C . TRP A 1 342 ? -17.449 6.036 -30.337 1.00 88.62 342 TRP A C 1
ATOM 2813 O O . TRP A 1 342 ? -16.560 6.172 -29.500 1.00 88.62 342 TRP A O 1
ATOM 2823 N N . ILE A 1 343 ? -17.874 7.036 -31.103 1.00 87.69 343 ILE A N 1
ATOM 2824 C CA . ILE A 1 343 ? -17.452 8.429 -30.970 1.00 87.69 343 ILE A CA 1
ATOM 2825 C C . ILE A 1 343 ? -18.581 9.186 -30.275 1.00 87.69 343 ILE A C 1
ATOM 2827 O O . ILE A 1 343 ? -19.729 9.101 -30.711 1.00 87.69 343 ILE A O 1
ATOM 2831 N N . GLN A 1 344 ? -18.256 9.902 -29.197 1.00 84.94 344 GLN A N 1
ATOM 2832 C CA . GLN A 1 344 ? -19.181 10.702 -28.383 1.00 84.94 344 GLN A CA 1
ATOM 2833 C C . GLN A 1 344 ? -18.678 12.143 -28.262 1.00 84.94 344 GLN A C 1
ATOM 2835 O O . GLN A 1 344 ? -17.473 12.401 -28.308 1.00 84.94 344 GLN A O 1
ATOM 2840 N N . GLU A 1 345 ? -19.597 13.089 -28.092 1.00 70.94 345 GLU A N 1
ATOM 2841 C CA . GLU A 1 345 ? -19.247 14.483 -27.822 1.00 70.94 345 GLU A CA 1
ATOM 2842 C C . GLU A 1 345 ? -18.668 14.609 -26.400 1.00 70.94 345 GLU A C 1
ATOM 2844 O O . GLU A 1 345 ? -19.269 14.146 -25.435 1.00 70.94 345 GLU A O 1
ATOM 2849 N N . GLY A 1 346 ? -17.463 15.176 -26.264 1.00 61.94 346 GLY A N 1
ATOM 2850 C CA . GLY A 1 346 ? -16.797 15.375 -24.966 1.00 61.94 346 GLY A CA 1
ATOM 2851 C C . GLY A 1 346 ? -16.004 14.182 -24.403 1.00 61.94 346 GLY A C 1
ATOM 2852 O O . GLY A 1 346 ? -15.270 14.371 -23.436 1.00 61.94 346 GLY A O 1
ATOM 2853 N N . ALA A 1 347 ? -16.068 12.989 -25.009 1.00 58.00 347 ALA A N 1
ATOM 2854 C CA . ALA A 1 347 ? -15.268 11.830 -24.592 1.00 58.00 347 ALA A CA 1
ATOM 2855 C C . ALA A 1 347 ? -13.875 11.848 -25.264 1.00 58.00 347 ALA A C 1
ATOM 2857 O O . ALA A 1 347 ? -13.727 11.672 -26.475 1.00 58.00 347 ALA A O 1
ATOM 2858 N N . SER A 1 348 ? -12.839 12.122 -24.476 1.00 56.78 348 SER A N 1
ATOM 2859 C CA . SER A 1 348 ? -11.485 12.496 -24.898 1.00 56.78 348 SER A CA 1
ATOM 2860 C C . SER A 1 348 ? -10.607 11.324 -25.375 1.00 56.78 348 SER A C 1
ATOM 2862 O O . SER A 1 348 ? -10.091 10.541 -24.585 1.00 56.78 348 SER A O 1
ATOM 2864 N N . SER A 1 349 ? -10.364 11.268 -26.692 1.00 60.62 349 SER A N 1
ATOM 2865 C CA . SER A 1 349 ? -9.155 10.681 -27.330 1.00 60.62 349 SER A CA 1
ATOM 2866 C C . SER A 1 349 ? -8.883 11.194 -28.763 1.00 60.62 349 SER A C 1
ATOM 2868 O O . SER A 1 349 ? -7.870 10.844 -29.368 1.00 60.62 349 SER A O 1
ATOM 2870 N N . ARG A 1 350 ? -9.765 12.037 -29.325 1.00 75.25 350 ARG A N 1
ATOM 2871 C CA . ARG A 1 350 ? -9.673 12.621 -30.678 1.00 75.25 350 ARG A CA 1
ATOM 2872 C C . ARG A 1 350 ? -9.858 14.138 -30.628 1.00 75.25 350 ARG A C 1
ATOM 2874 O O . ARG A 1 350 ? -10.367 14.663 -29.638 1.00 75.25 350 ARG A O 1
ATOM 2881 N N . SER A 1 351 ? -9.443 14.848 -31.679 1.00 83.75 351 SER A N 1
ATOM 2882 C CA . SER A 1 351 ? -9.591 16.305 -31.735 1.00 83.75 351 SER A CA 1
ATOM 2883 C C . SER A 1 351 ? -11.058 16.737 -31.839 1.00 83.75 351 SER A C 1
ATOM 2885 O O . SER A 1 351 ? -11.923 16.003 -32.325 1.00 83.75 351 SER A O 1
ATOM 2887 N N . ALA A 1 352 ? -11.328 17.987 -31.457 1.00 83.94 352 ALA A N 1
ATOM 2888 C CA . ALA A 1 352 ? -12.639 18.602 -31.646 1.00 83.94 352 ALA A CA 1
ATOM 2889 C C . ALA A 1 352 ? -13.070 18.643 -33.128 1.00 83.94 352 ALA A C 1
ATOM 2891 O O . ALA A 1 352 ? -14.264 18.559 -33.415 1.00 83.94 352 ALA A O 1
ATOM 2892 N N . ASN A 1 353 ? -12.120 18.738 -34.073 1.00 86.50 353 ASN A N 1
ATOM 2893 C CA . ASN A 1 353 ? -12.430 18.746 -35.505 1.00 86.50 353 ASN A CA 1
ATOM 2894 C C . ASN A 1 353 ? -12.954 17.385 -35.970 1.00 86.50 353 ASN A C 1
ATOM 2896 O O . ASN A 1 353 ? -13.984 17.328 -36.643 1.00 86.50 353 ASN A O 1
ATOM 2900 N N . TYR A 1 354 ? -12.276 16.306 -35.573 1.00 89.31 354 TYR A N 1
ATOM 2901 C CA . TYR A 1 354 ? -12.697 14.943 -35.871 1.00 89.31 354 TYR A CA 1
ATOM 2902 C C . TYR A 1 354 ? -14.099 14.679 -35.333 1.00 89.31 354 TYR A C 1
ATOM 2904 O O . TYR A 1 354 ? -15.002 14.352 -36.102 1.00 89.31 354 TYR A O 1
ATOM 2912 N N . THR A 1 355 ? -14.311 14.899 -34.033 1.00 87.44 355 THR A N 1
ATOM 2913 C CA . THR A 1 355 ? -15.594 14.615 -33.379 1.00 87.44 355 THR A CA 1
ATOM 2914 C C . THR A 1 355 ? -16.737 15.404 -34.017 1.00 87.44 355 THR A C 1
ATOM 2916 O O . THR A 1 355 ? -17.771 14.820 -34.333 1.00 87.44 355 THR A O 1
ATOM 2919 N N . GLN A 1 356 ? -16.544 16.696 -34.314 1.00 87.31 356 GLN A N 1
ATOM 2920 C CA . GLN A 1 356 ? -17.561 17.511 -34.989 1.00 87.31 356 GLN A CA 1
ATOM 2921 C C . GLN A 1 356 ? -17.932 16.958 -36.374 1.00 87.31 356 GLN A C 1
ATOM 2923 O O . GLN A 1 356 ? -19.108 16.927 -36.738 1.00 87.31 356 GLN A O 1
ATOM 2928 N N . ARG A 1 357 ? -16.940 16.518 -37.157 1.00 90.62 357 ARG A N 1
ATOM 2929 C CA . ARG A 1 357 ? -17.173 15.965 -38.497 1.00 90.62 357 ARG A CA 1
ATOM 2930 C C . ARG A 1 357 ? -17.870 14.615 -38.457 1.00 90.62 357 ARG A C 1
ATOM 2932 O O . ARG A 1 357 ? -18.714 14.379 -39.311 1.00 90.62 357 ARG A O 1
ATOM 2939 N N . VAL A 1 358 ? -17.551 13.765 -37.482 1.00 91.62 358 VAL A N 1
ATOM 2940 C CA . VAL A 1 358 ? -18.231 12.477 -37.291 1.00 91.62 358 VAL A CA 1
ATOM 2941 C C . VAL A 1 358 ? -19.690 12.680 -36.880 1.00 91.62 358 VAL A C 1
ATOM 2943 O O . VAL A 1 358 ? -20.575 12.048 -37.447 1.00 91.62 358 VAL A O 1
ATOM 2946 N N . MET A 1 359 ? -19.964 13.596 -35.949 1.00 88.44 359 MET A N 1
ATOM 2947 C CA . MET A 1 359 ? -21.329 13.852 -35.465 1.00 88.44 359 MET A CA 1
ATOM 2948 C C . MET A 1 359 ? -22.261 14.438 -36.529 1.00 88.44 359 MET A C 1
ATOM 2950 O O . MET A 1 359 ? -23.473 14.240 -36.465 1.00 88.44 359 MET A O 1
ATOM 2954 N N . ALA A 1 360 ? -21.710 15.130 -37.528 1.00 90.38 360 ALA A N 1
ATOM 2955 C CA . ALA A 1 360 ? -22.473 15.670 -38.651 1.00 90.38 360 ALA A CA 1
ATOM 2956 C C . ALA A 1 360 ? -22.959 14.596 -39.647 1.00 90.38 360 ALA A C 1
ATOM 2958 O O . ALA A 1 360 ? -23.740 14.918 -40.544 1.00 90.38 360 ALA A O 1
ATOM 2959 N N . LEU A 1 361 ? -22.491 13.351 -39.515 1.00 91.12 361 LEU A N 1
ATOM 2960 C CA . LEU A 1 361 ? -22.847 12.236 -40.389 1.00 91.12 361 LEU A CA 1
ATOM 2961 C C . LEU A 1 361 ? -24.044 11.462 -39.825 1.00 91.12 361 LEU A C 1
ATOM 2963 O O . LEU A 1 361 ? -24.154 11.250 -38.614 1.00 91.12 361 LEU A O 1
ATOM 2967 N N . GLY A 1 362 ? -24.928 11.033 -40.723 1.00 90.06 362 GLY A N 1
ATOM 2968 C CA . GLY A 1 362 ? -25.962 10.036 -40.438 1.00 90.06 362 GLY A CA 1
ATOM 2969 C C . GLY A 1 362 ? -25.468 8.608 -40.681 1.00 90.06 362 GLY A C 1
ATOM 2970 O O . GLY A 1 362 ? -24.374 8.406 -41.204 1.00 90.06 362 GLY A O 1
ATOM 2971 N N . GLU A 1 363 ? -26.297 7.628 -40.330 1.00 90.25 363 GLU A N 1
ATOM 2972 C CA . GLU A 1 363 ? -26.063 6.203 -40.611 1.00 90.25 363 GLU A CA 1
ATOM 2973 C C . GLU A 1 363 ? -25.731 5.955 -42.097 1.00 90.25 363 GLU A C 1
ATOM 2975 O O . GLU A 1 363 ? -26.275 6.615 -42.989 1.00 90.25 363 GLU A O 1
ATOM 2980 N N . ASP A 1 364 ? -24.776 5.056 -42.346 1.00 88.81 364 ASP A N 1
ATOM 2981 C CA . ASP A 1 364 ? -24.188 4.700 -43.645 1.00 88.81 364 ASP A CA 1
ATOM 2982 C C . ASP A 1 364 ? -23.465 5.831 -44.402 1.00 88.81 364 ASP A C 1
ATOM 2984 O O . ASP A 1 364 ? -23.000 5.643 -45.532 1.00 88.81 364 ASP A O 1
ATOM 2988 N N . GLN A 1 365 ? -23.313 7.020 -43.809 1.00 92.06 365 GLN A N 1
ATOM 2989 C CA . GLN A 1 365 ? -22.595 8.117 -44.454 1.00 92.06 365 GLN A CA 1
ATOM 2990 C C . GLN A 1 365 ? -21.084 8.031 -44.240 1.00 92.06 365 GLN A C 1
ATOM 2992 O O . GLN A 1 365 ? -20.590 7.738 -43.150 1.00 92.06 365 GLN A O 1
ATOM 2997 N N . VAL A 1 366 ? -20.352 8.366 -45.304 1.00 92.06 366 VAL A N 1
ATOM 2998 C CA . VAL A 1 366 ? -18.889 8.448 -45.326 1.00 92.06 366 VAL A CA 1
ATOM 2999 C C . VAL A 1 366 ? -18.449 9.907 -45.213 1.00 92.06 366 VAL A C 1
ATOM 3001 O O . VAL A 1 366 ? -18.983 10.780 -45.903 1.00 92.06 366 VAL A O 1
ATOM 3004 N N . SER A 1 367 ? -17.464 10.180 -44.361 1.00 93.88 367 SER A N 1
ATOM 3005 C CA . SER A 1 367 ? -16.936 11.526 -44.151 1.00 93.88 367 SER A CA 1
ATOM 3006 C C . SER A 1 367 ? -16.147 12.046 -45.356 1.00 93.88 367 SER A C 1
ATOM 3008 O O . SER A 1 367 ? -15.581 11.290 -46.145 1.00 93.88 367 SER A O 1
ATOM 3010 N N . THR A 1 368 ? -16.016 13.370 -45.460 1.00 92.75 368 THR A N 1
ATOM 3011 C CA . THR A 1 368 ? -14.880 13.953 -46.194 1.00 92.75 368 THR A CA 1
ATOM 3012 C C . THR A 1 368 ? -13.574 13.633 -45.453 1.00 92.75 368 THR A C 1
ATOM 3014 O O . THR A 1 368 ? -13.635 13.338 -44.253 1.00 92.75 368 THR A O 1
ATOM 3017 N N . PRO A 1 369 ? -12.397 13.753 -46.091 1.00 94.19 369 PRO A N 1
ATOM 3018 C CA . PRO A 1 369 ? -11.123 13.564 -45.407 1.00 94.19 369 PRO A CA 1
ATOM 3019 C C . PRO A 1 369 ? -10.996 14.505 -44.204 1.00 94.19 369 PRO A C 1
ATOM 3021 O O . PRO A 1 369 ? -11.277 15.705 -44.295 1.00 94.19 369 PRO A O 1
ATOM 3024 N N . ILE A 1 370 ? -10.596 13.943 -43.071 1.00 93.50 370 ILE A N 1
ATOM 3025 C CA . ILE A 1 370 ? -10.406 14.623 -41.793 1.00 93.50 370 ILE A CA 1
ATOM 3026 C C . ILE A 1 370 ? -8.908 14.666 -41.527 1.00 93.50 370 ILE A C 1
ATOM 3028 O O . ILE A 1 370 ? -8.273 13.622 -41.406 1.00 93.50 370 ILE A O 1
ATOM 3032 N N . VAL A 1 371 ? -8.335 15.865 -41.470 1.00 91.25 371 VAL A N 1
ATOM 3033 C CA . VAL A 1 371 ? -6.898 16.042 -41.237 1.00 91.25 371 VAL A CA 1
ATOM 3034 C C . VAL A 1 371 ? -6.646 16.177 -39.742 1.00 91.25 371 VAL A C 1
ATOM 3036 O O . VAL A 1 371 ? -7.117 17.125 -39.119 1.00 91.25 371 VAL A O 1
ATOM 3039 N N . GLU A 1 372 ? -5.872 15.246 -39.201 1.00 88.31 372 GLU A N 1
ATOM 3040 C CA . GLU A 1 372 ? -5.412 15.211 -37.817 1.00 88.31 372 GLU A CA 1
ATOM 3041 C C . GLU A 1 372 ? -3.879 15.228 -37.778 1.00 88.31 372 GLU A C 1
ATOM 3043 O O . GLU A 1 372 ? -3.211 14.984 -38.782 1.00 88.31 372 GLU A O 1
ATOM 3048 N N . THR A 1 373 ? -3.297 15.483 -36.606 1.00 85.19 373 THR A N 1
ATOM 3049 C CA . THR A 1 373 ? -1.832 15.487 -36.435 1.00 85.19 373 THR A CA 1
ATOM 3050 C C . THR A 1 373 ? -1.194 14.126 -36.717 1.00 85.19 373 THR A C 1
ATOM 3052 O O . THR A 1 373 ? -0.055 14.069 -37.167 1.00 85.19 373 THR A O 1
ATOM 3055 N N . SER A 1 374 ? -1.919 13.032 -36.477 1.00 84.56 374 SER A N 1
ATOM 3056 C CA . SER A 1 374 ? -1.447 11.658 -36.681 1.00 84.56 374 SER A CA 1
ATOM 3057 C C . SER A 1 374 ? -1.667 11.119 -38.097 1.00 84.56 374 SER A C 1
ATOM 3059 O O . SER A 1 374 ? -1.112 10.077 -38.445 1.00 84.56 374 SER A O 1
ATOM 3061 N N . GLY A 1 375 ? -2.503 11.764 -38.913 1.00 90.06 375 GLY A N 1
ATOM 3062 C CA . GLY A 1 375 ? -2.979 11.160 -40.154 1.00 90.06 375 GLY A CA 1
ATOM 3063 C C . GLY A 1 375 ? -4.138 11.896 -40.811 1.00 90.06 375 GLY A C 1
ATOM 3064 O O . GLY A 1 375 ? -4.793 12.745 -40.208 1.00 90.06 375 GLY A O 1
ATOM 3065 N N . VAL A 1 376 ? -4.439 11.509 -42.048 1.00 93.75 376 VAL A N 1
ATOM 3066 C CA . VAL A 1 376 ? -5.697 11.854 -42.719 1.00 93.75 376 VAL A CA 1
ATOM 3067 C C . VAL A 1 376 ? -6.652 10.672 -42.587 1.00 93.75 376 VAL A C 1
ATOM 3069 O O . VAL A 1 376 ? -6.298 9.556 -42.956 1.00 93.75 376 VAL A O 1
ATOM 3072 N N . TYR A 1 377 ? -7.850 10.918 -42.063 1.00 94.06 377 TYR A N 1
ATOM 3073 C CA . TYR A 1 377 ? -8.859 9.905 -41.756 1.00 94.06 377 TYR A CA 1
ATOM 3074 C C . TYR A 1 377 ? -10.090 10.059 -42.651 1.00 94.06 377 TYR A C 1
ATOM 3076 O O . TYR A 1 377 ? -10.505 11.172 -42.971 1.00 94.06 377 TYR A O 1
ATOM 3084 N N . VAL A 1 378 ? -10.726 8.942 -42.984 1.00 94.81 378 VAL A N 1
ATOM 3085 C CA . VAL A 1 378 ? -12.104 8.882 -43.474 1.00 94.81 378 VAL A CA 1
ATOM 3086 C C . VAL A 1 378 ? -12.862 7.887 -42.608 1.00 94.81 378 VAL A C 1
ATOM 3088 O O . VAL A 1 378 ? -12.347 6.815 -42.292 1.00 94.81 378 VAL A O 1
ATOM 3091 N N . VAL A 1 379 ? -14.081 8.246 -42.212 1.00 93.88 379 VAL A N 1
ATOM 3092 C CA . VAL A 1 379 ? -14.932 7.401 -41.368 1.00 93.88 379 VAL A CA 1
ATOM 3093 C C . VAL A 1 379 ? -16.242 7.070 -42.063 1.00 93.88 379 VAL A C 1
ATOM 3095 O O . VAL A 1 379 ? -16.739 7.878 -42.850 1.00 93.88 379 VAL A O 1
ATOM 3098 N N . ARG A 1 380 ? -16.815 5.910 -41.743 1.00 92.69 380 ARG A N 1
ATOM 3099 C CA . ARG A 1 380 ? -18.202 5.557 -42.063 1.00 92.69 380 ARG A CA 1
ATOM 3100 C C . ARG A 1 380 ? -18.967 5.336 -40.769 1.00 92.69 380 ARG A C 1
ATOM 3102 O O . ARG A 1 380 ? -18.499 4.601 -39.902 1.00 92.69 380 ARG A O 1
ATOM 3109 N N . VAL A 1 381 ? -20.126 5.976 -40.641 1.00 93.25 381 VAL A N 1
ATOM 3110 C CA . VAL A 1 381 ? -21.034 5.737 -39.514 1.00 93.25 381 VAL A CA 1
ATOM 3111 C C . VAL A 1 381 ? -21.810 4.455 -39.779 1.00 93.25 381 VAL A C 1
ATOM 3113 O O . VAL A 1 381 ? -22.531 4.367 -40.765 1.00 93.25 381 VAL A O 1
ATOM 3116 N N . LEU A 1 382 ? -21.662 3.481 -38.890 1.00 91.75 382 LEU A N 1
ATOM 3117 C CA . LEU A 1 382 ? -22.395 2.218 -38.909 1.00 91.75 382 LEU A CA 1
ATOM 3118 C C . LEU A 1 382 ? -23.700 2.304 -38.116 1.00 91.75 382 LEU A C 1
ATOM 3120 O O . LEU A 1 382 ? -24.665 1.641 -38.459 1.00 91.75 382 LEU A O 1
ATOM 3124 N N . GLU A 1 383 ? -23.720 3.099 -37.045 1.00 91.56 383 GLU A N 1
ATOM 3125 C CA . GLU A 1 383 ? -24.894 3.257 -36.187 1.00 91.56 383 GLU A CA 1
ATOM 3126 C C . GLU A 1 383 ? -24.935 4.671 -35.595 1.00 91.56 383 GLU A C 1
ATOM 3128 O O . GLU A 1 383 ? -23.907 5.226 -35.186 1.00 91.56 383 GLU A O 1
ATOM 3133 N N . GLU A 1 384 ? -26.130 5.257 -35.527 1.00 89.06 384 GLU A N 1
ATOM 3134 C CA . GLU A 1 384 ? -26.385 6.534 -34.866 1.00 89.06 384 GLU A CA 1
ATOM 3135 C C . GLU A 1 384 ? -27.208 6.335 -33.587 1.00 89.06 384 GLU A C 1
ATOM 3137 O O . GLU A 1 384 ? -28.362 5.910 -33.626 1.00 89.06 384 GLU A O 1
ATOM 3142 N N . ARG A 1 385 ? -26.652 6.776 -32.452 1.00 86.31 385 ARG A N 1
ATOM 3143 C CA . ARG A 1 385 ? -27.424 7.019 -31.232 1.00 86.31 385 ARG A CA 1
ATOM 3144 C C . ARG A 1 385 ? -27.758 8.502 -31.142 1.00 86.31 385 ARG A C 1
ATOM 3146 O O . ARG A 1 385 ? -26.862 9.351 -31.069 1.00 86.31 385 ARG A O 1
ATOM 3153 N N . ARG A 1 386 ? -29.051 8.825 -31.164 1.00 79.88 386 ARG A N 1
ATOM 3154 C CA . ARG A 1 386 ? -29.522 10.209 -31.023 1.00 79.88 386 ARG A CA 1
ATOM 3155 C C . ARG A 1 386 ? -29.253 10.715 -29.614 1.00 79.88 386 ARG A C 1
ATOM 3157 O O . ARG A 1 386 ? -29.425 9.980 -28.651 1.00 79.88 386 ARG A O 1
ATOM 3164 N N . GLN A 1 387 ? -28.870 11.983 -29.522 1.00 82.88 387 GLN A N 1
ATOM 3165 C CA . GLN A 1 387 ? -28.801 12.673 -28.242 1.00 82.88 387 GLN A CA 1
ATOM 3166 C C . GLN A 1 387 ? -30.205 12.879 -27.671 1.00 82.88 387 GLN A C 1
ATOM 3168 O O . GLN A 1 387 ? -31.149 13.155 -28.423 1.00 82.88 387 GLN A O 1
ATOM 3173 N N . GLY A 1 388 ? -30.330 12.818 -26.353 1.00 84.69 388 GLY A N 1
ATOM 3174 C CA . GLY A 1 388 ? -31.572 13.145 -25.670 1.00 84.69 388 GLY A CA 1
ATOM 3175 C C . GLY A 1 388 ? -31.706 12.443 -24.332 1.00 84.69 388 GLY A C 1
ATOM 3176 O O . GLY A 1 388 ? -30.925 11.563 -23.987 1.00 84.69 388 GLY A O 1
ATOM 3177 N N . THR A 1 389 ? -32.728 12.843 -23.591 1.00 87.50 389 THR A N 1
ATOM 3178 C CA . THR A 1 389 ? -33.121 12.171 -22.356 1.00 87.50 389 THR A CA 1
ATOM 3179 C C . THR A 1 389 ? -34.116 11.059 -22.714 1.00 87.50 389 THR A C 1
ATOM 3181 O O . THR A 1 389 ? -35.175 11.374 -23.276 1.00 87.50 389 THR A O 1
ATOM 3184 N N . PRO A 1 390 ? -33.796 9.772 -22.473 1.00 88.56 390 PRO A N 1
ATOM 3185 C CA . PRO A 1 390 ? -34.725 8.670 -22.715 1.00 88.56 390 PRO A CA 1
ATOM 3186 C C . PRO A 1 390 ? -36.012 8.851 -21.899 1.00 88.56 390 PRO A C 1
ATOM 3188 O O . PRO A 1 390 ? -35.940 9.365 -20.788 1.00 88.56 390 PRO A O 1
ATOM 3191 N N . PRO A 1 391 ? -37.190 8.437 -22.401 1.00 91.62 391 PRO A N 1
ATOM 3192 C CA . PRO A 1 391 ? -38.439 8.559 -21.651 1.00 91.62 391 PRO A CA 1
ATOM 3193 C C . PRO A 1 391 ? -38.391 7.749 -20.348 1.00 91.62 391 PRO A C 1
ATOM 3195 O O . PRO A 1 391 ? -37.684 6.742 -20.274 1.00 91.62 391 PRO A O 1
ATOM 3198 N N . PHE A 1 392 ? -39.178 8.164 -19.348 1.00 91.94 392 PHE A N 1
ATOM 3199 C CA . PHE A 1 392 ? -39.191 7.573 -18.004 1.00 91.94 392 PHE A CA 1
ATOM 3200 C C . PHE A 1 392 ? -39.274 6.043 -18.031 1.00 91.94 392 PHE A C 1
ATOM 3202 O O . PHE A 1 392 ? -38.516 5.382 -17.336 1.00 91.94 392 PHE A O 1
ATOM 3209 N N . GLU A 1 393 ? -40.111 5.463 -18.892 1.00 93.62 393 GLU A N 1
ATOM 3210 C CA . GLU A 1 393 ? -40.306 4.013 -18.983 1.00 93.62 393 GLU A CA 1
ATOM 3211 C C . GLU A 1 393 ? -39.037 3.245 -19.392 1.00 93.62 393 GLU A C 1
ATOM 3213 O O . GLU A 1 393 ? -38.917 2.059 -19.101 1.00 93.62 393 GLU A O 1
ATOM 3218 N N . GLN A 1 394 ? -38.091 3.893 -20.082 1.00 90.25 394 GLN A N 1
ATOM 3219 C CA . GLN A 1 394 ? -36.816 3.279 -20.477 1.00 90.25 394 GLN A CA 1
ATOM 3220 C C . GLN A 1 394 ? -35.753 3.363 -19.380 1.00 90.25 394 GLN A C 1
ATOM 3222 O O . GLN A 1 394 ? -34.819 2.565 -19.384 1.00 90.25 394 GLN A O 1
ATOM 3227 N N . VAL A 1 395 ? -35.887 4.318 -18.458 1.00 93.81 395 VAL A N 1
ATOM 3228 C CA . VAL A 1 395 ? -34.922 4.565 -17.377 1.00 93.81 395 VAL A CA 1
ATOM 3229 C C . VAL A 1 395 ? -35.515 4.344 -15.987 1.00 93.81 395 VAL A C 1
ATOM 3231 O O . VAL A 1 395 ? -34.835 4.616 -15.008 1.00 93.81 395 VAL A O 1
ATOM 3234 N N . GLU A 1 396 ? -36.737 3.818 -15.872 1.00 94.00 396 GLU A N 1
ATOM 3235 C CA . GLU A 1 396 ? -37.477 3.705 -14.608 1.00 94.00 396 GLU A CA 1
ATOM 3236 C C . GLU A 1 396 ? -36.664 3.008 -13.511 1.00 94.00 396 GLU A C 1
ATOM 3238 O O . GLU A 1 396 ? -36.625 3.490 -12.383 1.00 94.00 396 GLU A O 1
ATOM 3243 N N . ASP A 1 397 ? -35.987 1.903 -13.831 1.00 93.88 397 ASP A N 1
ATOM 3244 C CA . ASP A 1 397 ? -35.178 1.171 -12.852 1.00 93.88 397 ASP A CA 1
ATOM 3245 C C . ASP A 1 397 ? -33.974 1.994 -12.373 1.00 93.88 397 ASP A C 1
ATOM 3247 O O . ASP A 1 397 ? -33.670 1.998 -11.183 1.00 93.88 397 ASP A O 1
ATOM 3251 N N . ARG A 1 398 ? -33.331 2.746 -13.277 1.00 91.31 398 ARG A N 1
ATOM 3252 C CA . ARG A 1 398 ? -32.227 3.652 -12.932 1.00 91.31 398 ARG A CA 1
ATOM 3253 C C . ARG A 1 398 ? -32.728 4.820 -12.084 1.00 91.31 398 ARG A C 1
ATOM 3255 O O . ARG A 1 398 ? -32.163 5.093 -11.036 1.00 91.31 398 ARG A O 1
ATOM 3262 N N . VAL A 1 399 ? -33.831 5.444 -12.498 1.00 95.38 399 VAL A N 1
ATOM 3263 C CA . VAL A 1 399 ? -34.500 6.524 -11.760 1.00 95.38 399 VAL A CA 1
ATOM 3264 C C . VAL A 1 399 ? -34.901 6.063 -10.362 1.00 95.38 399 VAL A C 1
ATOM 3266 O O . VAL A 1 399 ? -34.765 6.814 -9.403 1.00 95.38 399 VAL A O 1
ATOM 3269 N N . ARG A 1 400 ? -35.389 4.826 -10.226 1.00 94.94 400 ARG A N 1
ATOM 3270 C CA . ARG A 1 400 ? -35.741 4.243 -8.931 1.00 94.94 400 ARG A CA 1
ATOM 3271 C C . ARG A 1 400 ? -34.523 4.107 -8.029 1.00 94.94 400 ARG A C 1
ATOM 3273 O O . ARG A 1 400 ? -34.621 4.470 -6.863 1.00 94.94 400 ARG A O 1
ATOM 3280 N N . GLU A 1 401 ? -33.412 3.591 -8.544 1.00 93.81 401 GLU A N 1
ATOM 3281 C CA . GLU A 1 401 ? -32.180 3.448 -7.764 1.00 93.81 401 GLU A CA 1
ATOM 3282 C C . GLU A 1 401 ? -31.598 4.798 -7.338 1.00 93.81 401 GLU A C 1
ATOM 3284 O O . GLU A 1 401 ? -31.258 4.955 -6.166 1.00 93.81 401 GLU A O 1
ATOM 3289 N N . ASP A 1 402 ? -31.557 5.775 -8.246 1.00 92.19 402 ASP A N 1
ATOM 3290 C CA . ASP A 1 402 ? -31.076 7.129 -7.951 1.00 92.19 402 ASP A CA 1
ATOM 3291 C C . ASP A 1 402 ? -31.978 7.810 -6.902 1.00 92.19 402 ASP A C 1
ATOM 3293 O O . ASP A 1 402 ? -31.492 8.291 -5.879 1.00 92.19 402 ASP A O 1
ATOM 3297 N N . TYR A 1 403 ? -33.306 7.736 -7.078 1.00 94.75 403 TYR A N 1
ATOM 3298 C CA . TYR A 1 403 ? -34.281 8.248 -6.109 1.00 94.75 403 TYR A CA 1
ATOM 3299 C C . TYR A 1 403 ? -34.115 7.604 -4.730 1.00 94.75 403 TYR A C 1
ATOM 3301 O O . TYR A 1 403 ? -34.109 8.302 -3.719 1.00 94.75 403 TYR A O 1
ATOM 3309 N N . ILE A 1 404 ? -33.988 6.275 -4.667 1.00 94.50 404 ILE A N 1
ATOM 3310 C CA . ILE A 1 404 ? -33.759 5.572 -3.400 1.00 94.50 404 ILE A CA 1
ATOM 3311 C C . ILE A 1 404 ? -32.445 6.043 -2.773 1.00 94.50 404 ILE A C 1
ATOM 3313 O O . ILE A 1 404 ? -32.418 6.288 -1.572 1.00 94.50 404 ILE A O 1
ATOM 3317 N N . GLY A 1 405 ? -31.374 6.180 -3.558 1.00 92.06 405 GLY A N 1
ATOM 3318 C CA . GLY A 1 405 ? -30.080 6.665 -3.078 1.00 92.06 405 GLY A CA 1
ATOM 3319 C C . GLY A 1 405 ? -30.182 8.037 -2.414 1.00 92.06 405 GLY A C 1
ATOM 3320 O O . GLY A 1 405 ? -29.763 8.191 -1.265 1.00 92.06 405 GLY A O 1
ATOM 3321 N N . ASP A 1 406 ? -30.809 8.995 -3.094 1.00 91.75 406 ASP A N 1
ATOM 3322 C CA . ASP A 1 406 ? -30.973 10.359 -2.586 1.00 91.75 406 ASP A CA 1
ATOM 3323 C C . ASP A 1 406 ? -31.860 10.409 -1.340 1.00 91.75 406 ASP A C 1
ATOM 3325 O O . ASP A 1 406 ? -31.517 11.061 -0.354 1.00 91.75 406 ASP A O 1
ATOM 3329 N N . GLN A 1 407 ? -32.983 9.682 -1.347 1.00 93.75 407 GLN A N 1
ATOM 3330 C CA . GLN A 1 407 ? -33.881 9.618 -0.192 1.00 93.75 407 GLN A CA 1
ATOM 3331 C C . GLN A 1 407 ? -33.227 8.940 1.013 1.00 93.75 407 GLN A C 1
ATOM 3333 O O . GLN A 1 407 ? -33.427 9.382 2.141 1.00 93.75 407 GLN A O 1
ATOM 3338 N N . VAL A 1 408 ? -32.421 7.897 0.796 1.00 95.00 408 VAL A N 1
ATOM 3339 C CA . VAL A 1 408 ? -31.644 7.266 1.869 1.00 95.00 408 VAL A CA 1
ATOM 3340 C C . VAL A 1 408 ? -30.666 8.261 2.479 1.00 95.00 408 VAL A C 1
ATOM 3342 O O . VAL A 1 408 ? -30.548 8.283 3.699 1.00 95.00 408 VAL A O 1
ATOM 3345 N N . GLU A 1 409 ? -29.975 9.078 1.683 1.00 91.00 409 GLU A N 1
ATOM 3346 C CA . GLU A 1 409 ? -28.990 10.028 2.215 1.00 91.00 409 GLU A CA 1
ATOM 3347 C C . GLU A 1 409 ? -29.649 11.222 2.933 1.00 91.00 409 GLU A C 1
ATOM 3349 O O . GLU A 1 409 ? -29.154 11.671 3.976 1.00 91.00 409 GLU A O 1
ATOM 3354 N N . GLU A 1 410 ? -30.801 11.688 2.439 1.00 91.19 410 GLU A N 1
ATOM 3355 C CA . GLU A 1 410 ? -31.643 12.686 3.112 1.00 91.19 410 GLU A CA 1
ATOM 3356 C C . GLU A 1 410 ? -32.128 12.160 4.475 1.00 91.19 410 GLU A C 1
ATOM 3358 O O . GLU A 1 410 ? -31.817 12.747 5.518 1.00 91.19 410 GLU A O 1
ATOM 3363 N N . GLU A 1 411 ? -32.780 10.992 4.494 1.00 93.12 411 GLU A N 1
ATOM 3364 C CA . GLU A 1 411 ? -33.234 10.326 5.721 1.00 93.12 411 GLU A CA 1
ATOM 3365 C C . GLU A 1 411 ? -32.066 10.018 6.663 1.00 93.12 411 GLU A C 1
ATOM 3367 O O . GLU A 1 411 ? -32.166 10.222 7.872 1.00 93.12 411 GLU A O 1
ATOM 3372 N N . PHE A 1 412 ? -30.926 9.562 6.141 1.00 93.00 412 PHE A N 1
ATOM 3373 C CA . PHE A 1 412 ? -29.738 9.289 6.944 1.00 93.00 412 PHE A CA 1
ATOM 3374 C C . PHE A 1 412 ? -29.257 10.552 7.665 1.00 93.00 412 PHE A C 1
ATOM 3376 O O . PHE A 1 412 ? -28.993 10.506 8.868 1.00 93.00 412 PHE A O 1
ATOM 3383 N N . THR A 1 413 ? -29.202 11.690 6.970 1.00 90.62 413 THR A N 1
ATOM 3384 C CA . THR A 1 413 ? -28.797 12.987 7.536 1.00 90.62 413 THR A CA 1
ATOM 3385 C C . THR A 1 413 ? -29.759 13.458 8.632 1.00 90.62 413 THR A C 1
ATOM 3387 O O . THR A 1 413 ? -29.326 13.903 9.709 1.00 90.62 413 THR A O 1
ATOM 3390 N N . GLU A 1 414 ? -31.068 13.323 8.404 1.00 92.75 414 GLU A N 1
ATOM 3391 C CA . GLU A 1 414 ? -32.092 13.656 9.396 1.00 92.75 414 GLU A CA 1
ATOM 3392 C C . GLU A 1 414 ? -32.007 12.743 10.625 1.00 92.75 414 GLU A C 1
ATOM 3394 O O . GLU A 1 414 ? -31.952 13.220 11.766 1.00 92.75 414 GLU A O 1
ATOM 3399 N N . ARG A 1 415 ? -31.925 11.424 10.407 1.00 94.06 415 ARG A N 1
ATOM 3400 C CA . ARG A 1 415 ? -31.817 10.412 11.467 1.00 94.06 415 ARG A CA 1
ATOM 3401 C C . ARG A 1 415 ? -30.548 10.582 12.279 1.00 94.06 415 ARG A C 1
ATOM 3403 O O . ARG A 1 415 ? -30.614 10.495 13.502 1.00 94.06 415 ARG A O 1
ATOM 3410 N N . PHE A 1 416 ? -29.431 10.899 11.634 1.00 91.94 416 PHE A N 1
ATOM 3411 C CA . PHE A 1 416 ? -28.160 11.159 12.300 1.00 91.94 416 PHE A CA 1
ATOM 3412 C C . PHE A 1 416 ? -28.278 12.347 13.259 1.00 91.94 416 PHE A C 1
ATOM 3414 O O . PHE A 1 416 ? -27.903 12.261 14.431 1.00 91.94 416 PHE A O 1
ATOM 3421 N N . SER A 1 417 ? -28.880 13.445 12.796 1.00 91.00 417 SER A N 1
ATOM 3422 C CA . SER A 1 417 ? -29.121 14.635 13.618 1.00 91.00 417 SER A CA 1
ATOM 3423 C C . SER A 1 417 ? -30.074 14.347 14.785 1.00 91.00 417 SER A C 1
ATOM 3425 O O . SER A 1 417 ? -29.819 14.769 15.918 1.00 91.00 417 SER A O 1
ATOM 3427 N N . ALA A 1 418 ? -31.144 13.587 14.535 1.00 94.69 418 ALA A N 1
ATOM 3428 C CA . ALA A 1 418 ? -32.100 13.179 15.558 1.00 94.69 418 ALA A CA 1
ATOM 3429 C C . ALA A 1 418 ? -31.461 12.264 16.613 1.00 94.69 418 ALA A C 1
ATOM 3431 O O . ALA A 1 418 ? -31.622 12.508 17.809 1.00 94.69 418 ALA A O 1
ATOM 3432 N N . TRP A 1 419 ? -30.683 11.263 16.192 1.00 95.81 419 TRP A N 1
ATOM 3433 C CA . TRP A 1 419 ? -29.957 10.364 17.089 1.00 95.81 419 TRP A CA 1
ATOM 3434 C C . TRP A 1 419 ? -28.952 11.132 17.945 1.00 95.81 419 TRP A C 1
ATOM 3436 O O . TRP A 1 419 ? -28.881 10.876 19.141 1.00 95.81 419 TRP A O 1
ATOM 3446 N N . LYS A 1 420 ? -28.240 12.127 17.394 1.00 92.69 420 LYS A N 1
ATOM 3447 C CA . LYS A 1 420 ? -27.312 12.960 18.183 1.00 92.69 420 LYS A CA 1
ATOM 3448 C C . LYS A 1 420 ? -28.027 13.756 19.266 1.00 92.69 420 LYS A C 1
ATOM 3450 O O . LYS A 1 420 ? -27.528 13.874 20.384 1.00 92.69 420 LYS A O 1
ATOM 3455 N N . ALA A 1 421 ? -29.184 14.327 18.943 1.00 93.38 421 ALA A N 1
ATOM 3456 C CA . ALA A 1 421 ? -29.987 15.052 19.921 1.00 93.38 421 ALA A CA 1
ATOM 3457 C C . ALA A 1 421 ? -30.581 14.117 20.987 1.00 93.38 421 ALA A C 1
ATOM 3459 O O . ALA A 1 421 ? -30.736 14.531 22.136 1.00 93.38 421 ALA A O 1
ATOM 3460 N N . GLU A 1 422 ? -30.921 12.884 20.609 1.00 94.69 422 GLU A N 1
ATOM 3461 C CA . GLU A 1 422 ? -31.523 11.899 21.503 1.00 94.69 422 GLU A CA 1
ATOM 3462 C C . GLU A 1 422 ? -30.493 11.226 22.413 1.00 94.69 422 GLU A C 1
ATOM 3464 O O . GLU A 1 422 ? -30.723 11.179 23.615 1.00 94.69 422 GLU A O 1
ATOM 3469 N N . ALA A 1 423 ? -29.340 10.791 21.893 1.00 92.38 423 ALA A N 1
ATOM 3470 C CA . ALA A 1 423 ? -28.275 10.134 22.659 1.00 92.38 423 ALA A CA 1
ATOM 3471 C C . ALA A 1 423 ? -27.857 10.953 23.890 1.00 92.38 423 ALA A C 1
ATOM 3473 O O . ALA A 1 423 ? -27.722 10.415 24.980 1.00 92.38 423 ALA A O 1
ATOM 3474 N N . ARG A 1 424 ? -27.802 12.284 23.762 1.00 91.81 424 ARG A N 1
ATOM 3475 C CA . ARG A 1 424 ? -27.475 13.217 24.859 1.00 91.81 424 ARG A CA 1
ATOM 3476 C C . ARG A 1 424 ? -28.497 13.269 26.002 1.00 91.81 424 ARG A C 1
ATOM 3478 O O . ARG A 1 424 ? -28.257 13.957 26.991 1.00 91.81 424 ARG A O 1
ATOM 3485 N N . LYS A 1 425 ? -29.659 12.630 25.852 1.00 94.12 425 LYS A N 1
ATOM 3486 C CA . LYS A 1 425 ? -30.714 12.555 26.875 1.00 94.12 425 LYS A CA 1
ATOM 3487 C C . LYS A 1 425 ? -30.677 11.247 27.669 1.00 94.12 425 LYS A C 1
ATOM 3489 O O . LYS A 1 425 ? -31.479 11.105 28.592 1.00 94.12 425 LYS A O 1
ATOM 3494 N N . HIS A 1 426 ? -29.803 10.310 27.302 1.00 94.19 426 HIS A N 1
ATOM 3495 C CA . HIS A 1 426 ? -29.747 8.961 27.858 1.00 94.19 426 HIS A CA 1
ATOM 3496 C C . HIS A 1 426 ? -28.340 8.642 28.355 1.00 94.19 426 HIS A C 1
ATOM 3498 O O . HIS A 1 426 ? -27.358 8.972 27.703 1.00 94.19 426 HIS A O 1
ATOM 3504 N N . ASP A 1 427 ? -28.260 7.945 29.487 1.00 90.75 427 ASP A N 1
ATOM 3505 C CA . ASP A 1 427 ? -26.982 7.542 30.090 1.00 90.75 427 ASP A CA 1
ATOM 3506 C C . ASP A 1 427 ? -26.627 6.074 29.781 1.00 90.75 427 ASP A C 1
ATOM 3508 O O . ASP A 1 427 ? -25.519 5.619 30.057 1.00 90.75 427 ASP A O 1
ATOM 3512 N N . THR A 1 428 ? -27.574 5.289 29.246 1.00 93.12 428 THR A N 1
ATOM 3513 C CA . THR A 1 428 ? -27.368 3.862 28.949 1.00 93.12 428 THR A CA 1
ATOM 3514 C C . THR A 1 428 ? -27.812 3.496 27.547 1.00 93.12 428 THR A C 1
ATOM 3516 O O . THR A 1 428 ? -28.795 4.031 27.030 1.00 93.12 428 THR A O 1
ATOM 3519 N N . ILE A 1 429 ? -27.146 2.503 26.957 1.00 95.12 429 ILE A N 1
ATOM 3520 C CA . ILE A 1 429 ? -27.492 2.034 25.616 1.00 95.12 429 ILE A CA 1
ATOM 3521 C C . ILE A 1 429 ? -28.917 1.473 25.552 1.00 95.12 429 ILE A C 1
ATOM 3523 O O . ILE A 1 429 ? -29.606 1.701 24.567 1.00 95.12 429 ILE A O 1
ATOM 3527 N N . GLN A 1 430 ? -29.413 0.832 26.619 1.00 94.62 430 GLN A N 1
ATOM 3528 C CA . GLN A 1 430 ? -30.775 0.282 26.654 1.00 94.62 430 GLN A CA 1
ATOM 3529 C C . GLN A 1 430 ? -31.845 1.381 26.647 1.00 94.62 430 GLN A C 1
ATOM 3531 O O . GLN A 1 430 ? -32.891 1.226 26.016 1.00 94.62 430 GLN A O 1
ATOM 3536 N N . SER A 1 431 ? -31.603 2.490 27.358 1.00 95.00 431 SER A N 1
ATOM 3537 C CA . SER A 1 431 ? -32.544 3.618 27.380 1.00 95.00 431 SER A CA 1
ATOM 3538 C C . SER A 1 431 ? -32.564 4.353 26.039 1.00 95.00 431 SER A C 1
ATOM 3540 O O . SER A 1 431 ? -33.648 4.633 25.522 1.00 95.00 431 SER A O 1
ATOM 3542 N N . PHE A 1 432 ? -31.394 4.536 25.419 1.00 96.25 432 PHE A N 1
ATOM 3543 C CA . PHE A 1 432 ? -31.284 5.052 24.056 1.00 96.25 432 PHE A CA 1
ATOM 3544 C C . PHE A 1 432 ? -31.975 4.139 23.031 1.00 96.25 432 PHE A C 1
ATOM 3546 O O . PHE A 1 432 ? -32.802 4.618 22.257 1.00 96.25 432 PHE A O 1
ATOM 3553 N N . ALA A 1 433 ? -31.704 2.828 23.063 1.00 96.25 433 ALA A N 1
ATOM 3554 C CA . ALA A 1 433 ? -32.297 1.829 22.171 1.00 96.25 433 ALA A CA 1
ATOM 3555 C C . ALA A 1 433 ? -33.833 1.897 22.191 1.00 96.25 433 ALA A C 1
ATOM 3557 O O . ALA A 1 433 ? -34.475 2.018 21.145 1.00 96.25 433 ALA A O 1
ATOM 3558 N N . ALA A 1 434 ? -34.422 1.936 23.393 1.00 95.50 434 ALA A N 1
ATOM 3559 C CA . ALA A 1 434 ? -35.863 2.075 23.574 1.00 95.50 434 ALA A CA 1
ATOM 3560 C C . ALA A 1 434 ? -36.412 3.400 23.014 1.00 95.50 434 ALA A C 1
ATOM 3562 O O . ALA A 1 434 ? -37.501 3.410 22.438 1.00 95.50 434 ALA A O 1
ATOM 3563 N N . ALA A 1 435 ? -35.673 4.506 23.154 1.00 94.69 435 ALA A N 1
ATOM 3564 C CA . ALA A 1 435 ? -36.081 5.816 22.645 1.00 94.69 435 ALA A CA 1
ATOM 3565 C C . ALA A 1 435 ? -36.067 5.891 21.111 1.00 94.69 435 ALA A C 1
ATOM 3567 O O . ALA A 1 435 ? -36.952 6.512 20.522 1.00 94.69 435 ALA A O 1
ATOM 3568 N N . VAL A 1 436 ? -35.107 5.227 20.460 1.00 95.12 436 VAL A N 1
ATOM 3569 C CA . VAL A 1 436 ? -35.027 5.156 18.991 1.00 95.12 436 VAL A CA 1
ATOM 3570 C C . VAL A 1 436 ? -35.802 3.976 18.393 1.00 95.12 436 VAL A C 1
ATOM 3572 O O . VAL A 1 436 ? -35.819 3.813 17.174 1.00 95.12 436 VAL A O 1
ATOM 3575 N N . GLY A 1 437 ? -36.464 3.167 19.228 1.00 94.12 437 GLY A N 1
ATOM 3576 C CA . GLY A 1 437 ? -37.282 2.032 18.799 1.00 94.12 437 GLY A CA 1
ATOM 3577 C C . GLY A 1 437 ? -36.478 0.874 18.202 1.00 94.12 437 GLY A C 1
ATOM 3578 O O . GLY A 1 437 ? -36.966 0.207 17.292 1.00 94.12 437 GLY A O 1
ATOM 3579 N N . ARG A 1 438 ? -35.248 0.646 18.680 1.00 94.69 438 ARG A N 1
ATOM 3580 C CA . ARG A 1 438 ? -34.375 -0.459 18.249 1.00 94.69 438 ARG A CA 1
ATOM 3581 C C . ARG A 1 438 ? -33.929 -1.306 19.442 1.00 94.69 438 ARG A C 1
ATOM 3583 O O . ARG A 1 438 ? -34.087 -0.903 20.589 1.00 94.69 438 ARG A O 1
ATOM 3590 N N . GLU A 1 439 ? -33.382 -2.484 19.165 1.00 93.38 439 GLU A N 1
ATOM 3591 C CA . GLU A 1 439 ? -32.772 -3.355 20.176 1.00 93.38 439 GLU A CA 1
ATOM 3592 C C . GLU A 1 439 ? -31.262 -3.100 20.252 1.00 93.38 439 GLU A C 1
ATOM 3594 O O . GLU A 1 439 ? -30.620 -2.856 19.225 1.00 93.38 439 GLU A O 1
ATOM 3599 N N . ASP A 1 440 ? -30.692 -3.150 21.459 1.00 93.69 440 ASP A N 1
ATOM 3600 C CA . ASP A 1 440 ? -29.245 -3.142 21.645 1.00 93.69 440 ASP A CA 1
ATOM 3601 C C . ASP A 1 440 ? -28.648 -4.528 21.377 1.00 93.69 440 ASP A C 1
ATOM 3603 O O . ASP A 1 440 ? -29.236 -5.572 21.659 1.00 93.69 440 ASP A O 1
ATOM 3607 N N . GLN A 1 441 ? -27.446 -4.533 20.817 1.00 94.75 441 GLN A N 1
ATOM 3608 C CA . GLN A 1 441 ? -26.668 -5.730 20.528 1.00 94.75 441 GLN A CA 1
ATOM 3609 C C . GLN A 1 441 ? -25.356 -5.686 21.304 1.00 94.75 441 GLN A C 1
ATOM 3611 O O . GLN A 1 441 ? -24.889 -4.615 21.678 1.00 94.75 441 GLN A O 1
ATOM 3616 N N . LEU A 1 442 ? -24.736 -6.844 21.536 1.00 93.56 442 LEU A N 1
ATOM 3617 C CA . LEU A 1 442 ? -23.456 -6.944 22.237 1.00 93.56 442 LEU A CA 1
ATOM 3618 C C . LEU A 1 442 ? -22.409 -7.583 21.328 1.00 93.56 442 LEU A C 1
ATOM 3620 O O . LEU A 1 442 ? -22.646 -8.648 20.755 1.00 93.56 442 LEU A O 1
ATOM 3624 N N . THR A 1 443 ? -21.238 -6.961 21.220 1.00 91.31 443 THR A N 1
ATOM 3625 C CA . THR A 1 443 ? -20.113 -7.549 20.488 1.00 91.31 443 THR A CA 1
ATOM 3626 C C . THR A 1 443 ? -19.509 -8.738 21.243 1.00 91.31 443 THR A C 1
ATOM 3628 O O . THR A 1 443 ? -19.689 -8.919 22.453 1.00 91.31 443 THR A O 1
ATOM 3631 N N . THR A 1 444 ? -18.696 -9.532 20.545 1.00 88.75 444 THR A N 1
ATOM 3632 C CA . THR A 1 444 ? -17.709 -10.401 21.204 1.00 88.75 444 THR A CA 1
ATOM 3633 C C . THR A 1 444 ? -16.662 -9.560 21.947 1.00 88.75 444 THR A C 1
ATOM 3635 O O . THR A 1 444 ? -16.705 -8.332 21.904 1.00 88.75 444 THR A O 1
ATOM 3638 N N . ALA A 1 445 ? -15.722 -10.201 22.652 1.00 85.38 445 ALA A N 1
ATOM 3639 C CA . ALA A 1 445 ? -14.555 -9.477 23.157 1.00 85.38 445 ALA A CA 1
ATOM 3640 C C . ALA A 1 445 ? -13.752 -8.924 21.970 1.00 85.38 445 ALA A C 1
ATOM 3642 O O . ALA A 1 445 ? -13.510 -9.647 21.002 1.00 85.38 445 ALA A O 1
ATOM 3643 N N . VAL A 1 446 ? -13.402 -7.645 22.045 1.00 85.69 446 VAL A N 1
ATOM 3644 C CA . VAL A 1 446 ? -12.713 -6.887 21.003 1.00 85.69 446 VAL A CA 1
ATOM 3645 C C . VAL A 1 446 ? -11.422 -6.352 21.601 1.00 85.69 446 VAL A C 1
ATOM 3647 O O . VAL A 1 446 ? -11.450 -5.745 22.669 1.00 85.69 446 VAL A O 1
ATOM 3650 N N . GLU A 1 447 ? -10.299 -6.594 20.937 1.00 83.62 447 GLU A N 1
ATOM 3651 C CA . GLU A 1 447 ? -9.011 -6.013 21.321 1.00 83.62 447 GLU A CA 1
ATOM 3652 C C . GLU A 1 447 ? -8.978 -4.519 20.976 1.00 83.62 447 GLU A C 1
ATOM 3654 O O . GLU A 1 447 ? -9.552 -4.085 19.977 1.00 83.62 447 GLU A O 1
ATOM 3659 N N . THR A 1 448 ? -8.278 -3.712 21.772 1.00 74.25 448 THR A N 1
ATOM 3660 C CA . THR A 1 448 ? -8.194 -2.255 21.556 1.00 74.25 448 THR A CA 1
ATOM 3661 C C . THR A 1 448 ? -7.357 -1.837 20.337 1.00 74.25 448 THR A C 1
ATOM 3663 O O . THR A 1 448 ? -7.225 -0.650 20.058 1.00 74.25 448 THR A O 1
ATOM 3666 N N . ASN A 1 449 ? -6.798 -2.786 19.583 1.00 71.62 449 ASN A N 1
ATOM 3667 C CA . ASN A 1 449 ? -5.932 -2.558 18.421 1.00 71.62 449 ASN A CA 1
ATOM 3668 C C . ASN A 1 449 ? -6.602 -2.886 17.066 1.00 71.62 449 ASN A C 1
ATOM 3670 O O . ASN A 1 449 ? -5.935 -2.812 16.031 1.00 71.62 449 ASN A O 1
ATOM 3674 N N . VAL A 1 450 ? -7.889 -3.258 17.040 1.00 69.88 450 VAL A N 1
ATOM 3675 C CA . VAL A 1 450 ? -8.565 -3.659 15.794 1.00 69.88 450 VAL A CA 1
ATOM 3676 C C . VAL A 1 450 ? -9.059 -2.462 14.978 1.00 69.88 450 VAL A C 1
ATOM 3678 O O . VAL A 1 450 ? -9.490 -1.439 15.509 1.00 69.88 450 VAL A O 1
ATOM 3681 N N . THR A 1 451 ? -9.032 -2.599 13.652 1.00 67.19 451 THR A N 1
ATOM 3682 C CA . THR A 1 451 ? -9.526 -1.582 12.705 1.00 67.19 451 THR A CA 1
ATOM 3683 C C . THR A 1 451 ? -11.009 -1.731 12.380 1.00 67.19 451 THR A C 1
ATOM 3685 O O . THR A 1 451 ? -11.663 -0.748 12.038 1.00 67.19 451 THR A O 1
ATOM 3688 N N . VAL A 1 452 ? -11.542 -2.947 12.501 1.00 81.25 452 VAL A N 1
ATOM 3689 C CA . VAL A 1 452 ? -12.949 -3.274 12.265 1.00 81.25 452 VAL A CA 1
ATOM 3690 C C . VAL A 1 452 ? -13.480 -3.953 13.512 1.00 81.25 452 VAL A C 1
ATOM 3692 O O . VAL A 1 452 ? -12.949 -4.980 13.934 1.00 81.25 452 VAL A O 1
ATOM 3695 N N . ILE A 1 453 ? -14.532 -3.389 14.099 1.00 84.94 453 ILE A N 1
ATOM 3696 C CA . ILE A 1 453 ? -15.147 -3.950 15.298 1.00 84.94 453 ILE A CA 1
ATOM 3697 C C . ILE A 1 453 ? -16.243 -4.930 14.859 1.00 84.94 453 ILE A C 1
ATOM 3699 O O . ILE A 1 453 ? -17.197 -4.502 14.202 1.00 84.94 453 ILE A O 1
ATOM 3703 N N . PRO A 1 454 ? -16.159 -6.231 15.194 1.00 83.94 454 PRO A N 1
ATOM 3704 C CA . PRO A 1 454 ? -17.183 -7.202 14.814 1.00 83.94 454 PRO A CA 1
ATOM 3705 C C . PRO A 1 454 ? -18.590 -6.761 15.250 1.00 83.94 454 PRO A C 1
ATOM 3707 O O . PRO A 1 454 ? -18.803 -6.420 16.410 1.00 83.94 454 PRO A O 1
ATOM 3710 N N . GLY A 1 455 ? -19.546 -6.759 14.316 1.00 84.69 455 GLY A N 1
ATOM 3711 C CA . GLY A 1 455 ? -20.931 -6.303 14.526 1.00 84.69 455 GLY A CA 1
ATOM 3712 C C . GLY A 1 455 ? -21.153 -4.802 14.293 1.00 84.69 455 GLY A C 1
ATOM 3713 O O . GLY A 1 455 ? -22.161 -4.411 13.710 1.00 84.69 455 GLY A O 1
ATOM 3714 N N . ILE A 1 456 ? -20.184 -3.958 14.653 1.00 87.44 456 ILE A N 1
ATOM 3715 C CA . ILE A 1 456 ? -20.265 -2.504 14.441 1.00 87.44 456 ILE A CA 1
ATOM 3716 C C . ILE A 1 456 ? -19.775 -2.124 13.035 1.00 87.44 456 ILE A C 1
ATOM 3718 O O . ILE A 1 456 ? -20.436 -1.351 12.343 1.00 87.44 456 ILE A O 1
ATOM 3722 N N . GLY A 1 457 ? -18.677 -2.721 12.571 1.00 84.81 457 GLY A N 1
ATOM 3723 C CA . GLY A 1 457 ? -18.045 -2.424 11.286 1.00 84.81 457 GLY A CA 1
ATOM 3724 C C . GLY A 1 457 ? -16.854 -1.474 11.419 1.00 84.81 457 GLY A C 1
ATOM 3725 O O . GLY A 1 457 ? -16.255 -1.344 12.489 1.00 84.81 457 GLY A O 1
ATOM 3726 N N . GLN A 1 458 ? -16.478 -0.853 10.303 1.00 83.69 458 GLN A N 1
ATOM 3727 C CA . GLN A 1 458 ? -15.414 0.143 10.263 1.00 83.69 458 GLN A CA 1
ATOM 3728 C C . GLN A 1 458 ? -15.996 1.526 10.574 1.00 83.69 458 GLN A C 1
ATOM 3730 O O . GLN A 1 458 ? -17.030 1.919 10.032 1.00 83.69 458 GLN A O 1
ATOM 3735 N N . ILE A 1 459 ? -15.316 2.243 11.463 1.00 80.88 459 ILE A N 1
ATOM 3736 C CA . ILE A 1 459 ? -15.660 3.595 11.913 1.00 80.88 459 ILE A CA 1
ATOM 3737 C C . ILE A 1 459 ? -14.534 4.557 11.537 1.00 80.88 459 ILE A C 1
ATOM 3739 O O . ILE A 1 459 ? -13.397 4.128 11.311 1.00 80.88 459 ILE A O 1
ATOM 3743 N N . ALA A 1 460 ? -14.844 5.852 11.450 1.00 75.50 460 ALA A N 1
ATOM 3744 C CA . ALA A 1 460 ? -13.838 6.875 11.179 1.00 75.50 460 ALA A CA 1
ATOM 3745 C C . ALA A 1 460 ? -12.700 6.812 12.215 1.00 75.50 460 ALA A C 1
ATOM 3747 O O . ALA A 1 460 ? -12.931 6.505 13.384 1.00 75.50 460 ALA A O 1
ATOM 3748 N N . SER A 1 461 ? -11.463 7.116 11.808 1.00 71.06 461 SER A N 1
ATOM 3749 C CA . SER A 1 461 ? -10.291 7.023 12.695 1.00 71.06 461 SER A CA 1
ATOM 3750 C C . SER A 1 461 ? -10.435 7.876 13.957 1.00 71.06 461 SER A C 1
ATOM 3752 O O . SER A 1 461 ? -10.056 7.430 15.033 1.00 71.06 461 SER A O 1
ATOM 3754 N N . THR A 1 462 ? -11.038 9.061 13.840 1.00 73.75 462 THR A N 1
ATOM 3755 C CA . THR A 1 462 ? -11.305 9.961 14.970 1.00 73.75 462 THR A CA 1
ATOM 3756 C C . THR A 1 462 ? -12.299 9.358 15.964 1.00 73.75 462 THR A C 1
ATOM 3758 O O . THR A 1 462 ? -12.049 9.367 17.165 1.00 73.75 462 THR A O 1
ATOM 3761 N N . ASP A 1 463 ? -13.392 8.780 15.462 1.00 78.56 463 ASP A N 1
ATOM 3762 C CA . ASP A 1 463 ? -14.415 8.123 16.282 1.00 78.56 463 ASP A CA 1
ATOM 3763 C C . ASP A 1 463 ? -13.852 6.859 16.947 1.00 78.56 463 ASP A C 1
ATOM 3765 O O . ASP A 1 463 ? -14.121 6.580 18.114 1.00 78.56 463 ASP A O 1
ATOM 3769 N N . ARG A 1 464 ? -12.996 6.117 16.237 1.00 76.62 464 ARG A N 1
ATOM 3770 C CA . ARG A 1 464 ? -12.279 4.966 16.793 1.00 76.62 464 ARG A CA 1
ATOM 3771 C C . ARG A 1 464 ? -11.383 5.369 17.954 1.00 76.62 464 ARG A C 1
ATOM 3773 O O . ARG A 1 464 ? -11.413 4.719 18.994 1.00 76.62 464 ARG A O 1
ATOM 3780 N N . ASP A 1 465 ? -10.574 6.405 17.775 1.00 74.94 465 ASP A N 1
ATOM 3781 C CA . ASP A 1 465 ? -9.639 6.839 18.807 1.00 74.94 465 ASP A CA 1
ATOM 3782 C C . ASP A 1 465 ? -10.404 7.320 20.053 1.00 74.94 465 ASP A C 1
ATOM 3784 O O . ASP A 1 465 ? -10.032 6.936 21.163 1.00 74.94 465 ASP A O 1
ATOM 3788 N N . TYR A 1 466 ? -11.535 8.013 19.867 1.00 80.50 466 TYR A N 1
ATOM 3789 C CA . TYR A 1 466 ? -12.475 8.350 20.941 1.00 80.50 466 TYR A CA 1
ATOM 3790 C C . TYR A 1 466 ? -12.988 7.099 21.680 1.00 80.50 466 TYR A C 1
ATOM 3792 O O . TYR A 1 466 ? -12.867 7.015 22.902 1.00 80.50 466 TYR A O 1
ATOM 3800 N N . LEU A 1 467 ? -13.473 6.071 20.971 1.00 79.00 467 LEU A N 1
ATOM 3801 C CA . LEU A 1 467 ? -13.938 4.821 21.601 1.00 79.00 467 LEU A CA 1
ATOM 3802 C C . LEU A 1 467 ? -12.860 4.055 22.366 1.00 79.00 467 LEU A C 1
ATOM 3804 O O . LEU A 1 467 ? -13.161 3.317 23.309 1.00 79.00 467 LEU A O 1
ATOM 3808 N N . LEU A 1 468 ? -11.615 4.145 21.912 1.00 72.56 468 LEU A N 1
ATOM 3809 C CA . LEU A 1 468 ? -10.506 3.398 22.490 1.00 72.56 468 LEU A CA 1
ATOM 3810 C C . LEU A 1 468 ? -9.877 4.132 23.676 1.00 72.56 468 LEU A C 1
ATOM 3812 O O . LEU A 1 468 ? -9.443 3.478 24.627 1.00 72.56 468 LEU A O 1
ATOM 3816 N N . ARG A 1 469 ? -9.831 5.465 23.646 1.00 73.44 469 ARG A N 1
ATOM 3817 C CA . ARG A 1 469 ? -9.044 6.260 24.598 1.00 73.44 469 ARG A CA 1
ATOM 3818 C C . ARG A 1 469 ? -9.869 7.140 25.521 1.00 73.44 469 ARG A C 1
ATOM 3820 O O . ARG A 1 469 ? -9.471 7.299 26.670 1.00 73.44 469 ARG A O 1
ATOM 3827 N N . ASP A 1 470 ? -10.975 7.678 25.023 1.00 79.44 470 ASP A N 1
ATOM 3828 C CA . ASP A 1 470 ? -11.674 8.784 25.676 1.00 79.44 470 ASP A CA 1
ATOM 3829 C C . ASP A 1 470 ? -13.027 8.370 26.261 1.00 79.44 470 ASP A C 1
ATOM 3831 O O . ASP A 1 470 ? -13.454 8.954 27.250 1.00 79.44 470 ASP A O 1
ATOM 3835 N N . LEU A 1 471 ? -13.697 7.374 25.670 1.00 85.19 471 LEU A N 1
ATOM 3836 C CA . LEU A 1 471 ? -14.969 6.869 26.182 1.00 85.19 471 LEU A CA 1
ATOM 3837 C C . LEU A 1 471 ? -14.741 6.028 27.446 1.00 85.19 471 LEU A C 1
ATOM 3839 O O . LEU A 1 471 ? -14.085 4.981 27.393 1.00 85.19 471 LEU A O 1
ATOM 3843 N N . ASP A 1 472 ? -15.327 6.451 28.566 1.00 85.94 472 ASP A N 1
ATOM 3844 C CA . ASP A 1 472 ? -15.206 5.727 29.827 1.00 85.94 472 ASP A CA 1
ATOM 3845 C C . ASP A 1 472 ? -16.106 4.468 29.856 1.00 85.94 472 ASP A C 1
ATOM 3847 O O . ASP A 1 472 ? -17.197 4.434 29.273 1.00 85.94 472 ASP A O 1
ATOM 3851 N N . PRO A 1 473 ? -15.709 3.392 30.565 1.00 85.94 473 PRO A N 1
ATOM 3852 C CA . PRO A 1 473 ? -16.574 2.235 30.774 1.00 85.94 473 PRO A CA 1
ATOM 3853 C C . PRO A 1 473 ? -17.926 2.608 31.392 1.00 85.94 473 PRO A C 1
ATOM 3855 O O . PRO A 1 473 ? -17.993 3.195 32.471 1.00 85.94 473 PRO A O 1
ATOM 3858 N N . GLY A 1 474 ? -19.015 2.203 30.735 1.00 84.50 474 GLY A N 1
ATOM 3859 C CA . GLY A 1 474 ? -20.373 2.564 31.140 1.00 84.50 474 GLY A CA 1
ATOM 3860 C C . GLY A 1 474 ? -20.843 3.943 30.666 1.00 84.50 474 GLY A C 1
ATOM 3861 O O . GLY A 1 474 ? -21.997 4.277 30.914 1.00 84.50 474 GLY A O 1
ATOM 3862 N N . GLU A 1 475 ? -20.029 4.714 29.948 1.00 89.31 475 GLU A N 1
ATOM 3863 C CA . GLU A 1 475 ? -20.465 5.932 29.260 1.00 89.31 475 GLU A CA 1
ATOM 3864 C C . GLU A 1 475 ? -21.084 5.594 27.893 1.00 89.31 475 GLU A C 1
ATOM 3866 O O . GLU A 1 475 ? -20.659 4.657 27.209 1.00 89.31 475 GLU A O 1
ATOM 3871 N N . LEU A 1 476 ? -22.123 6.338 27.509 1.00 92.19 476 LEU A N 1
ATOM 3872 C CA . LEU A 1 476 ? -22.732 6.252 26.185 1.00 92.19 476 LEU A CA 1
ATOM 3873 C C . LEU A 1 476 ? -21.967 7.158 25.212 1.00 92.19 476 LEU A C 1
ATOM 3875 O O . LEU A 1 476 ? -21.751 8.331 25.503 1.00 92.19 476 LEU A O 1
ATOM 3879 N N . SER A 1 477 ? -21.585 6.631 24.052 1.00 91.56 477 SER A N 1
ATOM 3880 C CA . SER A 1 477 ? -20.889 7.407 23.027 1.00 91.56 477 SER A CA 1
ATOM 3881 C C . SER A 1 477 ? -21.794 8.467 22.390 1.00 91.56 477 SER A C 1
ATOM 3883 O O . SER A 1 477 ? -23.016 8.316 22.323 1.00 91.56 477 SER A O 1
ATOM 3885 N N . ASP A 1 478 ? -21.184 9.490 21.789 1.00 90.12 478 ASP A N 1
ATOM 3886 C CA . ASP A 1 478 ? -21.854 10.259 20.735 1.00 90.12 478 ASP A CA 1
ATOM 3887 C C . ASP A 1 478 ? -22.179 9.345 19.525 1.00 90.12 478 ASP A C 1
ATOM 3889 O O . ASP A 1 478 ? -21.668 8.226 19.397 1.00 90.12 478 ASP A O 1
ATOM 3893 N N . VAL A 1 479 ? -23.058 9.806 18.627 1.00 92.00 479 VAL A N 1
ATOM 3894 C CA . VAL A 1 479 ? -23.373 9.074 17.385 1.00 92.00 479 VAL A CA 1
ATOM 3895 C C . VAL A 1 479 ? -22.192 9.158 16.431 1.00 92.00 479 VAL A C 1
ATOM 3897 O O . VAL A 1 479 ? -21.775 10.255 16.053 1.00 92.00 479 VAL A O 1
ATOM 3900 N N . MET A 1 480 ? -21.718 7.997 16.000 1.00 89.94 480 MET A N 1
ATOM 3901 C CA . MET A 1 480 ? -20.584 7.851 15.094 1.00 89.94 480 MET A CA 1
ATOM 3902 C C . MET A 1 480 ? -21.049 7.333 13.740 1.00 89.94 480 MET A C 1
ATOM 3904 O O . MET A 1 480 ? -22.042 6.602 13.649 1.00 89.94 480 MET A O 1
ATOM 3908 N N . GLN A 1 481 ? -20.318 7.688 12.687 1.00 88.12 481 GLN A N 1
ATOM 3909 C CA . GLN A 1 481 ? -20.572 7.147 11.354 1.00 88.12 481 GLN A CA 1
ATOM 3910 C C . GLN A 1 481 ? -19.770 5.864 11.128 1.00 88.12 481 GLN A C 1
ATOM 3912 O O . GLN A 1 481 ? -18.590 5.763 11.470 1.00 88.12 481 GLN A O 1
ATOM 3917 N N . THR A 1 482 ? -20.428 4.886 10.517 1.00 87.75 482 THR A N 1
ATOM 3918 C CA . THR A 1 482 ? -19.827 3.648 10.024 1.00 87.75 482 THR A CA 1
ATOM 3919 C C . THR A 1 482 ? -19.844 3.658 8.495 1.00 87.75 482 THR A C 1
ATOM 3921 O O . THR A 1 482 ? -20.581 4.424 7.871 1.00 87.75 482 THR A O 1
ATOM 3924 N N . THR A 1 483 ? -19.060 2.788 7.859 1.00 86.31 483 THR A N 1
ATOM 3925 C CA . THR A 1 483 ? -19.034 2.679 6.386 1.00 86.31 483 THR A CA 1
ATOM 3926 C C . THR A 1 483 ? -20.418 2.411 5.785 1.00 86.31 483 THR A C 1
ATOM 3928 O O . THR A 1 483 ? -20.741 2.891 4.704 1.00 86.31 483 THR A O 1
ATOM 3931 N N . ASP A 1 484 ? -21.254 1.664 6.499 1.00 88.31 484 ASP A N 1
ATOM 3932 C CA . ASP A 1 484 ? -22.584 1.234 6.075 1.00 88.31 484 ASP A CA 1
ATOM 3933 C C . ASP A 1 484 ? -23.731 1.983 6.776 1.00 88.31 484 ASP A C 1
ATOM 3935 O O . ASP A 1 484 ? -24.897 1.703 6.497 1.00 88.31 484 ASP A O 1
ATOM 3939 N N . GLY A 1 485 ? -23.444 2.946 7.659 1.00 91.62 485 GLY A N 1
ATOM 3940 C CA . GLY A 1 485 ? -24.479 3.634 8.423 1.00 91.62 485 GLY A CA 1
ATOM 3941 C C . GLY A 1 485 ? -23.983 4.463 9.609 1.00 91.62 485 GLY A C 1
ATOM 3942 O O . GLY A 1 485 ? -23.035 5.236 9.501 1.00 91.62 485 GLY A O 1
ATOM 3943 N N . MET A 1 486 ? -24.674 4.352 10.742 1.00 92.75 486 MET A N 1
ATOM 3944 C CA . MET A 1 486 ? -24.362 5.050 11.990 1.00 92.75 486 MET A CA 1
ATOM 3945 C C . MET A 1 486 ? -24.543 4.136 13.200 1.00 92.75 486 MET A C 1
ATOM 3947 O O . MET A 1 486 ? -25.314 3.174 13.162 1.00 92.75 486 MET A O 1
ATOM 3951 N N . VAL A 1 487 ? -23.854 4.446 14.295 1.00 95.12 487 VAL A N 1
ATOM 3952 C CA . VAL A 1 487 ? -23.878 3.632 15.510 1.00 95.12 487 VAL A CA 1
ATOM 3953 C C . VAL A 1 487 ? -23.714 4.486 16.767 1.00 95.12 487 VAL A C 1
ATOM 3955 O O . VAL A 1 487 ? -23.006 5.492 16.767 1.00 95.12 487 VAL A O 1
ATOM 3958 N N . VAL A 1 488 ? -24.359 4.056 17.848 1.00 95.12 488 VAL A N 1
ATOM 3959 C CA . VAL A 1 488 ? -24.097 4.503 19.222 1.00 95.12 488 VAL A CA 1
ATOM 3960 C C . VAL A 1 488 ? -23.650 3.291 20.019 1.00 95.12 488 VAL A C 1
ATOM 3962 O O . VAL A 1 488 ? -24.231 2.213 19.874 1.00 95.12 488 VAL A O 1
ATOM 3965 N N . VAL A 1 489 ? -22.620 3.449 20.844 1.00 94.38 489 VAL A N 1
ATOM 3966 C CA . VAL A 1 489 ? -22.020 2.350 21.599 1.00 94.38 489 VAL A CA 1
ATOM 3967 C C . VAL A 1 489 ? -21.840 2.718 23.067 1.00 94.38 489 VAL A C 1
ATOM 3969 O O . VAL A 1 489 ? -21.799 3.884 23.441 1.00 94.38 489 VAL A O 1
ATOM 3972 N N . GLN A 1 490 ? -21.691 1.703 23.902 1.00 93.88 490 GLN A N 1
ATOM 3973 C CA . GLN A 1 490 ? -21.326 1.808 25.306 1.00 93.88 490 GLN A CA 1
ATOM 3974 C C . GLN A 1 490 ? -20.347 0.682 25.628 1.00 93.88 490 GLN A C 1
ATOM 3976 O O . GLN A 1 490 ? -20.576 -0.474 25.260 1.00 93.88 490 GLN A O 1
ATOM 3981 N N . ILE A 1 491 ? -19.249 1.006 26.311 1.00 90.94 491 ILE A N 1
ATOM 3982 C CA . ILE A 1 491 ? -18.260 0.002 26.719 1.00 90.94 491 ILE A CA 1
ATOM 3983 C C . ILE A 1 491 ? -18.814 -0.810 27.889 1.00 90.94 491 ILE A C 1
ATOM 3985 O O . ILE A 1 491 ? -19.231 -0.265 28.912 1.00 90.94 491 ILE A O 1
ATOM 3989 N N . VAL A 1 492 ? -18.759 -2.129 27.743 1.00 88.38 492 VAL A N 1
ATOM 3990 C CA . VAL A 1 492 ? -19.183 -3.130 28.718 1.00 88.38 492 VAL A CA 1
ATOM 3991 C C . VAL A 1 492 ? -18.016 -4.080 28.998 1.00 88.38 492 VAL A C 1
ATOM 3993 O O . VAL A 1 492 ? -17.314 -4.499 28.081 1.00 88.38 492 VAL A O 1
ATOM 3996 N N . ASP A 1 493 ? -17.837 -4.454 30.268 1.00 83.25 493 ASP A N 1
ATOM 3997 C CA . ASP A 1 493 ? -16.866 -5.474 30.707 1.00 83.25 493 ASP A CA 1
ATOM 3998 C C . ASP A 1 493 ? -15.426 -5.232 30.188 1.00 83.25 493 ASP A C 1
ATOM 4000 O O . ASP A 1 493 ? -14.882 -6.081 29.475 1.00 83.25 493 ASP A O 1
ATOM 4004 N N . PRO A 1 494 ? -14.796 -4.072 30.486 1.00 84.00 494 PRO A N 1
ATOM 4005 C CA . PRO A 1 494 ? -13.401 -3.847 30.125 1.00 84.00 494 PRO A CA 1
ATOM 4006 C C . PRO A 1 494 ? -12.497 -4.796 30.917 1.00 84.00 494 PRO A C 1
ATOM 4008 O O . PRO A 1 494 ? -12.558 -4.866 32.148 1.00 84.00 494 PRO A O 1
ATOM 4011 N N . LYS A 1 495 ? -11.624 -5.509 30.211 1.00 86.06 495 LYS A N 1
ATOM 4012 C CA . LYS A 1 495 ? -10.602 -6.372 30.799 1.00 86.06 495 LYS A CA 1
ATOM 4013 C C . LYS A 1 495 ? -9.233 -5.749 30.552 1.00 86.06 495 LYS A C 1
ATOM 4015 O O . LYS A 1 495 ? -8.834 -5.667 29.388 1.00 86.06 495 LYS A O 1
ATOM 4020 N N . PRO A 1 496 ? -8.528 -5.304 31.609 1.00 85.19 496 PRO A N 1
ATOM 4021 C CA . PRO A 1 496 ? -7.244 -4.632 31.462 1.00 85.19 496 PRO A CA 1
ATOM 4022 C C . PRO A 1 496 ? -6.210 -5.565 30.837 1.00 85.19 496 PRO A C 1
ATOM 4024 O O . PRO A 1 496 ? -6.281 -6.782 31.011 1.00 85.19 496 PRO A O 1
ATOM 4027 N N . ALA A 1 497 ? -5.228 -4.977 30.153 1.00 86.75 497 ALA A N 1
ATOM 4028 C CA . ALA A 1 497 ? -4.070 -5.724 29.686 1.00 86.75 497 ALA A CA 1
ATOM 4029 C C . ALA A 1 497 ? -3.342 -6.356 30.879 1.00 86.75 497 ALA A C 1
ATOM 4031 O O . ALA A 1 497 ? -3.089 -5.685 31.886 1.00 86.75 497 ALA A O 1
ATOM 4032 N N . TYR A 1 498 ? -2.987 -7.629 30.758 1.00 89.62 498 TYR A N 1
ATOM 4033 C CA . TYR A 1 498 ? -2.305 -8.366 31.813 1.00 89.62 498 TYR A CA 1
ATOM 4034 C C . TYR A 1 498 ? -1.221 -9.267 31.235 1.00 89.62 498 TYR A C 1
ATOM 4036 O O . TYR A 1 498 ? -1.271 -9.673 30.071 1.00 89.62 498 TYR A O 1
ATOM 4044 N N . ASP A 1 499 ? -0.239 -9.551 32.077 1.00 92.19 499 ASP A N 1
ATOM 4045 C CA . ASP A 1 499 ? 0.856 -10.455 31.767 1.00 92.19 499 ASP A CA 1
ATOM 4046 C C . ASP A 1 499 ? 0.345 -11.878 32.033 1.00 92.19 499 ASP A C 1
ATOM 4048 O O . ASP A 1 499 ? -0.015 -12.181 33.178 1.00 92.19 499 ASP A O 1
ATOM 4052 N N . PRO A 1 500 ? 0.204 -12.725 31.000 1.00 92.06 500 PRO A N 1
ATOM 4053 C CA . PRO A 1 500 ? -0.405 -14.035 31.171 1.00 92.06 500 PRO A CA 1
ATOM 4054 C C . PRO A 1 500 ? 0.524 -14.992 31.913 1.00 92.06 500 PRO A C 1
ATOM 4056 O O . PRO A 1 500 ? 1.749 -14.920 31.801 1.00 92.06 500 PRO A O 1
ATOM 4059 N N . GLU A 1 501 ? -0.059 -15.960 32.617 1.00 94.25 501 GLU A N 1
ATOM 4060 C CA . GLU A 1 501 ? 0.719 -17.081 33.140 1.00 94.25 501 GLU A CA 1
ATOM 4061 C C . GLU A 1 501 ? 1.129 -18.035 32.007 1.00 94.25 501 GLU A C 1
ATOM 4063 O O . GLU A 1 501 ? 0.423 -18.177 31.004 1.00 94.25 501 GLU A O 1
ATOM 4068 N N . LEU A 1 502 ? 2.231 -18.780 32.188 1.00 91.94 502 LEU A N 1
ATOM 4069 C CA . LEU A 1 502 ? 2.698 -19.746 31.184 1.00 91.94 502 LEU A CA 1
ATOM 4070 C C . LEU A 1 502 ? 1.604 -20.740 30.779 1.00 91.94 502 LEU A C 1
ATOM 4072 O O . LEU A 1 502 ? 1.554 -21.139 29.626 1.00 91.94 502 LEU A O 1
ATOM 4076 N N . ALA A 1 503 ? 0.701 -21.122 31.684 1.00 94.31 503 ALA A N 1
ATOM 4077 C CA . ALA A 1 503 ? -0.402 -22.024 31.360 1.00 94.31 503 ALA A CA 1
ATOM 4078 C C . ALA A 1 503 ? -1.370 -21.459 30.298 1.00 94.31 503 ALA A C 1
ATOM 4080 O O . ALA A 1 503 ? -1.927 -22.236 29.525 1.00 94.31 503 ALA A O 1
ATOM 4081 N N . GLU A 1 504 ? -1.558 -20.136 30.236 1.00 91.69 504 GLU A N 1
ATOM 4082 C CA . GLU A 1 504 ? -2.463 -19.470 29.287 1.00 91.69 504 GLU A CA 1
ATOM 4083 C C . GLU A 1 504 ? -1.843 -19.317 27.894 1.00 91.69 504 GLU A C 1
ATOM 4085 O O . GLU A 1 504 ? -2.545 -19.395 26.885 1.00 91.69 504 GLU A O 1
ATOM 4090 N N . VAL A 1 505 ? -0.523 -19.115 27.832 1.00 94.69 505 VAL A N 1
ATOM 4091 C CA . VAL A 1 505 ? 0.214 -18.851 26.584 1.00 94.69 505 VAL A CA 1
ATOM 4092 C C . VAL A 1 505 ? 1.211 -19.946 26.212 1.00 94.69 505 VAL A C 1
ATOM 4094 O O . VAL A 1 505 ? 1.996 -19.763 25.284 1.00 94.69 505 VAL A O 1
ATOM 4097 N N . ARG A 1 506 ? 1.160 -21.105 26.877 1.00 94.31 506 ARG A N 1
ATOM 4098 C CA . ARG A 1 506 ? 2.151 -22.185 26.758 1.00 94.31 506 ARG A CA 1
ATOM 4099 C C . ARG A 1 506 ? 2.495 -22.523 25.315 1.00 94.31 506 ARG A C 1
ATOM 4101 O O . ARG A 1 506 ? 3.663 -22.530 24.957 1.00 94.31 506 ARG A O 1
ATOM 4108 N N . GLU A 1 507 ? 1.481 -22.799 24.498 1.00 94.62 507 GLU A N 1
ATOM 4109 C CA . GLU A 1 507 ? 1.674 -23.218 23.107 1.00 94.62 507 GLU A CA 1
ATOM 4110 C C . GLU A 1 507 ? 2.328 -22.115 22.264 1.00 94.62 507 GLU A C 1
ATOM 4112 O O . GLU A 1 507 ? 3.164 -22.408 21.412 1.00 94.62 507 GLU A O 1
ATOM 4117 N N . LYS A 1 508 ? 1.997 -20.842 22.532 1.00 92.94 508 LYS A N 1
ATOM 4118 C CA . LYS A 1 508 ? 2.597 -19.690 21.844 1.00 92.94 508 LYS A CA 1
ATOM 4119 C C . LYS A 1 508 ? 4.066 -19.519 22.234 1.00 92.94 508 LYS A C 1
ATOM 4121 O O . LYS A 1 508 ? 4.906 -19.367 21.353 1.00 92.94 508 LYS A O 1
ATOM 4126 N N . VAL A 1 509 ? 4.362 -19.587 23.532 1.00 95.81 509 VAL A N 1
ATOM 4127 C CA . VAL A 1 509 ? 5.723 -19.499 24.089 1.00 95.81 509 VAL A CA 1
ATOM 4128 C C . VAL A 1 509 ? 6.583 -20.648 23.565 1.00 95.81 509 VAL A C 1
ATOM 4130 O O . VAL A 1 509 ? 7.697 -20.434 23.101 1.00 95.81 509 VAL A O 1
ATOM 4133 N N . GLU A 1 510 ? 6.050 -21.870 23.570 1.00 95.44 510 GLU A N 1
ATOM 4134 C CA . GLU A 1 510 ? 6.741 -23.049 23.056 1.00 95.44 510 GLU A CA 1
ATOM 4135 C C . GLU A 1 510 ? 7.027 -22.942 21.558 1.00 95.44 510 GLU A C 1
ATOM 4137 O O . GLU A 1 510 ? 8.150 -23.216 21.136 1.00 95.44 510 GLU A O 1
ATOM 4142 N N . ALA A 1 511 ? 6.056 -22.510 20.752 1.00 94.06 511 ALA A N 1
ATOM 4143 C CA . ALA A 1 511 ? 6.265 -22.305 19.323 1.00 94.06 511 ALA A CA 1
ATOM 4144 C C . ALA A 1 511 ? 7.326 -21.228 19.040 1.00 94.06 511 ALA A C 1
ATOM 4146 O O . ALA A 1 511 ? 8.179 -21.435 18.174 1.00 94.06 511 ALA A O 1
ATOM 4147 N N . ALA A 1 512 ? 7.303 -20.111 19.775 1.00 92.94 512 ALA A N 1
ATOM 4148 C CA . ALA A 1 512 ? 8.274 -19.027 19.638 1.00 92.94 512 ALA A CA 1
ATOM 4149 C C . ALA A 1 512 ? 9.693 -19.478 20.017 1.00 92.94 512 ALA A C 1
ATOM 4151 O O . ALA A 1 512 ? 10.600 -19.395 19.189 1.00 92.94 512 ALA A O 1
ATOM 4152 N N . LEU A 1 513 ? 9.865 -20.079 21.200 1.00 95.12 513 LEU A N 1
ATOM 4153 C CA . LEU A 1 513 ? 11.163 -20.574 21.663 1.00 95.12 513 LEU A CA 1
ATOM 4154 C C . LEU A 1 513 ? 11.723 -21.670 20.745 1.00 95.12 513 LEU A C 1
ATOM 4156 O O . LEU A 1 513 ? 12.915 -21.686 20.427 1.00 95.12 513 LEU A O 1
ATOM 4160 N N . ARG A 1 514 ? 10.872 -22.601 20.290 1.00 95.50 514 ARG A N 1
ATOM 4161 C CA . ARG A 1 514 ? 11.292 -23.630 19.328 1.00 95.50 514 ARG A CA 1
ATOM 4162 C C . ARG A 1 514 ? 11.739 -23.010 18.014 1.00 95.50 514 ARG A C 1
ATOM 4164 O O . ARG A 1 514 ? 12.752 -23.439 17.470 1.00 95.50 514 ARG A O 1
ATOM 4171 N N . ARG A 1 515 ? 11.017 -22.004 17.516 1.00 93.81 515 ARG A N 1
ATOM 4172 C CA . ARG A 1 515 ? 11.385 -21.287 16.293 1.00 93.81 515 ARG A CA 1
ATOM 4173 C C . ARG A 1 515 ? 12.725 -20.575 16.454 1.00 93.81 515 ARG A C 1
ATOM 4175 O O . ARG A 1 515 ? 13.573 -20.733 15.587 1.00 93.81 515 ARG A O 1
ATOM 4182 N N . GLU A 1 516 ? 12.943 -19.854 17.547 1.00 93.12 516 GLU A N 1
ATOM 4183 C CA . GLU A 1 516 ? 14.201 -19.144 17.805 1.00 93.12 516 GLU A CA 1
ATOM 4184 C C . GLU A 1 516 ? 15.404 -20.097 17.829 1.00 93.12 516 GLU A C 1
ATOM 4186 O O . GLU A 1 516 ? 16.394 -19.899 17.121 1.00 93.12 516 GLU A O 1
ATOM 4191 N N . ARG A 1 517 ? 15.287 -21.210 18.560 1.00 94.69 517 ARG A N 1
ATOM 4192 C CA . ARG A 1 517 ? 16.329 -22.247 18.581 1.00 94.69 517 ARG A CA 1
ATOM 4193 C C . ARG A 1 517 ? 16.512 -22.909 17.219 1.00 94.69 517 ARG A C 1
ATOM 4195 O O . ARG A 1 517 ? 17.641 -23.200 16.832 1.00 94.69 517 ARG A O 1
ATOM 4202 N N . ALA A 1 518 ? 15.432 -23.122 16.471 1.00 95.94 518 ALA A N 1
ATOM 4203 C CA . ALA A 1 518 ? 15.501 -23.662 15.120 1.00 95.94 518 ALA A CA 1
ATOM 4204 C C . ALA A 1 518 ? 16.215 -22.705 14.152 1.00 95.94 518 ALA A C 1
ATOM 4206 O O . ALA A 1 518 ? 16.954 -23.173 13.290 1.00 95.94 518 ALA A O 1
ATOM 4207 N N . VAL A 1 519 ? 16.065 -21.380 14.308 1.00 95.50 519 VAL A N 1
ATOM 4208 C CA . VAL A 1 519 ? 16.845 -20.387 13.545 1.00 95.50 519 VAL A CA 1
ATOM 4209 C C . VAL A 1 519 ? 18.335 -20.556 13.842 1.00 95.50 519 VAL A C 1
ATOM 4211 O O . VAL A 1 519 ? 19.134 -20.607 12.908 1.00 95.50 519 VAL A O 1
ATOM 4214 N N . ALA A 1 520 ? 18.712 -20.708 15.115 1.00 94.81 520 ALA A N 1
ATOM 4215 C CA . ALA A 1 520 ? 20.106 -20.931 15.501 1.00 94.81 520 ALA A CA 1
ATOM 4216 C C . ALA A 1 520 ? 20.675 -22.248 14.935 1.00 94.81 520 ALA A C 1
ATOM 4218 O O . ALA A 1 520 ? 21.803 -22.266 14.443 1.00 94.81 520 ALA A O 1
ATOM 4219 N N . LEU A 1 521 ? 19.894 -23.335 14.945 1.00 95.94 521 LEU A N 1
ATOM 4220 C CA . LEU A 1 521 ? 20.295 -24.619 14.357 1.00 95.94 521 LEU A CA 1
ATOM 4221 C C . LEU A 1 521 ? 20.437 -24.545 12.832 1.00 95.94 521 LEU A C 1
ATOM 4223 O O . LEU A 1 521 ? 21.434 -25.022 12.291 1.00 95.94 521 LEU A O 1
ATOM 4227 N N . ALA A 1 522 ? 19.479 -23.917 12.145 1.00 96.50 522 ALA A N 1
ATOM 4228 C CA . ALA A 1 522 ? 19.533 -23.720 10.699 1.00 96.50 522 ALA A CA 1
ATOM 4229 C C . ALA A 1 522 ? 20.759 -22.890 10.295 1.00 96.50 522 ALA A C 1
ATOM 4231 O O . ALA A 1 522 ? 21.447 -23.239 9.336 1.00 96.50 522 ALA A O 1
ATOM 4232 N N . ARG A 1 523 ? 21.070 -21.833 11.062 1.00 96.44 523 ARG A N 1
ATOM 4233 C CA . ARG A 1 523 ? 22.281 -21.027 10.874 1.00 96.44 523 ARG A CA 1
ATOM 4234 C C . ARG A 1 523 ? 23.538 -21.873 11.043 1.00 96.44 523 ARG A C 1
ATOM 4236 O O . ARG A 1 523 ? 24.375 -21.871 10.153 1.00 96.44 523 ARG A O 1
ATOM 4243 N N . ALA A 1 524 ? 23.651 -22.629 12.134 1.00 96.62 524 ALA A N 1
ATOM 4244 C CA . ALA A 1 524 ? 24.826 -23.459 12.394 1.00 96.62 524 ALA A CA 1
ATOM 4245 C C . ALA A 1 524 ? 25.045 -24.527 11.303 1.00 96.62 524 ALA A C 1
ATOM 4247 O O . ALA A 1 524 ? 26.179 -24.768 10.893 1.00 96.62 524 ALA A O 1
ATOM 4248 N N . ALA A 1 525 ? 23.969 -25.141 10.800 1.00 96.75 525 ALA A N 1
ATOM 4249 C CA . ALA A 1 525 ? 24.042 -26.100 9.699 1.00 96.75 525 ALA A CA 1
ATOM 4250 C C . ALA A 1 525 ? 24.510 -25.442 8.388 1.00 96.75 525 ALA A C 1
ATOM 4252 O O . ALA A 1 525 ? 25.378 -25.982 7.700 1.00 96.75 525 ALA A O 1
ATOM 4253 N N . ALA A 1 526 ? 23.983 -24.257 8.071 1.00 96.81 526 ALA A N 1
ATOM 4254 C CA . ALA A 1 526 ? 24.401 -23.477 6.911 1.00 96.81 526 ALA A CA 1
ATOM 4255 C C . ALA A 1 526 ? 25.864 -22.998 7.027 1.00 96.81 526 ALA A C 1
ATOM 4257 O O . ALA A 1 526 ? 26.625 -23.107 6.069 1.00 96.81 526 ALA A O 1
ATOM 4258 N N . GLU A 1 527 ? 26.296 -22.549 8.208 1.00 96.94 527 GLU A N 1
ATOM 4259 C CA . GLU A 1 527 ? 27.688 -22.171 8.484 1.00 96.94 527 GLU A CA 1
ATOM 4260 C C . GLU A 1 527 ? 28.636 -23.364 8.340 1.00 96.94 527 GLU A C 1
ATOM 4262 O O . GLU A 1 527 ? 29.721 -23.233 7.777 1.00 96.94 527 GLU A O 1
ATOM 4267 N N . GLN A 1 528 ? 28.244 -24.550 8.811 1.00 95.94 528 GLN A N 1
ATOM 4268 C CA . GLN A 1 528 ? 29.042 -25.763 8.634 1.00 95.94 528 GLN A CA 1
ATOM 4269 C C . GLN A 1 528 ? 29.233 -26.099 7.148 1.00 95.94 528 GLN A C 1
ATOM 4271 O O . GLN A 1 528 ? 30.342 -26.443 6.736 1.00 95.94 528 GLN A O 1
ATOM 4276 N N . ALA A 1 529 ? 28.173 -25.978 6.353 1.00 95.88 529 ALA A N 1
ATOM 4277 C CA . ALA A 1 529 ? 28.225 -26.164 4.910 1.00 95.88 529 ALA A CA 1
ATOM 4278 C C . ALA A 1 529 ? 29.107 -25.121 4.208 1.00 95.88 529 ALA A C 1
ATOM 4280 O O . ALA A 1 529 ? 29.955 -25.489 3.395 1.00 95.88 529 ALA A O 1
ATOM 4281 N N . LEU A 1 530 ? 28.966 -23.839 4.560 1.00 96.44 530 LEU A N 1
ATOM 4282 C CA . LEU A 1 530 ? 29.813 -22.769 4.031 1.00 96.44 530 LEU A CA 1
ATOM 4283 C C . LEU A 1 530 ? 31.292 -23.024 4.350 1.00 96.44 530 LEU A C 1
ATOM 4285 O O . LEU A 1 530 ? 32.123 -23.000 3.449 1.00 96.44 530 LEU A O 1
ATOM 4289 N N . ASN A 1 531 ? 31.614 -23.366 5.601 1.00 96.56 531 ASN A N 1
ATOM 4290 C CA . ASN A 1 531 ? 32.983 -23.682 6.015 1.00 96.56 531 ASN A CA 1
ATOM 4291 C C . ASN A 1 531 ? 33.570 -24.870 5.229 1.00 96.56 531 ASN A C 1
ATOM 4293 O O . ASN A 1 531 ? 34.769 -24.902 4.956 1.00 96.56 531 ASN A O 1
ATOM 4297 N N . ALA A 1 532 ? 32.749 -25.862 4.866 1.00 95.31 532 ALA A N 1
ATOM 4298 C CA . ALA A 1 532 ? 33.189 -26.980 4.035 1.00 95.31 532 ALA A CA 1
ATOM 4299 C C . ALA A 1 532 ? 33.507 -26.536 2.596 1.00 95.31 532 ALA A C 1
ATOM 4301 O O . ALA A 1 532 ? 34.523 -26.963 2.044 1.00 95.31 532 ALA A O 1
ATOM 4302 N N . LEU A 1 533 ? 32.683 -25.658 2.014 1.00 94.94 533 LEU A N 1
ATOM 4303 C CA . LEU A 1 533 ? 32.937 -25.063 0.698 1.00 94.94 533 LEU A CA 1
ATOM 4304 C C . LEU A 1 533 ? 34.216 -24.213 0.700 1.00 94.94 533 LEU A C 1
ATOM 4306 O O . LEU A 1 533 ? 35.068 -24.385 -0.169 1.00 94.94 533 LEU A O 1
ATOM 4310 N N . GLU A 1 534 ? 34.404 -23.365 1.713 1.00 93.50 534 GLU A N 1
ATOM 4311 C CA . GLU A 1 534 ? 35.606 -22.533 1.873 1.00 93.50 534 GLU A CA 1
ATOM 4312 C C . GLU A 1 534 ? 36.877 -23.370 2.096 1.00 93.50 534 GLU A C 1
ATOM 4314 O O . GLU A 1 534 ? 37.971 -22.985 1.681 1.00 93.50 534 GLU A O 1
ATOM 4319 N N . ALA A 1 535 ? 36.744 -24.558 2.697 1.00 93.69 535 ALA A N 1
ATOM 4320 C CA . ALA A 1 535 ? 37.826 -25.532 2.831 1.00 93.69 535 ALA A CA 1
ATOM 4321 C C . ALA A 1 535 ? 38.134 -26.307 1.529 1.00 93.69 535 ALA A C 1
ATOM 4323 O O . ALA A 1 535 ? 39.037 -27.150 1.523 1.00 93.69 535 ALA A O 1
ATOM 4324 N N . GLY A 1 536 ? 37.414 -26.033 0.435 1.00 91.31 536 GLY A N 1
ATOM 4325 C CA . GLY A 1 536 ? 37.630 -26.625 -0.886 1.00 91.31 536 GLY A CA 1
ATOM 4326 C C . GLY A 1 536 ? 36.909 -27.954 -1.121 1.00 91.31 536 GLY A C 1
ATOM 4327 O O . GLY A 1 536 ? 37.338 -28.728 -1.978 1.00 91.31 536 GLY A O 1
ATOM 4328 N N . ALA A 1 537 ? 35.856 -28.264 -0.357 1.00 92.62 537 ALA A N 1
ATOM 4329 C CA . ALA A 1 537 ? 34.996 -29.403 -0.666 1.00 92.62 537 ALA A CA 1
ATOM 4330 C C . ALA A 1 537 ? 34.190 -29.154 -1.954 1.00 92.62 537 ALA A C 1
ATOM 4332 O O . ALA A 1 537 ? 33.781 -28.030 -2.238 1.00 92.62 537 ALA A O 1
ATOM 4333 N N . GLU A 1 538 ? 33.930 -30.220 -2.716 1.00 92.19 538 GLU A N 1
ATOM 4334 C CA . GLU A 1 538 ? 33.056 -30.161 -3.896 1.00 92.19 538 GLU A CA 1
ATOM 4335 C C . GLU A 1 538 ? 31.639 -29.717 -3.507 1.00 92.19 538 GLU A C 1
ATOM 4337 O O . GLU A 1 538 ? 31.100 -30.180 -2.497 1.00 92.19 538 GLU A O 1
ATOM 4342 N N . PHE A 1 539 ? 31.022 -28.866 -4.331 1.00 91.19 539 PHE A N 1
ATOM 4343 C CA . PHE A 1 539 ? 29.763 -28.182 -4.014 1.00 91.19 539 PHE A CA 1
ATOM 4344 C C . PHE A 1 539 ? 28.630 -29.142 -3.616 1.00 91.19 539 PHE A C 1
ATOM 4346 O O . PHE A 1 539 ? 28.069 -29.037 -2.523 1.00 91.19 539 PHE A O 1
ATOM 4353 N N . ASP A 1 540 ? 28.364 -30.145 -4.457 1.00 90.69 540 ASP A N 1
ATOM 4354 C CA . ASP A 1 540 ? 27.331 -31.155 -4.202 1.00 90.69 540 ASP A CA 1
ATOM 4355 C C . ASP A 1 540 ? 27.615 -31.988 -2.942 1.00 90.69 540 ASP A C 1
ATOM 4357 O O . ASP A 1 540 ? 26.689 -32.457 -2.285 1.00 90.69 540 ASP A O 1
ATOM 4361 N N . ALA A 1 541 ? 28.890 -32.183 -2.589 1.00 90.69 541 ALA A N 1
ATOM 4362 C CA . ALA A 1 541 ? 29.278 -32.955 -1.412 1.00 90.69 541 ALA A CA 1
ATOM 4363 C C . ALA A 1 541 ? 29.148 -32.136 -0.120 1.00 90.69 541 ALA A C 1
ATOM 4365 O O . ALA A 1 541 ? 28.701 -32.669 0.893 1.00 90.69 541 ALA A O 1
ATOM 4366 N N . ALA A 1 542 ? 29.513 -30.852 -0.153 1.00 91.62 542 ALA A N 1
ATOM 4367 C CA . ALA A 1 542 ? 29.397 -29.946 0.990 1.00 91.62 542 ALA A CA 1
ATOM 4368 C C . ALA A 1 542 ? 27.935 -29.663 1.374 1.00 91.62 542 ALA A C 1
ATOM 4370 O O . ALA A 1 542 ? 27.639 -29.420 2.543 1.00 91.62 542 ALA A O 1
ATOM 4371 N N . LEU A 1 543 ? 27.028 -29.720 0.394 1.00 92.50 543 LEU A N 1
ATOM 4372 C CA . LEU A 1 543 ? 25.606 -29.404 0.550 1.00 92.50 543 LEU A CA 1
ATOM 4373 C C . LEU A 1 543 ? 24.690 -30.633 0.464 1.00 92.50 543 LEU A C 1
ATOM 4375 O O . LEU A 1 543 ? 23.471 -30.484 0.402 1.00 92.50 543 LEU A O 1
ATOM 4379 N N . ALA A 1 544 ? 25.250 -31.846 0.487 1.00 89.75 544 ALA A N 1
ATOM 4380 C CA . ALA A 1 544 ? 24.486 -33.091 0.369 1.00 89.75 544 ALA A CA 1
ATOM 4381 C C . ALA A 1 544 ? 23.429 -33.263 1.476 1.00 89.75 544 ALA A C 1
ATOM 4383 O O . ALA A 1 544 ? 22.370 -33.839 1.232 1.00 89.75 544 ALA A O 1
ATOM 4384 N N . ASP A 1 545 ? 23.715 -32.741 2.672 1.00 88.75 545 ASP A N 1
ATOM 4385 C CA . ASP A 1 545 ? 22.841 -32.819 3.849 1.00 88.75 545 ASP A CA 1
ATOM 4386 C C . ASP A 1 545 ? 21.888 -31.611 3.974 1.00 88.75 545 ASP A C 1
ATOM 4388 O O . ASP A 1 545 ? 21.189 -31.469 4.980 1.00 88.75 545 ASP A O 1
ATOM 4392 N N . ALA A 1 546 ? 21.857 -30.710 2.984 1.00 93.44 546 ALA A N 1
ATOM 4393 C CA . ALA A 1 546 ? 20.950 -29.569 3.001 1.00 93.44 546 ALA A CA 1
ATOM 4394 C C . ALA A 1 546 ? 19.481 -30.033 2.886 1.00 93.44 546 ALA A C 1
ATOM 4396 O O . ALA A 1 546 ? 19.163 -30.824 1.993 1.00 93.44 546 ALA A O 1
ATOM 4397 N N . PRO A 1 547 ? 18.555 -29.527 3.729 1.00 93.44 547 PRO A N 1
ATOM 4398 C CA . PRO A 1 547 ? 17.144 -29.914 3.653 1.00 93.44 547 PRO A CA 1
ATOM 4399 C C . PRO A 1 547 ? 16.493 -29.581 2.305 1.00 93.44 547 PRO A C 1
ATOM 4401 O O . PRO A 1 547 ? 15.656 -30.333 1.806 1.00 93.44 547 PRO A O 1
ATOM 4404 N N . VAL A 1 548 ? 16.896 -28.464 1.693 1.00 92.56 548 VAL A N 1
ATOM 4405 C CA . VAL A 1 548 ? 16.563 -28.145 0.304 1.00 92.56 548 VAL A CA 1
ATOM 4406 C C . VAL A 1 548 ? 17.768 -28.482 -0.556 1.00 92.56 548 VAL A C 1
ATOM 4408 O O . VAL A 1 548 ? 18.823 -27.860 -0.419 1.00 92.56 548 VAL A O 1
ATOM 4411 N N . ALA A 1 549 ? 17.578 -29.454 -1.448 1.00 91.62 549 ALA A N 1
ATOM 4412 C CA . ALA A 1 549 ? 18.626 -29.948 -2.329 1.00 91.62 549 ALA A CA 1
ATOM 4413 C C . ALA A 1 549 ? 19.249 -28.818 -3.170 1.00 91.62 549 ALA A C 1
ATOM 4415 O O . ALA A 1 549 ? 18.533 -27.884 -3.548 1.00 91.62 549 ALA A O 1
ATOM 4416 N N . PRO A 1 550 ? 20.548 -28.919 -3.506 1.00 93.94 550 PRO A N 1
ATOM 4417 C CA . PRO A 1 550 ? 21.217 -27.906 -4.301 1.00 93.94 550 PRO A CA 1
ATOM 4418 C C . PRO A 1 550 ? 20.536 -27.666 -5.654 1.00 93.94 550 PRO A C 1
ATOM 4420 O O . PRO A 1 550 ? 20.124 -28.602 -6.344 1.00 93.94 550 PRO A O 1
ATOM 4423 N N . PHE A 1 551 ? 20.427 -26.402 -6.048 1.00 92.62 551 PHE A N 1
ATOM 4424 C CA . PHE A 1 551 ? 19.856 -25.978 -7.320 1.00 92.62 551 PHE A CA 1
ATOM 4425 C C . PHE A 1 551 ? 20.625 -24.790 -7.900 1.00 92.62 551 PHE A C 1
ATOM 4427 O O . PHE A 1 551 ? 21.285 -24.036 -7.187 1.00 92.62 551 PHE A O 1
ATOM 4434 N N . ARG A 1 552 ? 20.517 -24.610 -9.217 1.00 94.56 552 ARG A N 1
ATOM 4435 C CA . ARG A 1 552 ? 21.058 -23.449 -9.928 1.00 94.56 552 ARG A CA 1
ATOM 4436 C C . ARG A 1 552 ? 19.949 -22.420 -10.142 1.00 94.56 552 ARG A C 1
ATOM 4438 O O . ARG A 1 552 ? 18.841 -22.801 -10.521 1.00 94.56 552 ARG A O 1
ATOM 4445 N N . THR A 1 553 ? 20.228 -21.147 -9.883 1.00 93.06 553 THR A N 1
ATOM 4446 C CA . THR A 1 553 ? 19.284 -20.055 -10.156 1.00 93.06 553 THR A CA 1
ATOM 4447 C C . THR A 1 553 ? 19.264 -19.706 -11.644 1.00 93.06 553 THR A C 1
ATOM 4449 O O . THR A 1 553 ? 20.204 -20.014 -12.377 1.00 93.06 553 THR A O 1
ATOM 4452 N N . ASP A 1 554 ? 18.216 -19.014 -12.085 1.00 90.94 554 ASP A N 1
ATOM 4453 C CA . ASP A 1 554 ? 18.311 -18.203 -13.302 1.00 90.94 554 ASP A CA 1
ATOM 4454 C C . AS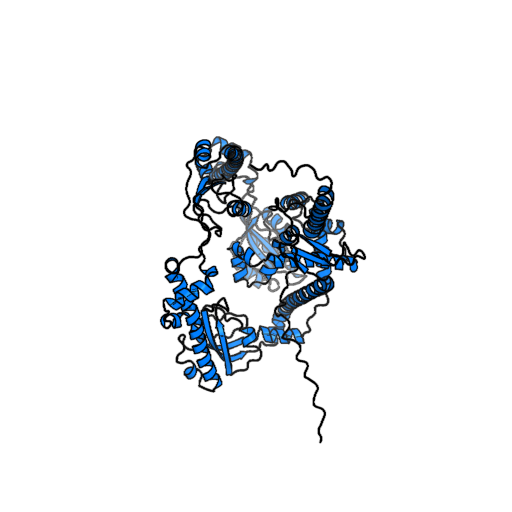P A 1 554 ? 19.265 -17.010 -13.050 1.00 90.94 554 ASP A C 1
ATOM 4456 O O . ASP A 1 554 ? 19.441 -16.625 -11.883 1.00 90.94 554 ASP A O 1
ATOM 4460 N N . PRO A 1 555 ? 19.872 -16.408 -14.094 1.00 92.12 555 PRO A N 1
ATOM 4461 C CA . PRO A 1 555 ? 20.640 -15.174 -13.950 1.00 92.12 555 PRO A CA 1
ATOM 4462 C C . PRO A 1 555 ? 19.761 -14.068 -13.363 1.00 92.12 555 PRO A C 1
ATOM 4464 O O . PRO A 1 555 ? 18.682 -13.780 -13.891 1.00 92.12 555 PRO A O 1
ATOM 4467 N N . LEU A 1 556 ? 20.213 -13.453 -12.271 1.00 90.56 556 LEU A N 1
ATOM 4468 C CA . LEU A 1 556 ? 19.444 -12.441 -11.550 1.00 90.56 556 LEU A CA 1
ATOM 4469 C C . LEU A 1 556 ? 20.313 -11.259 -11.135 1.00 90.56 556 LEU A C 1
ATOM 4471 O O . LEU A 1 556 ? 21.485 -11.426 -10.804 1.00 90.56 556 LEU A O 1
ATOM 4475 N N . THR A 1 557 ? 19.735 -10.061 -11.129 1.00 88.31 557 THR A N 1
ATOM 4476 C CA . THR A 1 557 ? 20.405 -8.887 -10.553 1.00 88.31 557 THR A CA 1
ATOM 4477 C C . THR A 1 557 ? 20.333 -8.933 -9.027 1.00 88.31 557 THR A C 1
ATOM 4479 O O . THR A 1 557 ? 19.455 -9.575 -8.448 1.00 88.31 557 THR A O 1
ATOM 4482 N N . ARG A 1 558 ? 21.216 -8.204 -8.337 1.00 82.25 558 ARG A N 1
ATOM 4483 C CA . ARG A 1 558 ? 21.291 -8.183 -6.858 1.00 82.25 558 ARG A CA 1
ATOM 4484 C C . ARG A 1 558 ? 20.002 -7.732 -6.153 1.00 82.25 558 ARG A C 1
ATOM 4486 O O . ARG A 1 558 ? 19.851 -7.948 -4.954 1.00 82.25 558 ARG A O 1
ATOM 4493 N N . THR A 1 559 ? 19.081 -7.107 -6.883 1.00 75.56 559 THR A N 1
ATOM 4494 C CA . THR A 1 559 ? 17.787 -6.621 -6.385 1.00 75.56 559 THR A CA 1
ATOM 4495 C C . THR A 1 559 ? 16.617 -7.551 -6.719 1.00 75.56 559 THR A C 1
ATOM 4497 O O . THR A 1 559 ? 15.507 -7.341 -6.224 1.00 75.56 559 THR A O 1
ATOM 4500 N N . GLN A 1 560 ? 16.832 -8.581 -7.543 1.00 79.19 560 GLN A N 1
ATOM 4501 C CA . GLN A 1 560 ? 15.790 -9.523 -7.940 1.00 79.19 560 GLN A CA 1
ATOM 4502 C C . GLN A 1 560 ? 15.619 -10.658 -6.914 1.00 79.19 560 GLN A C 1
ATOM 4504 O O . GLN A 1 560 ? 16.599 -11.179 -6.380 1.00 79.19 560 GLN A O 1
ATOM 4509 N N . PRO A 1 561 ? 14.375 -11.095 -6.638 1.00 75.81 561 PRO A N 1
ATOM 4510 C CA . PRO A 1 561 ? 14.125 -12.213 -5.737 1.00 75.81 561 PRO A CA 1
ATOM 4511 C C . PRO A 1 561 ? 14.467 -13.559 -6.391 1.00 75.81 561 PRO A C 1
ATOM 4513 O O . PRO A 1 561 ? 14.194 -13.790 -7.571 1.00 75.81 561 PRO A O 1
ATOM 4516 N N . VAL A 1 562 ? 14.969 -14.501 -5.589 1.00 82.19 562 VAL A N 1
ATOM 4517 C CA . VAL A 1 562 ? 15.226 -15.878 -6.031 1.00 82.19 562 VAL A CA 1
ATOM 4518 C C . VAL A 1 562 ? 13.919 -16.671 -6.042 1.00 82.19 562 VAL A C 1
ATOM 4520 O O . VAL A 1 562 ? 13.381 -17.026 -4.993 1.00 82.19 562 VAL A O 1
ATOM 4523 N N . ARG A 1 563 ? 13.407 -16.984 -7.238 1.00 79.62 563 ARG A N 1
ATOM 4524 C CA . ARG A 1 563 ? 12.099 -17.647 -7.422 1.00 79.62 563 ARG A CA 1
ATOM 4525 C C . ARG A 1 563 ? 11.980 -18.982 -6.678 1.00 79.62 563 ARG A C 1
ATOM 4527 O O . ARG A 1 563 ? 10.921 -19.284 -6.138 1.00 79.62 563 ARG A O 1
ATOM 4534 N N . ASN A 1 564 ? 13.059 -19.758 -6.622 1.00 80.31 564 ASN A N 1
ATOM 4535 C CA . ASN A 1 564 ? 13.078 -21.105 -6.045 1.00 80.31 564 ASN A CA 1
ATOM 4536 C C . ASN A 1 564 ? 12.989 -21.135 -4.509 1.00 80.31 564 ASN A C 1
ATOM 4538 O O . ASN A 1 564 ? 12.624 -22.168 -3.959 1.00 80.31 564 ASN A O 1
ATOM 4542 N N . LEU A 1 565 ? 13.296 -20.029 -3.817 1.00 81.19 565 LEU A N 1
ATOM 4543 C CA . LEU A 1 565 ? 13.258 -19.959 -2.348 1.00 81.19 565 LEU A CA 1
ATOM 4544 C C . LEU A 1 565 ? 11.894 -19.523 -1.794 1.00 81.19 565 LEU A C 1
ATOM 4546 O O . LEU A 1 565 ? 11.655 -19.633 -0.594 1.00 81.19 565 LEU A O 1
ATOM 4550 N N . GLY A 1 566 ? 11.000 -19.003 -2.643 1.00 76.56 566 GLY A N 1
ATOM 4551 C CA . GLY A 1 566 ? 9.684 -18.502 -2.225 1.00 76.56 566 GLY A CA 1
ATOM 4552 C C . GLY A 1 566 ? 9.722 -17.263 -1.313 1.00 76.56 566 GLY A C 1
ATOM 4553 O O . GLY A 1 566 ? 8.675 -16.833 -0.833 1.00 76.56 566 GLY A O 1
ATOM 4554 N N . ALA A 1 567 ? 10.904 -16.687 -1.072 1.00 81.25 567 ALA A N 1
ATOM 4555 C CA . ALA A 1 567 ? 11.134 -15.486 -0.272 1.00 81.25 567 ALA A CA 1
ATOM 4556 C C . ALA A 1 567 ? 12.452 -14.795 -0.698 1.00 81.25 567 ALA A C 1
ATOM 4558 O O . ALA A 1 567 ? 13.332 -15.459 -1.254 1.00 81.25 567 ALA A O 1
ATOM 4559 N N . PRO A 1 568 ? 12.598 -13.473 -0.480 1.00 83.81 568 PRO A N 1
ATOM 4560 C CA . PRO A 1 568 ? 13.785 -12.731 -0.903 1.00 83.81 568 PRO A CA 1
ATOM 4561 C C . PRO A 1 568 ? 15.003 -13.028 -0.016 1.00 83.81 568 PRO A C 1
ATOM 4563 O O . PRO A 1 568 ? 14.862 -13.295 1.178 1.00 83.81 568 PRO A O 1
ATOM 4566 N N . LEU A 1 569 ? 16.203 -12.951 -0.602 1.00 88.75 569 LEU A N 1
ATOM 4567 C CA . LEU A 1 569 ? 17.467 -12.993 0.138 1.00 88.75 569 LEU A CA 1
ATOM 4568 C C . LEU A 1 569 ? 17.701 -11.636 0.803 1.00 88.75 569 LEU A C 1
ATOM 4570 O O . LEU A 1 569 ? 17.662 -10.595 0.147 1.00 88.75 569 LEU A O 1
ATOM 4574 N N . ILE A 1 570 ? 17.943 -11.650 2.107 1.00 88.69 570 ILE A N 1
ATOM 4575 C CA . ILE A 1 570 ? 18.151 -10.445 2.898 1.00 88.69 570 ILE A CA 1
ATOM 4576 C C . ILE A 1 570 ? 19.642 -10.092 2.854 1.00 88.69 570 ILE A C 1
ATOM 4578 O O . ILE A 1 570 ? 20.499 -10.951 3.058 1.00 88.69 570 ILE A O 1
ATOM 4582 N N . GLY A 1 571 ? 19.958 -8.834 2.538 1.00 86.44 571 GLY A N 1
ATOM 4583 C CA . GLY A 1 571 ? 21.341 -8.346 2.483 1.00 86.44 571 GLY A CA 1
ATOM 4584 C C . GLY A 1 571 ? 22.174 -8.852 1.295 1.00 86.44 571 GLY A C 1
ATOM 4585 O O . GLY A 1 571 ? 23.387 -8.646 1.286 1.00 86.44 571 GLY A O 1
ATOM 4586 N N . LEU A 1 572 ? 21.554 -9.472 0.278 1.00 87.56 572 LEU A N 1
ATOM 4587 C CA . LEU A 1 572 ? 22.261 -10.091 -0.855 1.00 87.56 572 LEU A CA 1
ATOM 4588 C C . LEU A 1 572 ? 23.223 -9.137 -1.566 1.00 87.56 572 LEU A C 1
ATOM 4590 O O . LEU A 1 572 ? 24.349 -9.525 -1.872 1.00 87.56 572 LEU A O 1
ATOM 4594 N N . THR A 1 573 ? 22.800 -7.892 -1.812 1.00 85.38 573 THR A N 1
ATOM 4595 C CA . THR A 1 573 ? 23.641 -6.888 -2.475 1.00 85.38 573 THR A CA 1
ATOM 4596 C C . THR A 1 573 ? 24.973 -6.744 -1.758 1.00 85.38 573 THR A C 1
ATOM 4598 O O . THR A 1 573 ? 26.004 -6.914 -2.391 1.00 85.38 573 THR A O 1
ATOM 4601 N N . GLN A 1 574 ? 24.954 -6.521 -0.439 1.00 86.62 574 GLN A N 1
ATOM 4602 C CA . GLN A 1 574 ? 26.165 -6.344 0.368 1.00 86.62 574 GLN A CA 1
ATOM 4603 C C . GLN A 1 574 ? 27.019 -7.614 0.399 1.00 86.62 574 GLN A C 1
ATOM 4605 O O . GLN A 1 574 ? 28.236 -7.540 0.266 1.00 86.62 574 GLN A O 1
ATOM 4610 N N . ALA A 1 575 ? 26.381 -8.781 0.512 1.00 88.44 575 ALA A N 1
ATOM 4611 C CA . ALA A 1 575 ? 27.072 -10.067 0.552 1.00 88.44 575 ALA A CA 1
ATOM 4612 C C . ALA A 1 575 ? 27.756 -10.443 -0.776 1.00 88.44 575 ALA A C 1
ATOM 4614 O O . ALA A 1 575 ? 28.615 -11.318 -0.794 1.00 88.44 575 ALA A O 1
ATOM 4615 N N . THR A 1 576 ? 27.375 -9.802 -1.884 1.00 89.31 576 THR A N 1
ATOM 4616 C CA . THR A 1 576 ? 27.855 -10.119 -3.239 1.00 89.31 576 THR A CA 1
ATOM 4617 C C . THR A 1 576 ? 28.620 -8.964 -3.887 1.00 89.31 576 THR A C 1
ATOM 4619 O O . THR A 1 576 ? 28.866 -8.978 -5.096 1.00 89.31 576 THR A O 1
ATOM 4622 N N . LEU A 1 577 ? 29.000 -7.940 -3.115 1.00 87.94 577 LEU A N 1
ATOM 4623 C CA . LEU A 1 577 ? 29.898 -6.890 -3.596 1.00 87.94 577 LEU A CA 1
ATOM 4624 C C . LEU A 1 577 ? 31.312 -7.458 -3.754 1.00 87.94 577 LEU A C 1
ATOM 4626 O O . LEU A 1 577 ? 31.906 -7.931 -2.789 1.00 87.94 577 LEU A O 1
ATOM 4630 N N . GLY A 1 578 ? 31.859 -7.388 -4.970 1.00 85.00 578 GLY A N 1
ATOM 4631 C CA . GLY A 1 578 ? 33.233 -7.815 -5.253 1.00 85.00 578 GLY A CA 1
ATOM 4632 C C . GLY A 1 578 ? 33.456 -9.330 -5.258 1.00 85.00 578 GLY A C 1
ATOM 4633 O O . GLY A 1 578 ? 34.593 -9.766 -5.101 1.00 85.00 578 GLY A O 1
ATOM 4634 N N . VAL A 1 579 ? 32.397 -10.130 -5.414 1.00 90.94 579 VAL A N 1
ATOM 4635 C CA . VAL A 1 579 ? 32.524 -11.584 -5.592 1.00 90.94 579 VAL A CA 1
ATOM 4636 C C . VAL A 1 579 ? 32.984 -11.926 -7.009 1.00 90.94 579 VAL A C 1
ATOM 4638 O O . VAL A 1 579 ? 32.595 -11.271 -7.971 1.00 90.94 579 VAL A O 1
ATOM 4641 N N . GLU A 1 580 ? 33.779 -12.983 -7.131 1.00 93.50 580 GLU A N 1
ATOM 4642 C CA . GLU A 1 580 ? 34.205 -13.585 -8.401 1.00 93.50 580 GLU A CA 1
ATOM 4643 C C . GLU A 1 580 ? 33.526 -14.949 -8.616 1.00 93.50 580 GLU A C 1
ATOM 4645 O O . GLU A 1 580 ? 32.932 -15.511 -7.688 1.00 93.50 580 GLU A O 1
ATOM 4650 N N . GLU A 1 581 ? 33.637 -15.517 -9.819 1.00 93.94 581 GLU A N 1
ATOM 4651 C CA . GLU A 1 581 ? 33.182 -16.886 -10.089 1.00 93.94 581 GLU A CA 1
ATOM 4652 C C . GLU A 1 581 ? 33.849 -17.876 -9.118 1.00 93.94 581 GLU A C 1
ATOM 4654 O O . GLU A 1 581 ? 35.053 -17.829 -8.871 1.00 93.94 581 GLU A O 1
ATOM 4659 N N . GLY A 1 582 ? 33.048 -18.759 -8.524 1.00 93.00 582 GLY A N 1
ATOM 4660 C CA . GLY A 1 582 ? 33.479 -19.700 -7.495 1.00 93.00 582 GLY A CA 1
ATOM 4661 C C . GLY A 1 582 ? 33.424 -19.163 -6.063 1.00 93.00 582 GLY A C 1
ATOM 4662 O O . GLY A 1 582 ? 33.527 -19.973 -5.140 1.00 93.00 582 GLY A O 1
ATOM 4663 N N . SER A 1 583 ? 33.208 -17.857 -5.852 1.00 95.25 583 SER A N 1
ATOM 4664 C CA . SER A 1 583 ? 33.038 -17.286 -4.505 1.00 95.25 583 SER A CA 1
ATOM 4665 C C . SER A 1 583 ? 31.842 -17.903 -3.797 1.00 95.25 583 SER A C 1
ATOM 4667 O O . SER A 1 583 ? 30.797 -18.123 -4.409 1.00 95.25 583 SER A O 1
ATOM 4669 N N . THR A 1 584 ? 31.971 -18.146 -2.499 1.00 96.00 584 THR A N 1
ATOM 4670 C CA . THR A 1 584 ? 30.934 -18.775 -1.678 1.00 96.00 584 THR A CA 1
ATOM 4671 C C . THR A 1 584 ? 30.451 -17.828 -0.597 1.00 96.00 584 THR A C 1
ATOM 4673 O O . THR A 1 584 ? 31.203 -16.978 -0.127 1.00 96.00 584 THR A O 1
ATOM 4676 N N . GLY A 1 585 ? 29.203 -17.985 -0.174 1.00 95.50 585 GLY A N 1
ATOM 4677 C CA . GLY A 1 585 ? 28.646 -17.178 0.898 1.00 95.50 585 GLY A CA 1
ATOM 4678 C C . GLY A 1 585 ? 27.384 -17.773 1.496 1.00 95.50 585 GLY A C 1
ATOM 4679 O O . GLY A 1 585 ? 26.835 -18.767 1.018 1.00 95.50 585 GLY A O 1
ATOM 4680 N N . MET A 1 586 ? 26.929 -17.146 2.576 1.00 95.19 586 MET A N 1
ATOM 4681 C CA . MET A 1 586 ? 25.687 -17.483 3.257 1.00 95.19 586 MET A CA 1
ATOM 4682 C C . MET A 1 586 ? 24.872 -16.212 3.471 1.00 95.19 586 MET A C 1
ATOM 4684 O O . MET A 1 586 ? 25.387 -15.210 3.960 1.00 95.19 586 MET A O 1
ATOM 4688 N N . THR A 1 587 ? 23.584 -16.267 3.148 1.00 94.31 587 THR A N 1
ATOM 4689 C CA . THR A 1 587 ? 22.649 -15.150 3.345 1.00 94.31 587 THR A CA 1
ATOM 4690 C C . THR A 1 587 ? 21.329 -15.647 3.933 1.00 94.31 587 THR A C 1
ATOM 4692 O O . THR A 1 587 ? 20.795 -16.652 3.447 1.00 94.31 587 THR A O 1
ATOM 4695 N N . PRO A 1 588 ? 20.761 -14.968 4.946 1.00 94.62 588 PRO A N 1
ATOM 4696 C CA . PRO A 1 588 ? 19.402 -15.253 5.389 1.00 94.62 588 PRO A CA 1
ATOM 4697 C C . PRO A 1 588 ? 18.395 -14.919 4.280 1.00 94.62 588 PRO A C 1
ATOM 4699 O O . PRO A 1 588 ? 18.620 -14.018 3.474 1.00 94.62 588 PRO A O 1
ATOM 4702 N N . TYR A 1 589 ? 17.269 -15.627 4.238 1.00 91.88 589 TYR A N 1
ATOM 4703 C CA . TYR A 1 589 ? 16.153 -15.302 3.348 1.00 91.88 589 TYR A CA 1
ATOM 4704 C C . TYR A 1 589 ? 14.837 -15.245 4.123 1.00 91.88 589 TYR A C 1
ATOM 4706 O O . TYR A 1 589 ? 14.634 -15.977 5.094 1.00 91.88 589 TYR A O 1
ATOM 4714 N N . GLY A 1 590 ? 13.939 -14.348 3.721 1.00 87.38 590 GLY A N 1
ATOM 4715 C CA . GLY A 1 590 ? 12.708 -14.051 4.449 1.00 87.38 590 GLY A CA 1
ATOM 4716 C C . GLY A 1 590 ? 12.355 -12.568 4.428 1.00 87.38 590 GLY A C 1
ATOM 4717 O O . GLY A 1 590 ? 12.822 -11.817 3.581 1.00 87.38 590 GLY A O 1
ATOM 4718 N N . TYR A 1 591 ? 11.522 -12.152 5.381 1.00 83.38 591 TYR A N 1
ATOM 4719 C CA . TYR A 1 591 ? 11.025 -10.772 5.486 1.00 83.38 591 TYR A CA 1
ATOM 4720 C C . TYR A 1 591 ? 11.554 -10.024 6.723 1.00 83.38 591 TYR A C 1
ATOM 4722 O O . TYR A 1 591 ? 11.211 -8.865 6.928 1.00 83.38 591 TYR A O 1
ATOM 4730 N N . SER A 1 592 ? 12.359 -10.685 7.561 1.00 81.94 592 SER A N 1
ATOM 4731 C CA . SER A 1 592 ? 12.952 -10.137 8.785 1.00 81.94 592 SER A CA 1
ATOM 4732 C C . SER A 1 592 ? 14.301 -10.811 9.039 1.00 81.94 592 SER A C 1
ATOM 4734 O O . SER A 1 592 ? 14.404 -12.031 8.902 1.00 81.94 592 SER A O 1
ATOM 4736 N N . GLU A 1 593 ? 15.320 -10.027 9.402 1.00 80.12 593 GLU A N 1
ATOM 4737 C CA . GLU A 1 593 ? 16.633 -10.549 9.814 1.00 80.12 593 GLU A CA 1
ATOM 4738 C C . GLU A 1 593 ? 16.582 -11.244 11.179 1.00 80.12 593 GLU A C 1
ATOM 4740 O O . GLU A 1 593 ? 17.307 -12.215 11.393 1.00 80.12 593 GLU A O 1
ATOM 4745 N N . ASP A 1 594 ? 15.695 -10.789 12.069 1.00 78.81 594 ASP A N 1
ATOM 4746 C CA . ASP A 1 594 ? 15.528 -11.340 13.419 1.00 78.81 594 ASP A CA 1
ATOM 4747 C C . ASP A 1 594 ? 14.794 -12.689 13.399 1.00 78.81 594 ASP A C 1
ATOM 4749 O O . ASP A 1 594 ? 15.050 -13.567 14.221 1.00 78.81 594 ASP A O 1
ATOM 4753 N N . SER A 1 595 ? 13.893 -12.888 12.430 1.00 84.44 595 SER A N 1
ATOM 4754 C CA . SER A 1 595 ? 13.175 -14.153 12.239 1.00 84.44 595 SER A CA 1
ATOM 4755 C C . SER A 1 595 ? 13.142 -14.568 10.763 1.00 84.44 595 SER A C 1
ATOM 4757 O O . SER A 1 595 ? 12.081 -14.523 10.123 1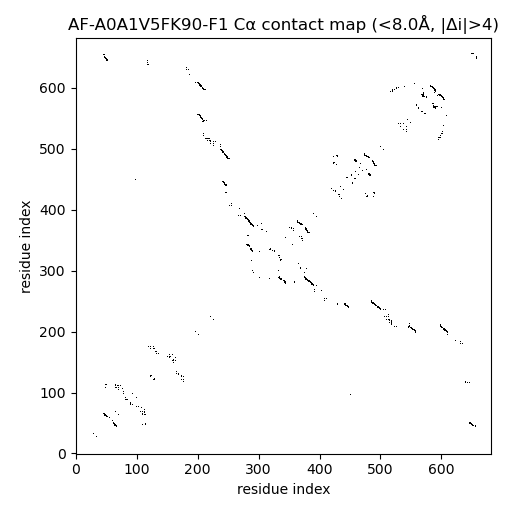.00 84.44 595 SER A O 1
ATOM 4759 N N . PRO A 1 596 ? 14.292 -14.980 10.194 1.00 91.50 596 PRO A N 1
ATOM 4760 C CA . PRO A 1 596 ? 14.363 -15.384 8.800 1.00 91.50 596 PRO A CA 1
ATOM 4761 C C . PRO A 1 596 ? 13.549 -16.662 8.563 1.00 91.50 596 PRO A C 1
ATOM 4763 O O . PRO A 1 596 ? 13.263 -17.440 9.476 1.00 91.50 596 PRO A O 1
ATOM 4766 N N . VAL A 1 597 ? 13.159 -16.888 7.309 1.00 92.62 597 VAL A N 1
ATOM 4767 C CA . VAL A 1 597 ? 12.524 -18.144 6.878 1.00 92.62 597 VAL A CA 1
ATOM 4768 C C . VAL A 1 597 ? 13.559 -19.274 6.832 1.00 92.62 597 VAL A C 1
ATOM 4770 O O . VAL A 1 597 ? 13.220 -20.435 7.068 1.00 92.62 597 VAL A O 1
ATOM 4773 N N . GLY A 1 598 ? 14.818 -18.935 6.559 1.00 95.06 598 GLY A N 1
ATOM 4774 C CA . GLY A 1 598 ? 15.955 -19.844 6.605 1.00 95.06 598 GLY A CA 1
ATOM 4775 C C . GLY A 1 598 ? 17.246 -19.166 6.157 1.00 95.06 598 GLY A C 1
ATOM 4776 O O . GLY A 1 598 ? 17.307 -17.943 6.005 1.00 95.06 598 GLY A O 1
ATOM 4777 N N . PHE A 1 599 ? 18.270 -19.978 5.909 1.00 96.44 599 PHE A N 1
ATOM 4778 C CA . PHE A 1 599 ? 19.564 -19.537 5.383 1.00 96.44 599 PHE A CA 1
ATOM 4779 C C . PHE A 1 599 ? 19.847 -20.221 4.050 1.00 96.44 599 PHE A C 1
ATOM 4781 O O . PHE A 1 599 ? 19.593 -21.414 3.898 1.00 96.44 599 PHE A O 1
ATOM 4788 N N . ALA A 1 600 ? 20.357 -19.469 3.081 1.00 95.75 600 ALA A N 1
ATOM 4789 C CA . ALA A 1 600 ? 20.826 -20.002 1.811 1.00 95.75 600 ALA A CA 1
ATOM 4790 C C . ALA A 1 600 ? 22.353 -19.960 1.793 1.00 95.75 600 ALA A C 1
ATOM 4792 O O . ALA A 1 600 ? 22.939 -18.909 2.055 1.00 95.75 600 ALA A O 1
ATOM 4793 N N . VAL A 1 601 ? 22.973 -21.095 1.477 1.00 97.12 601 VAL A N 1
ATOM 4794 C CA . VAL A 1 601 ? 24.409 -21.197 1.198 1.00 97.12 601 VAL A CA 1
ATOM 4795 C C . VAL A 1 601 ? 24.560 -21.262 -0.308 1.00 97.12 601 VAL A C 1
ATOM 4797 O O . VAL A 1 601 ? 23.899 -22.069 -0.964 1.00 97.12 601 VAL A O 1
ATOM 4800 N N . TRP A 1 602 ? 25.393 -20.396 -0.862 1.00 95.50 602 TRP A N 1
ATOM 4801 C CA . TRP A 1 602 ? 25.517 -20.217 -2.298 1.00 95.50 602 TRP A CA 1
ATOM 4802 C C . TRP A 1 602 ? 26.974 -20.172 -2.737 1.00 95.50 602 TRP A C 1
ATOM 4804 O O . TRP A 1 602 ? 27.867 -19.800 -1.982 1.00 95.50 602 TRP A O 1
ATOM 4814 N N . GLN A 1 603 ? 27.186 -20.545 -3.992 1.00 96.19 603 GLN A N 1
ATOM 4815 C CA . GLN A 1 603 ? 28.411 -20.365 -4.746 1.00 96.19 603 GLN A CA 1
ATOM 4816 C C . GLN A 1 603 ? 28.077 -19.622 -6.039 1.00 96.19 603 GLN A C 1
ATOM 4818 O O . GLN A 1 603 ? 27.122 -19.972 -6.738 1.00 96.19 603 GLN A O 1
ATOM 4823 N N . VAL A 1 604 ? 28.862 -18.600 -6.364 1.00 96.25 604 VAL A N 1
ATOM 4824 C CA . VAL A 1 604 ? 28.762 -17.879 -7.632 1.00 96.25 604 VAL A CA 1
ATOM 4825 C C . VAL A 1 604 ? 29.182 -18.822 -8.746 1.00 96.25 604 VAL A C 1
ATOM 4827 O O . VAL A 1 604 ? 30.309 -19.307 -8.778 1.00 96.25 604 VAL A O 1
ATOM 4830 N N . ALA A 1 605 ? 28.256 -19.103 -9.648 1.00 95.56 605 ALA A N 1
ATOM 4831 C CA . ALA A 1 605 ? 28.432 -20.071 -10.713 1.00 95.56 605 ALA A CA 1
ATOM 4832 C C . ALA A 1 605 ? 28.525 -19.434 -12.099 1.00 95.56 605 ALA A C 1
ATOM 4834 O O . ALA A 1 605 ? 28.851 -20.144 -13.045 1.00 95.56 605 ALA A O 1
ATOM 4835 N N . ASP A 1 606 ? 28.144 -18.163 -12.227 1.00 96.06 606 ASP A N 1
ATOM 4836 C CA . ASP A 1 606 ? 28.414 -17.320 -13.390 1.00 96.06 606 ASP A CA 1
ATOM 4837 C C . ASP A 1 606 ? 28.208 -15.840 -13.029 1.00 96.06 606 ASP A C 1
ATOM 4839 O O . ASP A 1 606 ? 27.381 -15.524 -12.162 1.00 96.06 606 ASP A O 1
ATOM 4843 N N . LEU A 1 607 ? 28.937 -14.957 -13.711 1.00 94.31 607 LEU A N 1
ATOM 4844 C CA . LEU A 1 607 ? 28.827 -13.501 -13.617 1.00 94.31 607 LEU A CA 1
ATOM 4845 C C . LEU A 1 607 ? 28.706 -12.924 -15.027 1.00 94.31 607 LEU A C 1
ATOM 4847 O O . LEU A 1 607 ? 29.677 -12.861 -15.781 1.00 94.31 607 LEU A O 1
ATOM 4851 N N . GLU A 1 608 ? 27.506 -12.472 -15.375 1.00 94.38 608 GLU A N 1
ATOM 4852 C CA . GLU A 1 608 ? 27.229 -11.842 -16.660 1.00 94.38 608 GLU A CA 1
ATOM 4853 C C . GLU A 1 608 ? 27.207 -10.320 -16.481 1.00 94.38 608 GLU A C 1
ATOM 4855 O O . GLU A 1 608 ? 26.288 -9.760 -15.875 1.00 94.38 608 GLU A O 1
ATOM 4860 N N . GLN A 1 609 ? 28.218 -9.635 -17.021 1.00 91.44 609 GLN A N 1
ATOM 4861 C CA . GLN A 1 609 ? 28.213 -8.173 -17.075 1.00 91.44 609 GLN A CA 1
ATOM 4862 C C . GLN A 1 609 ? 27.286 -7.676 -18.188 1.00 91.44 609 GLN A C 1
ATOM 4864 O O . GLN A 1 609 ? 27.265 -8.272 -19.271 1.00 91.44 609 GLN A O 1
ATOM 4869 N N . PRO A 1 610 ? 26.562 -6.568 -17.966 1.00 93.12 610 PRO A N 1
ATOM 4870 C CA . PRO A 1 610 ? 25.761 -5.972 -19.015 1.00 93.12 610 PRO A CA 1
ATOM 4871 C C . PRO A 1 610 ? 26.669 -5.371 -20.096 1.00 93.12 610 PRO A C 1
ATOM 4873 O O . PRO A 1 610 ? 27.802 -4.946 -19.849 1.00 93.12 610 PRO A O 1
ATOM 4876 N N . THR A 1 611 ? 26.169 -5.355 -21.321 1.00 93.69 611 THR A N 1
ATOM 4877 C CA . THR A 1 611 ? 26.894 -4.880 -22.500 1.00 93.69 611 THR A CA 1
ATOM 4878 C C . THR A 1 611 ? 26.802 -3.363 -22.657 1.00 93.69 611 THR A C 1
ATOM 4880 O O . THR A 1 611 ? 25.923 -2.700 -22.101 1.00 93.69 611 THR A O 1
ATOM 4883 N N . VAL A 1 612 ? 27.710 -2.792 -23.454 1.00 93.31 612 VAL A N 1
ATOM 4884 C CA . VAL A 1 612 ? 27.655 -1.362 -23.798 1.00 93.31 612 VAL A CA 1
ATOM 4885 C C . VAL A 1 612 ? 26.402 -1.063 -24.621 1.00 93.31 612 VAL A C 1
ATOM 4887 O O . VAL A 1 612 ? 25.805 -0.007 -24.453 1.00 93.31 612 VAL A O 1
ATOM 4890 N N . GLU A 1 613 ? 25.974 -1.995 -25.472 1.00 94.75 613 GLU A N 1
ATOM 4891 C CA . GLU A 1 613 ? 24.756 -1.878 -26.269 1.00 94.75 613 GLU A CA 1
ATOM 4892 C C . GLU A 1 613 ? 23.490 -1.818 -25.400 1.00 94.75 613 GLU A C 1
ATOM 4894 O O . GLU A 1 613 ? 22.608 -1.003 -25.675 1.00 94.75 613 GLU A O 1
ATOM 4899 N N . GLU A 1 614 ? 23.405 -2.640 -24.348 1.00 92.19 614 GLU A N 1
ATOM 4900 C CA . GLU A 1 614 ? 22.316 -2.582 -23.358 1.00 92.19 614 GLU A CA 1
ATOM 4901 C C . GLU A 1 614 ? 22.338 -1.248 -22.603 1.00 92.19 614 GLU A C 1
ATOM 4903 O O . GLU A 1 614 ? 21.317 -0.561 -22.529 1.00 92.19 614 GLU A O 1
ATOM 4908 N N . PHE A 1 615 ? 23.519 -0.815 -22.148 1.00 93.75 615 PHE A N 1
ATOM 4909 C CA . PHE A 1 615 ? 23.666 0.486 -21.502 1.00 93.75 615 PHE A CA 1
ATOM 4910 C C . PHE A 1 615 ? 23.248 1.636 -22.415 1.00 93.75 615 PHE A C 1
ATOM 4912 O O . PHE A 1 615 ? 22.488 2.494 -21.988 1.00 93.75 615 PHE A O 1
ATOM 4919 N N . ASP A 1 616 ? 23.693 1.674 -23.671 1.00 93.75 616 ASP A N 1
ATOM 4920 C CA . ASP A 1 616 ? 23.334 2.744 -24.605 1.00 93.75 616 ASP A CA 1
ATOM 4921 C C . ASP A 1 616 ? 21.824 2.786 -24.892 1.00 93.75 616 ASP A C 1
ATOM 4923 O O . ASP A 1 616 ? 21.275 3.877 -25.081 1.00 93.75 616 ASP A O 1
ATOM 4927 N N . ALA A 1 617 ? 21.148 1.631 -24.892 1.00 94.88 617 ALA A N 1
ATOM 4928 C CA . ALA A 1 617 ? 19.699 1.541 -25.052 1.00 94.88 617 ALA A CA 1
ATOM 4929 C C . ALA A 1 617 ? 18.934 2.072 -23.825 1.00 94.88 617 ALA A C 1
ATOM 4931 O O . ALA A 1 617 ? 17.918 2.749 -23.989 1.00 94.88 617 ALA A O 1
ATOM 4932 N N . GLU A 1 618 ? 19.431 1.811 -22.614 1.00 93.75 618 GLU A N 1
ATOM 4933 C CA . GLU A 1 618 ? 18.755 2.138 -21.347 1.00 93.75 618 GLU A CA 1
ATOM 4934 C C . GLU A 1 618 ? 19.268 3.430 -20.682 1.00 93.75 618 GLU A C 1
ATOM 4936 O O . GLU A 1 618 ? 18.658 3.938 -19.738 1.00 93.75 618 GLU A O 1
ATOM 4941 N N . ARG A 1 619 ? 20.362 4.019 -21.187 1.00 92.00 619 ARG A N 1
ATOM 4942 C CA . ARG A 1 619 ? 21.113 5.108 -20.533 1.00 92.00 619 ARG A CA 1
ATOM 4943 C C . ARG A 1 619 ? 20.240 6.266 -20.081 1.00 92.00 619 ARG A C 1
ATOM 4945 O O . ARG A 1 619 ? 20.422 6.767 -18.981 1.00 92.00 619 ARG A O 1
ATOM 4952 N N . ALA A 1 620 ? 19.331 6.730 -20.936 1.00 92.31 620 ALA A N 1
ATOM 4953 C CA . ALA A 1 620 ? 18.530 7.920 -20.651 1.00 92.31 620 ALA A CA 1
ATOM 4954 C C . ALA A 1 620 ? 17.518 7.703 -19.512 1.00 92.31 620 ALA A C 1
ATOM 4956 O O . ALA A 1 620 ? 17.148 8.658 -18.826 1.00 92.31 620 ALA A O 1
ATOM 4957 N N . GLU A 1 621 ? 17.044 6.469 -19.340 1.00 90.75 621 GLU A N 1
ATOM 4958 C CA . GLU A 1 621 ? 16.180 6.079 -18.227 1.00 90.75 621 GLU A CA 1
ATOM 4959 C C . GLU A 1 621 ? 17.024 5.861 -16.970 1.00 90.75 621 GLU A C 1
ATOM 4961 O O . GLU A 1 621 ? 16.779 6.512 -15.957 1.00 90.75 621 GLU A O 1
ATOM 4966 N N . PHE A 1 622 ? 18.107 5.086 -17.080 1.00 89.19 622 PHE A N 1
ATOM 4967 C CA . PHE A 1 622 ? 19.020 4.830 -15.967 1.00 89.19 622 PHE A CA 1
ATOM 4968 C C . PHE A 1 622 ? 19.619 6.115 -15.374 1.00 89.19 622 PHE A C 1
ATOM 4970 O O . PHE A 1 622 ? 19.635 6.289 -14.160 1.00 89.19 622 PHE A O 1
ATOM 4977 N N . GLU A 1 623 ? 20.065 7.058 -16.210 1.00 91.75 623 GLU A N 1
ATOM 4978 C CA . GLU A 1 623 ? 20.584 8.358 -15.767 1.00 91.75 623 GLU A CA 1
ATOM 4979 C C . GLU A 1 623 ? 19.528 9.160 -15.002 1.00 91.75 623 GLU A C 1
ATOM 4981 O O . GLU A 1 623 ? 19.843 9.802 -13.999 1.00 91.75 623 GLU A O 1
ATOM 4986 N N . ARG A 1 624 ? 18.266 9.122 -15.443 1.00 90.44 624 ARG A N 1
ATOM 4987 C CA . ARG A 1 624 ? 17.173 9.832 -14.773 1.00 90.44 624 ARG A CA 1
ATOM 4988 C C . ARG A 1 624 ? 16.938 9.274 -13.374 1.00 90.44 624 ARG A C 1
ATOM 4990 O O . ARG A 1 624 ? 16.863 10.058 -12.426 1.00 90.44 624 ARG A O 1
ATOM 4997 N N . ASP A 1 625 ? 16.860 7.954 -13.259 1.00 86.44 625 ASP A N 1
ATOM 4998 C CA . ASP A 1 625 ? 16.602 7.262 -11.998 1.00 86.44 625 ASP A CA 1
ATOM 4999 C C . ASP A 1 625 ? 17.789 7.411 -11.040 1.00 86.44 625 ASP A C 1
ATOM 5001 O O . ASP A 1 625 ? 17.619 7.774 -9.873 1.00 86.44 625 ASP A O 1
ATOM 5005 N N . TYR A 1 626 ? 19.010 7.249 -11.556 1.00 87.44 626 TYR A N 1
ATOM 5006 C CA . TYR A 1 626 ? 20.241 7.463 -10.801 1.00 87.44 626 TYR A CA 1
ATOM 5007 C C . TYR A 1 626 ? 20.329 8.891 -10.253 1.00 87.44 626 TYR A C 1
ATOM 5009 O O . TYR A 1 626 ? 20.548 9.099 -9.057 1.00 87.44 626 TYR A O 1
ATOM 5017 N N . LEU A 1 627 ? 20.090 9.899 -11.101 1.00 89.56 627 LEU A N 1
ATOM 5018 C CA . LEU A 1 627 ? 20.093 11.294 -10.669 1.00 89.56 627 LEU A CA 1
ATOM 5019 C C . LEU A 1 627 ? 18.981 11.582 -9.664 1.00 89.56 627 LEU A C 1
ATOM 5021 O O . LEU A 1 627 ? 19.187 12.389 -8.762 1.00 89.56 627 LEU A O 1
ATOM 5025 N N . GLN A 1 628 ? 17.816 10.944 -9.767 1.00 86.38 628 GLN A N 1
ATOM 5026 C CA . GLN A 1 628 ? 16.762 11.103 -8.768 1.00 86.38 628 GLN A CA 1
ATOM 5027 C C . GLN A 1 628 ? 17.225 10.619 -7.387 1.00 86.38 628 GLN A C 1
ATOM 5029 O O . GLN A 1 628 ? 17.061 11.351 -6.407 1.00 86.38 628 GLN A O 1
ATOM 5034 N N . VAL A 1 629 ? 17.864 9.448 -7.312 1.00 84.06 629 VAL A N 1
ATOM 5035 C CA . VAL A 1 629 ? 18.439 8.922 -6.062 1.00 84.06 629 VAL A CA 1
ATOM 5036 C C . VAL A 1 629 ? 19.529 9.854 -5.527 1.00 84.06 629 VAL A C 1
ATOM 5038 O O . VAL A 1 629 ? 19.471 10.255 -4.364 1.00 84.06 629 VAL A O 1
ATOM 5041 N N . GLN A 1 630 ? 20.470 10.284 -6.374 1.00 86.44 630 GLN A N 1
ATOM 5042 C CA . GLN A 1 630 ? 21.546 11.204 -5.980 1.00 86.44 630 GLN A CA 1
ATOM 5043 C C . GLN A 1 630 ? 21.009 12.531 -5.432 1.00 86.44 630 GLN A C 1
ATOM 5045 O O . GLN A 1 630 ? 21.458 13.020 -4.394 1.00 86.44 630 GLN A O 1
ATOM 5050 N N . ARG A 1 631 ? 19.993 13.111 -6.080 1.00 88.75 631 ARG A N 1
ATOM 5051 C CA . ARG A 1 631 ? 19.356 14.352 -5.617 1.00 88.75 631 ARG A CA 1
ATOM 5052 C C . ARG A 1 631 ? 18.711 14.184 -4.244 1.00 88.75 631 ARG A C 1
ATOM 5054 O O . ARG A 1 631 ? 18.847 15.078 -3.411 1.00 88.75 631 ARG A O 1
ATOM 5061 N N . LEU A 1 632 ? 18.046 13.057 -3.989 1.00 85.69 632 LEU A N 1
ATOM 5062 C CA . LEU A 1 632 ? 17.468 12.763 -2.675 1.00 85.69 632 LEU A CA 1
ATOM 5063 C C . LEU A 1 632 ? 18.550 12.612 -1.597 1.00 85.69 632 LEU A C 1
ATOM 5065 O O . LEU A 1 632 ? 18.390 13.157 -0.504 1.00 85.69 632 LEU A O 1
ATOM 5069 N N . THR A 1 633 ? 19.669 11.952 -1.909 1.00 86.06 633 THR A N 1
ATOM 5070 C CA . THR A 1 633 ? 20.821 11.838 -0.999 1.00 86.06 633 THR A CA 1
ATOM 5071 C C . THR A 1 633 ? 21.401 13.212 -0.658 1.00 86.06 633 THR A C 1
ATOM 5073 O O . THR A 1 633 ? 21.518 13.546 0.521 1.00 86.06 633 THR A O 1
ATOM 5076 N N . ILE A 1 634 ? 21.651 14.058 -1.667 1.00 89.50 634 ILE A N 1
ATOM 5077 C CA . ILE A 1 634 ? 22.139 15.436 -1.481 1.00 89.50 634 ILE A CA 1
ATOM 5078 C C . ILE A 1 634 ? 21.204 16.241 -0.569 1.00 89.50 634 ILE A C 1
ATOM 5080 O O . ILE A 1 634 ? 21.669 16.977 0.304 1.00 89.50 634 ILE A O 1
ATOM 5084 N N . LEU A 1 635 ? 19.886 16.132 -0.770 1.00 90.25 635 LEU A N 1
ATOM 5085 C CA . LEU A 1 635 ? 18.902 16.833 0.057 1.00 90.25 635 LEU A CA 1
ATOM 5086 C C . LEU A 1 635 ? 18.917 16.334 1.502 1.00 90.25 635 LEU A C 1
ATOM 5088 O O . LEU A 1 635 ? 18.920 17.158 2.414 1.00 90.25 635 LEU A O 1
ATOM 5092 N N . ARG A 1 636 ? 18.976 15.016 1.710 1.00 87.44 636 ARG A N 1
ATOM 5093 C CA . ARG A 1 636 ? 18.991 14.400 3.042 1.00 87.44 636 ARG A CA 1
ATOM 5094 C C . ARG A 1 636 ? 20.222 14.816 3.845 1.00 87.44 636 ARG A C 1
ATOM 5096 O O . ARG A 1 636 ? 20.094 15.186 5.013 1.00 87.44 636 ARG A O 1
ATOM 5103 N N . GLU A 1 637 ? 21.399 14.780 3.225 1.00 90.19 637 GLU A N 1
ATOM 5104 C CA . GLU A 1 637 ? 22.649 15.223 3.852 1.00 90.19 637 GLU A CA 1
ATOM 5105 C C . GLU A 1 637 ? 22.613 16.719 4.163 1.00 90.19 637 GLU A C 1
ATOM 5107 O O . GLU A 1 637 ? 22.931 17.140 5.274 1.00 90.19 637 GLU A O 1
ATOM 5112 N N . TRP A 1 638 ? 22.136 17.528 3.218 1.00 92.75 638 TRP A N 1
ATOM 5113 C CA . TRP A 1 638 ? 22.004 18.966 3.415 1.00 92.75 638 TRP A CA 1
ATOM 5114 C C . TRP A 1 638 ? 21.025 19.328 4.544 1.00 92.75 638 TRP A C 1
ATOM 5116 O O . TRP A 1 638 ? 21.333 20.186 5.368 1.00 92.75 638 TRP A O 1
ATOM 5126 N N . GLN A 1 639 ? 19.876 18.657 4.643 1.00 92.81 639 GLN A N 1
ATOM 5127 C CA . GLN A 1 639 ? 18.942 18.835 5.760 1.00 92.81 639 GLN A CA 1
ATOM 5128 C C . GLN A 1 639 ? 19.578 18.421 7.094 1.00 92.81 639 GLN A C 1
ATOM 5130 O O . GLN A 1 639 ? 19.425 19.116 8.100 1.00 92.81 639 GLN A O 1
ATOM 5135 N N . ALA A 1 640 ? 20.346 17.325 7.115 1.00 91.25 640 ALA A N 1
ATOM 5136 C CA . ALA A 1 640 ? 21.104 16.929 8.300 1.00 91.25 640 ALA A CA 1
ATOM 5137 C C . ALA A 1 640 ? 22.116 18.007 8.716 1.00 91.25 640 ALA A C 1
ATOM 5139 O O . ALA A 1 640 ? 22.212 18.328 9.902 1.00 91.25 640 ALA A O 1
ATOM 5140 N N . ASP A 1 641 ? 22.810 18.623 7.760 1.00 91.38 641 ASP A N 1
ATOM 5141 C CA . ASP A 1 641 ? 23.713 19.748 8.009 1.00 91.38 641 ASP A CA 1
ATOM 5142 C C . ASP A 1 641 ? 22.990 20.966 8.576 1.00 91.38 641 ASP A C 1
ATOM 5144 O O . ASP A 1 641 ? 23.447 21.531 9.574 1.00 91.38 641 ASP A O 1
ATOM 5148 N N . LEU A 1 642 ? 21.850 21.345 7.992 1.00 91.50 642 LEU A N 1
ATOM 5149 C CA . LEU A 1 642 ? 21.032 22.451 8.489 1.00 91.50 642 LEU A CA 1
ATOM 5150 C C . LEU A 1 642 ? 20.613 22.220 9.944 1.00 91.50 642 LEU A C 1
ATOM 5152 O O . LEU A 1 642 ? 20.762 23.113 10.779 1.00 91.50 642 LEU A O 1
ATOM 5156 N N . ARG A 1 643 ? 20.149 21.009 10.276 1.00 93.12 643 ARG A N 1
ATOM 5157 C CA . ARG A 1 643 ? 19.771 20.647 11.651 1.00 93.12 643 ARG A CA 1
ATOM 5158 C C . ARG A 1 643 ? 20.954 20.733 12.611 1.00 93.12 643 ARG A C 1
ATOM 5160 O O . ARG A 1 643 ? 20.810 21.292 13.700 1.00 93.12 643 ARG A O 1
ATOM 5167 N N . ARG A 1 644 ? 22.129 20.227 12.211 1.00 89.44 644 ARG A N 1
ATOM 5168 C CA . ARG A 1 644 ? 23.361 20.310 13.017 1.00 89.44 644 ARG A CA 1
ATOM 5169 C C . ARG A 1 644 ? 23.764 21.760 13.281 1.00 89.44 644 ARG A C 1
ATOM 5171 O O . ARG A 1 644 ? 24.052 22.112 14.422 1.00 89.44 644 ARG A O 1
ATOM 5178 N N . GLN A 1 645 ? 23.734 22.612 12.258 1.00 88.31 645 GLN A N 1
ATOM 5179 C CA . GLN A 1 645 ? 24.066 24.036 12.379 1.00 88.31 645 GLN A CA 1
ATOM 5180 C C . GLN A 1 645 ? 23.063 24.796 13.255 1.00 88.31 645 GLN A C 1
ATOM 5182 O O . GLN A 1 645 ? 23.453 25.654 14.046 1.00 88.31 645 GLN A O 1
ATOM 5187 N N . ALA A 1 646 ? 21.781 24.443 13.163 1.00 89.12 646 ALA A N 1
ATOM 5188 C CA . ALA A 1 646 ? 20.720 25.022 13.976 1.00 89.12 646 ALA A CA 1
ATOM 5189 C C . ALA A 1 646 ? 20.655 24.462 15.407 1.00 89.12 646 ALA A C 1
ATOM 5191 O O . ALA A 1 646 ? 19.813 24.900 16.188 1.00 89.12 646 ALA A O 1
ATOM 5192 N N . GLY A 1 647 ? 21.521 23.511 15.774 1.00 88.25 647 GLY A N 1
ATOM 5193 C CA . GLY A 1 647 ? 21.524 22.895 17.099 1.00 88.25 647 GLY A CA 1
ATOM 5194 C C . GLY A 1 647 ? 20.205 22.199 17.433 1.00 88.25 647 GLY A C 1
ATOM 5195 O O . GLY A 1 647 ? 19.723 22.365 18.545 1.00 88.25 647 GLY A O 1
ATOM 5196 N N . PHE A 1 648 ? 19.609 21.490 16.469 1.00 91.75 648 PHE A N 1
ATOM 5197 C CA . PHE A 1 648 ? 18.354 20.756 16.641 1.00 91.75 648 PHE A CA 1
ATOM 5198 C C . PHE A 1 648 ? 18.404 19.779 17.824 1.00 91.75 648 PHE A C 1
ATOM 5200 O O . PHE A 1 648 ? 19.338 18.986 17.948 1.00 91.75 648 PHE A O 1
ATOM 5207 N N . GLU A 1 649 ? 17.362 19.803 18.653 1.00 91.44 649 GLU A N 1
ATOM 5208 C CA . GLU A 1 649 ? 17.164 18.863 19.753 1.00 91.44 649 GLU A CA 1
ATOM 5209 C C . GLU A 1 649 ? 15.752 18.275 19.694 1.00 91.44 649 GLU A C 1
ATOM 5211 O O . GLU A 1 649 ? 14.765 19.013 19.671 1.00 91.44 649 GLU A O 1
ATOM 5216 N N . LEU A 1 650 ? 15.665 16.943 19.699 1.00 91.12 650 LEU A N 1
ATOM 5217 C CA . LEU A 1 650 ? 14.407 16.218 19.870 1.00 91.12 650 LEU A CA 1
ATOM 5218 C C . LEU A 1 650 ? 14.012 16.238 21.352 1.00 91.12 650 LEU A C 1
ATOM 5220 O O . LEU A 1 650 ? 14.883 16.070 22.208 1.00 91.12 650 LEU A O 1
ATOM 5224 N N . LEU A 1 651 ? 12.728 16.412 21.654 1.00 88.69 651 LEU A N 1
ATOM 5225 C CA . LEU A 1 651 ? 12.218 16.515 23.021 1.00 88.69 651 LEU A CA 1
ATOM 5226 C C . LEU A 1 651 ? 11.285 15.342 23.356 1.00 88.69 651 LEU A C 1
ATOM 5228 O O . LEU A 1 651 ? 10.548 14.862 22.494 1.00 88.69 651 LEU A O 1
ATOM 5232 N N . ASP A 1 652 ? 11.328 14.872 24.603 1.00 84.56 652 ASP A N 1
ATOM 5233 C CA . ASP A 1 652 ? 10.300 13.985 25.154 1.00 84.56 652 ASP A CA 1
ATOM 5234 C C . ASP A 1 652 ? 9.035 14.779 25.545 1.00 84.56 652 ASP A C 1
ATOM 5236 O O . ASP A 1 652 ? 8.998 16.008 25.473 1.00 84.56 652 ASP A O 1
ATOM 5240 N N . GLN A 1 653 ? 7.979 14.083 25.977 1.00 78.38 653 GLN A N 1
ATOM 5241 C CA . GLN A 1 653 ? 6.718 14.723 26.388 1.00 78.38 653 GLN A CA 1
ATOM 5242 C C . GLN A 1 653 ? 6.873 15.647 27.610 1.00 78.38 653 GLN A C 1
ATOM 5244 O O . GLN A 1 653 ? 6.011 16.486 27.869 1.00 78.38 653 GLN A O 1
ATOM 5249 N N . GLU A 1 654 ? 7.970 15.516 28.357 1.00 78.25 654 GLU A N 1
ATOM 5250 C CA . GLU A 1 654 ? 8.308 16.357 29.504 1.00 78.25 654 GLU A CA 1
ATOM 5251 C C . GLU A 1 654 ? 9.195 17.555 29.116 1.00 78.25 654 GLU A C 1
ATOM 5253 O O . GLU A 1 654 ? 9.522 18.385 29.972 1.00 78.25 654 GLU A O 1
ATOM 5258 N N . GLY A 1 655 ? 9.553 17.678 27.832 1.00 78.69 655 GLY A N 1
ATOM 5259 C CA . GLY A 1 655 ? 10.377 18.748 27.279 1.00 78.69 655 GLY A CA 1
ATOM 5260 C C . GLY A 1 655 ? 11.882 18.558 27.491 1.00 78.69 655 GLY A C 1
ATOM 5261 O O . GLY A 1 655 ? 12.639 19.526 27.358 1.00 78.69 655 GLY A O 1
ATOM 5262 N N . ASN A 1 656 ? 12.343 17.352 27.840 1.00 83.06 656 ASN A N 1
ATOM 5263 C CA . ASN A 1 656 ? 13.768 17.060 27.985 1.00 83.06 656 ASN A CA 1
ATOM 5264 C C . ASN A 1 656 ? 14.382 16.582 26.659 1.00 83.06 656 ASN A C 1
ATOM 5266 O O . ASN A 1 656 ? 13.740 15.846 25.911 1.00 83.06 656 ASN A O 1
ATOM 5270 N N . PRO A 1 657 ? 15.651 16.934 26.372 1.00 83.38 657 PRO A N 1
ATOM 5271 C CA . PRO A 1 657 ? 16.344 16.449 25.186 1.00 83.38 657 PRO A CA 1
ATOM 5272 C C . PRO A 1 657 ? 16.513 14.927 25.187 1.00 83.38 657 PRO A C 1
ATOM 5274 O O . PRO A 1 657 ? 17.102 14.354 26.110 1.00 83.38 657 PRO A O 1
ATOM 5277 N N . VAL A 1 658 ? 16.082 14.282 24.107 1.00 84.06 658 VAL A N 1
ATOM 5278 C CA . VAL A 1 658 ? 16.283 12.849 23.880 1.00 84.06 658 VAL A CA 1
ATOM 5279 C C . VAL A 1 658 ? 17.677 12.634 23.292 1.00 84.06 658 VAL A C 1
ATOM 5281 O O . VAL A 1 658 ? 18.016 13.177 22.240 1.00 84.06 658 VAL A O 1
ATOM 5284 N N . ARG A 1 659 ? 18.512 11.821 23.952 1.00 66.12 659 ARG A N 1
ATOM 5285 C CA . ARG A 1 659 ? 19.800 11.408 23.374 1.00 66.12 659 ARG A CA 1
ATOM 5286 C C . ARG A 1 659 ? 19.552 10.400 22.261 1.00 66.12 659 ARG A C 1
ATOM 5288 O O . ARG A 1 659 ? 19.271 9.236 22.527 1.00 66.12 659 ARG A O 1
ATOM 5295 N N . VAL A 1 660 ? 19.691 10.849 21.023 1.00 55.81 660 VAL A N 1
ATOM 5296 C CA . VAL A 1 660 ? 19.676 9.971 19.856 1.00 55.81 660 VAL A CA 1
ATOM 5297 C C . VAL A 1 660 ? 21.064 9.342 19.728 1.00 55.81 660 VAL A C 1
ATOM 5299 O O . VAL A 1 660 ? 22.058 10.056 19.609 1.00 55.81 660 VAL A O 1
ATOM 5302 N N . ALA A 1 661 ? 21.159 8.014 19.787 1.00 36.84 661 ALA A N 1
ATOM 5303 C CA . ALA A 1 661 ? 22.344 7.331 19.283 1.00 36.84 661 ALA A CA 1
ATOM 5304 C C . ALA A 1 661 ? 22.341 7.515 17.760 1.00 36.84 661 ALA A C 1
ATOM 5306 O O . ALA A 1 661 ? 21.440 7.014 17.089 1.00 36.84 661 ALA A O 1
ATOM 5307 N N . GLU A 1 662 ? 23.291 8.278 17.217 1.00 35.47 662 GLU A N 1
ATOM 5308 C CA . GLU A 1 662 ? 23.502 8.354 15.769 1.00 35.47 662 GLU A CA 1
ATOM 5309 C C . GLU A 1 662 ? 23.981 6.977 15.279 1.00 35.47 662 GLU A C 1
ATOM 5311 O O . GLU A 1 662 ? 25.168 6.660 15.273 1.00 35.47 662 GLU A O 1
ATOM 5316 N N . GLY A 1 663 ? 23.027 6.107 14.950 1.00 28.66 663 GLY A N 1
ATOM 5317 C CA . GLY A 1 663 ? 23.269 4.803 14.354 1.00 28.66 663 GLY A CA 1
ATOM 5318 C C . GLY A 1 663 ? 23.493 4.924 12.849 1.00 28.66 663 GLY A C 1
ATOM 5319 O O . GLY A 1 663 ? 22.539 5.094 12.100 1.00 28.66 663 GLY A O 1
ATOM 5320 N N . GLY A 1 664 ? 24.761 4.828 12.444 1.00 32.41 664 GLY A N 1
ATOM 5321 C CA . GLY A 1 664 ? 25.231 4.095 11.263 1.00 32.41 664 GLY A CA 1
ATOM 5322 C C . GLY A 1 664 ? 24.60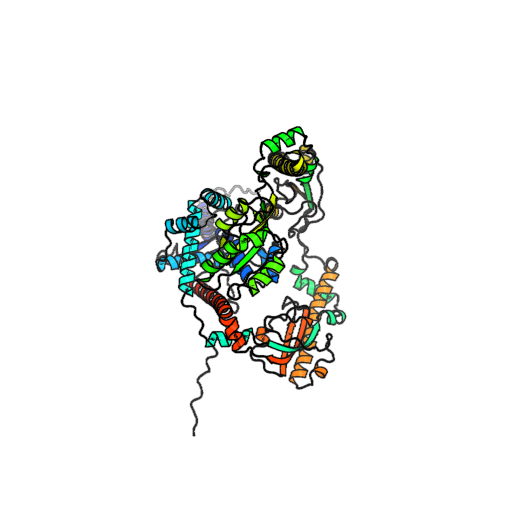7 4.397 9.898 1.00 32.41 664 GLY A C 1
ATOM 5323 O O . GLY A 1 664 ? 23.800 3.620 9.406 1.00 32.41 664 GLY A O 1
ATOM 5324 N N . ALA A 1 665 ? 25.111 5.431 9.221 1.00 27.33 665 ALA A N 1
ATOM 5325 C CA . ALA A 1 665 ? 25.134 5.499 7.754 1.00 27.33 665 ALA A CA 1
ATOM 5326 C C . ALA A 1 665 ? 26.371 6.267 7.250 1.00 27.33 665 ALA A C 1
ATOM 5328 O O . ALA A 1 665 ? 26.287 7.080 6.343 1.00 27.33 665 ALA A O 1
ATOM 5329 N N . THR A 1 666 ? 27.533 6.037 7.867 1.00 29.17 666 THR A N 1
ATOM 5330 C CA . THR A 1 666 ? 28.840 6.518 7.386 1.00 29.17 666 THR A CA 1
ATOM 5331 C C . THR A 1 666 ? 29.918 5.525 7.809 1.00 29.17 666 THR A C 1
ATOM 5333 O O . THR A 1 666 ? 30.651 5.749 8.769 1.00 29.17 666 THR A O 1
ATOM 5336 N N . ALA A 1 667 ? 29.977 4.381 7.134 1.00 27.05 667 ALA A N 1
ATOM 5337 C CA . ALA A 1 667 ? 31.114 3.465 7.212 1.00 27.05 667 ALA A CA 1
ATOM 5338 C C . ALA A 1 667 ? 31.237 2.650 5.916 1.00 27.05 667 ALA A C 1
ATOM 5340 O O . ALA A 1 667 ? 31.321 1.431 5.957 1.00 27.05 667 ALA A O 1
ATOM 5341 N N . ALA A 1 668 ? 31.198 3.316 4.760 1.00 29.27 668 ALA A N 1
ATOM 5342 C CA . ALA A 1 668 ? 31.572 2.709 3.481 1.00 29.27 668 ALA A CA 1
ATOM 5343 C C . ALA A 1 668 ? 31.885 3.780 2.419 1.00 29.27 668 ALA A C 1
ATOM 5345 O O . ALA A 1 668 ? 31.280 3.771 1.360 1.00 29.27 668 ALA A O 1
ATOM 5346 N N . ALA A 1 669 ? 32.772 4.740 2.709 1.00 31.16 669 ALA A N 1
ATOM 5347 C CA . ALA A 1 669 ? 33.426 5.573 1.683 1.00 31.16 669 ALA A CA 1
ATOM 5348 C C . ALA A 1 669 ? 34.480 6.503 2.310 1.00 31.16 669 ALA A C 1
ATOM 5350 O O . ALA A 1 669 ? 34.292 7.709 2.338 1.00 31.16 669 ALA A O 1
ATOM 5351 N N . THR A 1 670 ? 35.567 5.946 2.849 1.00 26.98 670 THR A N 1
ATOM 5352 C CA . THR A 1 670 ? 36.881 6.618 2.974 1.00 26.98 670 THR A CA 1
ATOM 5353 C C . THR A 1 670 ? 37.901 5.614 3.512 1.00 26.98 670 THR A C 1
ATOM 5355 O O . THR A 1 670 ? 38.316 5.653 4.666 1.00 26.98 670 THR A O 1
ATOM 5358 N N . ALA A 1 671 ? 38.323 4.681 2.661 1.00 25.30 671 ALA A N 1
ATOM 5359 C CA . ALA A 1 671 ? 39.640 4.080 2.816 1.00 25.30 671 ALA A CA 1
ATOM 5360 C C . ALA A 1 671 ? 40.617 4.933 1.994 1.00 25.30 671 ALA A C 1
ATOM 5362 O O . ALA A 1 671 ? 40.853 4.664 0.819 1.00 25.30 671 ALA A O 1
ATOM 5363 N N . GLU A 1 672 ? 41.139 6.009 2.589 1.00 23.47 672 GLU A N 1
ATOM 5364 C CA . GLU A 1 672 ? 42.403 6.570 2.110 1.00 23.47 672 GLU A CA 1
ATOM 5365 C C . GLU A 1 672 ? 43.505 5.529 2.377 1.00 23.47 672 GLU A C 1
ATOM 5367 O O . GLU A 1 672 ? 43.586 5.002 3.493 1.00 23.47 672 GLU A O 1
ATOM 5372 N N . PRO A 1 673 ? 44.358 5.197 1.393 1.00 28.31 673 PRO A N 1
ATOM 5373 C CA . PRO A 1 673 ? 45.497 4.332 1.637 1.00 28.31 673 PRO A CA 1
ATOM 5374 C C . PRO A 1 673 ? 46.501 5.101 2.497 1.00 28.31 673 PRO A C 1
ATOM 5376 O O . PRO A 1 673 ? 47.032 6.135 2.090 1.00 28.31 673 PRO A O 1
ATOM 5379 N N . GLY A 1 674 ? 46.746 4.591 3.704 1.00 25.11 674 GLY A N 1
ATOM 5380 C CA . GLY A 1 674 ? 47.756 5.115 4.611 1.00 25.11 674 GLY A CA 1
ATOM 5381 C C . GLY A 1 674 ? 49.119 5.188 3.929 1.00 25.11 674 GLY A C 1
ATOM 5382 O O . GLY A 1 674 ? 49.711 4.175 3.563 1.00 25.11 674 GLY A O 1
ATOM 5383 N N . ALA A 1 675 ? 49.608 6.414 3.776 1.00 27.83 675 ALA A N 1
ATOM 5384 C CA . ALA A 1 675 ? 50.981 6.721 3.438 1.00 27.83 675 ALA A CA 1
ATOM 5385 C C . ALA A 1 675 ? 51.872 6.490 4.668 1.00 27.83 675 ALA A C 1
ATOM 5387 O O . ALA A 1 675 ? 52.095 7.411 5.441 1.00 27.83 675 ALA A O 1
ATOM 5388 N N . GLU A 1 676 ? 52.400 5.278 4.831 1.00 27.66 676 GLU A N 1
ATOM 5389 C CA . GLU A 1 676 ? 53.610 5.010 5.620 1.00 27.66 676 GLU A CA 1
ATOM 5390 C C . GLU A 1 676 ? 54.396 3.877 4.941 1.00 27.66 676 GLU A C 1
ATOM 5392 O O . GLU A 1 676 ? 54.013 2.710 4.992 1.00 27.66 676 GLU A O 1
ATOM 5397 N N . GLY A 1 677 ? 55.484 4.235 4.250 1.00 28.12 677 GLY A N 1
ATOM 5398 C CA . GLY A 1 677 ? 56.347 3.271 3.565 1.00 28.12 677 GLY A CA 1
ATOM 5399 C C . GLY A 1 677 ? 57.440 3.858 2.665 1.00 28.12 677 GLY A C 1
ATOM 5400 O O . GLY A 1 677 ? 57.837 3.201 1.709 1.00 28.12 677 GLY A O 1
ATOM 5401 N N . GLU A 1 678 ? 57.935 5.073 2.928 1.00 28.27 678 GLU A N 1
ATOM 5402 C CA . GLU A 1 678 ? 59.254 5.497 2.430 1.00 28.27 678 GLU A CA 1
ATOM 5403 C C . GLU A 1 678 ? 60.334 4.975 3.391 1.00 28.27 678 GLU A C 1
ATOM 5405 O O . GLU A 1 678 ? 60.591 5.592 4.416 1.00 28.27 678 GLU A O 1
ATOM 5410 N N . GLU A 1 679 ? 60.937 3.826 3.074 1.00 26.41 679 GLU A N 1
ATOM 5411 C CA . GLU A 1 679 ? 62.376 3.538 3.233 1.00 26.41 679 GLU A CA 1
ATOM 5412 C C . GLU A 1 679 ? 62.644 2.072 2.858 1.00 26.41 679 GLU A C 1
ATOM 5414 O O . GLU A 1 679 ? 62.355 1.157 3.623 1.00 26.41 679 GLU A O 1
ATOM 5419 N N . MET A 1 680 ? 63.202 1.838 1.667 1.00 27.31 680 MET A N 1
ATOM 5420 C CA . MET A 1 680 ? 64.511 1.191 1.474 1.00 27.31 680 MET A CA 1
ATOM 5421 C C . MET A 1 680 ? 64.722 0.809 -0.003 1.00 27.31 680 MET A C 1
ATOM 5423 O O . MET A 1 680 ? 63.971 0.016 -0.559 1.00 27.31 680 MET A O 1
ATOM 5427 N N . ALA A 1 681 ? 65.757 1.438 -0.583 1.00 31.33 681 ALA A N 1
ATOM 5428 C CA . ALA A 1 681 ? 66.730 0.968 -1.587 1.00 31.33 681 ALA A CA 1
ATOM 5429 C C . ALA A 1 681 ? 66.413 -0.351 -2.332 1.00 31.33 681 ALA A C 1
ATOM 5431 O O . ALA A 1 681 ? 66.143 -1.366 -1.701 1.00 31.33 681 ALA A O 1
ATOM 5432 N N . GLU A 1 682 ? 66.513 -0.452 -3.658 1.00 30.83 682 GLU A N 1
ATOM 5433 C CA . GLU A 1 682 ? 67.601 -0.022 -4.560 1.00 30.83 682 GLU A CA 1
ATOM 5434 C C . GLU A 1 682 ? 67.114 0.049 -6.019 1.00 30.83 682 GLU A C 1
ATOM 5436 O O . GLU A 1 682 ? 66.226 -0.762 -6.379 1.00 30.83 682 GLU A O 1
#

Mean predicted aligned error: 17.99 Å

Sequence (682 aa):
MFKLQDMRDTKKLKWPIYIGFAIIIISFIFFYGFRPDAGRMQNADYDVARLRTGSINPLESWETISVREAARLRQDVLMEKASQLPPQMQMLLQTNPGIENRLVTDRDLAYAAADKRLIQRHADEMGVDVATRDVVEMLRQQPYMTEERLEAAAMQMGMDKHQFVEMIREDQVESRVRALRTMLAHASLFELWQEYLLFNEKITFQMAAYPTAEFVDQVVVTEQELQDYLAEHIDEFRVPETRRYAYVKLTREDLRDALEPTSASLHVYYEQHQVDYFEPGARLVEEMYVPLLEDDTTTRAVAAFEALRPRLAASDAWSTLSQELSEEYPDLSFFYRPQPTWIQEGASSRSANYTQRVMALGEDQVSTPIVETSGVYVVRVLEERRQGTPPFEQVEDRVREDYIGDQVEEEFTERFSAWKAEARKHDTIQSFAAAVGREDQLTTAVETNVTVIPGIGQIASTDRDYLLRDLDPGELSDVMQTTDGMVVVQIVDPKPAYDPELAEVREKVEAALRRERAVALARAAAEQALNALEAGAEFDAALADAPVAPFRTDPLTRTQPVRNLGAPLIGLTQATLGVEEGSTGMTPYGYSEDSPVGFAVWQVADLEQPTVEEFDAERAEFERDYLQVQRLTILREWQADLRRQAGFELLDQEGNPVRVAEGGATAAATAEPGAEGEEMAE

Solvent-accessible surface area (backbone atoms only — not comparable to full-atom values): 39074 Å² total; per-residue (Å²): 140,83,77,92,72,77,84,80,78,56,86,79,56,53,59,63,49,51,51,50,50,48,51,51,48,48,47,42,43,74,76,64,49,86,75,87,72,96,82,77,73,94,79,67,82,41,45,37,25,35,32,48,40,96,52,92,45,84,92,55,35,60,45,73,39,37,47,67,63,17,56,68,43,46,64,59,54,41,52,57,56,44,71,74,42,58,71,74,56,41,53,45,48,77,76,36,71,77,50,52,66,74,73,50,44,74,65,56,25,35,52,51,46,50,43,54,53,52,47,50,53,51,26,60,76,72,67,55,76,60,61,69,66,57,50,54,51,56,47,58,69,39,94,82,47,45,75,68,50,49,46,50,53,16,51,74,71,75,37,52,58,66,58,42,51,50,52,52,31,53,54,50,34,47,50,50,49,55,45,63,74,38,65,78,71,77,75,52,74,66,54,51,49,54,50,48,41,65,60,51,25,23,44,21,37,36,34,31,33,26,47,19,75,82,32,32,86,76,51,84,82,52,74,65,57,49,52,52,48,46,68,78,44,39,83,83,64,39,42,68,35,30,33,22,41,34,31,39,75,49,42,52,62,62,46,48,74,70,58,80,88,45,75,66,58,49,51,52,48,45,71,76,43,47,74,83,52,48,40,74,36,32,34,33,27,37,43,38,36,30,65,59,85,50,92,69,40,57,65,53,51,45,53,48,49,62,72,39,43,71,57,62,72,71,49,92,52,55,68,60,49,22,53,55,47,26,67,76,35,74,93,45,63,45,42,51,53,94,65,69,43,79,46,44,79,90,64,87,86,70,56,74,67,53,51,55,56,56,68,74,47,53,64,77,33,64,51,71,70,38,83,52,95,71,22,42,33,36,41,34,26,74,39,69,46,76,59,47,57,71,58,63,88,78,41,45,72,59,49,46,53,53,51,48,52,53,50,33,52,52,51,46,54,53,50,51,55,50,47,45,64,49,43,79,78,38,68,42,56,67,58,38,17,59,73,74,74,48,73,63,46,72,40,64,83,37,58,77,83,66,77,57,46,72,92,74,44,43,52,49,70,68,57,45,49,38,63,68,73,67,58,51,82,60,40,52,47,70,68,38,57,30,85,61,34,36,38,34,41,21,43,38,79,74,41,75,57,44,77,66,55,64,86,80,43,41,72,61,51,48,53,50,53,27,47,54,53,6,44,55,48,21,45,53,53,40,50,54,30,43,53,34,42,76,72,66,44,56,68,72,71,38,40,63,84,36,83,36,67,69,45,72,54,70,74,34,32,63,85,57,65,50,77,90,70,80,43,35,61,48,65,46,50,73,78,52,65,90,64,53,77,67,39,69,50,75,38,43,22,35,93,40,90,93,64,42,50,23,31,36,33,36,29,33,70,39,75,48,71,62,51,71,69,57,44,68,73,43,40,76,58,53,51,51,56,51,50,52,53,52,39,51,51,54,50,53,54,50,48,52,49,50,38,62,75,32,57,56,40,46,30,38,94,86,64,46,76,57,86,74,78,88,77,82,91,84,87,86,87,80,85,74,82,79,89,80,81,94,82,80,90,134

Foldseek 3Di:
DDDPPPPPDDPPPPVVVVVVVVVVVVVCCVVPNDDPDPPDPPPDFFFQWWFADPDPDPVPRIDTDTLVLLVVCLVVQLVVQLVVDDPVVVVVCVVDVLVSPVSDDSVNSNLVSLLLVLLVVVLVVVVQFDDLVVLVVVQVVPPPRDPVNLQVVCVVVVHGSVRSSVVVRSVVSSVVSLCVLLVPLAADPVRLQVVQLQFPKWFKWWWFWQFLVVLLVVDDDDPVNLVVLCVVPLVVVWDFKWWKKWKDFDFLVNLLVVDDDDPVNLVVLCVVPLVVQWDFKKFFKWKKWWFCPDPCVQVVRLVLQVVCVVVVLVDPCVQVVQVVVCVVCVVTRMDTDPGTDMQGPPDDDADPQVSVQRRVDDASDKGRWDDDNGTTMIMHGNDIDDTGRDDCVVCVVVSVVVVSVVSSVVVQVVVLVVLQVQLVVDQANCVSCVVSVHDIDMFDIDGLSDQAGPPHGGFDPVQSCCVSPPADASGKDGWTAHPRGIMIIHIDDIDHTDRDDCVVCVVVSSSVVSSQVSQVVLVVLLVQLQVCLVVPDDNQVSCVPRPGHIDMFDTDGQPDAGPVVVFRWPCSSVQCVPDDQQDKDKTFTDDDPSRGSGMMIIGRHDIDGDDPVVCVVCVVVSSVVVSVVVSVVSSVVVSVVSCVVRVMFGADSVGDGDDDDPDDDPDPPDPDPDPDDPDDDD